Protein AF-A0A939XWL7-F1 (afdb_monomer_lite)

Secondary structure (DSSP, 8-state):
--S-EE--SBTTHHHHSSS---B--STTTTTTTTTT-TTEEEPPB---SB--TTTTTTTTTT-TT--BPPP----B--TTTTTTTTTT-TT--B--SB---SB--TTTTTTTTTT-TT--BPPB----B--TTTTTTTTTT-TT--BPPP---SB--TTTTTTTTTT-TT--BPPP---SB--TTTTTTTTTT-TT--BPPP---SS--TTTTTTTTTT-TT--BPPP---SS--TTTTTTTTTT-TT--BPPP---SS--TTTTTTTTTT-TT--SPPEE--SS--TTTTTTTTTT-TT--EEEE------STTSTTTTTT--SS-EEEEETT----BSTTSBPTTPEEEEE--TT-------SSS-EEEEETTEEEEE--SS-EEEEETTS-EEEEE-SSSEEEE-SSSS-EEEEETTEEEEE--

Structure (mmCIF, N/CA/C/O backbone):
data_AF-A0A939XWL7-F1
#
_entry.id   AF-A0A939XWL7-F1
#
loop_
_atom_site.group_PDB
_atom_site.id
_atom_site.type_symbol
_atom_site.label_atom_id
_atom_site.label_alt_id
_atom_site.label_comp_id
_atom_site.label_asym_id
_atom_site.label_entity_id
_atom_site.label_seq_id
_atom_site.pdbx_PDB_ins_code
_atom_site.Cartn_x
_atom_site.Cartn_y
_atom_site.Cartn_z
_atom_site.occupancy
_atom_site.B_iso_or_equiv
_atom_site.auth_seq_id
_atom_site.auth_comp_id
_atom_site.auth_asym_id
_atom_site.auth_atom_id
_atom_site.pdbx_PDB_model_num
ATOM 1 N N . MET A 1 1 ? 26.611 -17.020 -18.950 1.00 52.50 1 MET A N 1
ATOM 2 C CA . MET A 1 1 ? 27.932 -17.271 -19.603 1.00 52.50 1 MET A CA 1
ATOM 3 C C . MET A 1 1 ? 29.037 -17.184 -18.540 1.00 52.50 1 MET A C 1
ATOM 5 O O . MET A 1 1 ? 28.689 -17.159 -17.369 1.00 52.50 1 MET A O 1
ATOM 9 N N . LYS A 1 2 ? 30.338 -17.201 -18.879 1.00 66.50 2 LYS A N 1
ATOM 10 C CA . LYS A 1 2 ? 31.429 -16.932 -17.914 1.00 66.50 2 LYS A CA 1
ATOM 11 C C . LYS A 1 2 ? 32.331 -15.810 -18.433 1.00 66.50 2 LYS A C 1
ATOM 13 O O . LYS A 1 2 ? 32.916 -15.961 -19.500 1.00 66.50 2 LYS A O 1
ATOM 18 N N . GLY A 1 3 ? 32.467 -14.737 -17.654 1.00 78.25 3 GLY A N 1
ATOM 19 C CA . GLY A 1 3 ? 33.183 -13.510 -18.031 1.00 78.25 3 GLY A CA 1
ATOM 20 C C . GLY A 1 3 ? 32.227 -12.333 -18.246 1.00 78.25 3 GLY A C 1
ATOM 21 O O . GLY A 1 3 ? 31.064 -12.545 -18.575 1.00 78.25 3 GLY A O 1
ATOM 22 N N . LYS A 1 4 ? 32.711 -11.103 -18.024 1.00 87.12 4 LYS A N 1
ATOM 23 C CA . LYS A 1 4 ? 31.914 -9.871 -18.162 1.00 87.12 4 LYS A CA 1
ATOM 24 C C . LYS A 1 4 ? 31.464 -9.660 -19.610 1.00 87.12 4 LYS A C 1
ATOM 26 O O . LYS A 1 4 ? 32.259 -9.849 -20.529 1.00 87.12 4 LYS A O 1
ATOM 31 N N . ILE A 1 5 ? 30.223 -9.220 -19.787 1.00 90.44 5 ILE A N 1
ATOM 32 C CA . ILE A 1 5 ? 29.610 -8.892 -21.076 1.00 90.44 5 ILE A CA 1
ATOM 33 C C . ILE A 1 5 ? 29.245 -7.407 -21.065 1.00 90.44 5 ILE A C 1
ATOM 35 O O . ILE A 1 5 ? 28.671 -6.913 -20.099 1.00 90.44 5 ILE A O 1
ATOM 39 N N . ALA A 1 6 ? 29.556 -6.697 -22.144 1.00 92.75 6 ALA A N 1
ATOM 40 C CA . ALA A 1 6 ? 29.107 -5.330 -22.377 1.00 92.75 6 ALA A CA 1
ATOM 41 C C . ALA A 1 6 ? 28.463 -5.268 -23.763 1.00 92.75 6 ALA A C 1
ATOM 43 O O . ALA A 1 6 ? 29.053 -5.741 -24.736 1.00 92.75 6 ALA A O 1
ATOM 44 N N . ALA A 1 7 ? 27.259 -4.710 -23.838 1.00 93.56 7 ALA A N 1
ATOM 45 C CA . ALA A 1 7 ? 26.577 -4.395 -25.085 1.00 93.56 7 ALA A CA 1
ATOM 46 C C . ALA A 1 7 ? 26.705 -2.890 -25.373 1.00 93.56 7 ALA A C 1
ATOM 48 O O . ALA A 1 7 ? 26.838 -2.085 -24.453 1.00 93.56 7 ALA A O 1
ATOM 49 N N . SER A 1 8 ? 26.710 -2.506 -26.649 1.00 93.56 8 SER A N 1
ATOM 50 C CA . SER A 1 8 ? 26.875 -1.111 -27.073 1.00 93.56 8 SER A CA 1
ATOM 51 C C . SER A 1 8 ? 26.299 -0.873 -28.471 1.00 93.56 8 SER A C 1
ATOM 53 O O . SER A 1 8 ? 26.075 -1.817 -29.230 1.00 93.56 8 SER A O 1
ATOM 55 N N . GLY A 1 9 ? 26.046 0.399 -28.797 1.00 93.94 9 GLY A N 1
ATOM 56 C CA . GLY A 1 9 ? 25.247 0.795 -29.960 1.00 93.94 9 GLY A CA 1
ATOM 57 C C . GLY A 1 9 ? 23.744 0.607 -29.727 1.00 93.94 9 GLY A C 1
ATOM 58 O O . GLY A 1 9 ? 23.332 0.036 -28.715 1.00 93.94 9 GLY A O 1
ATOM 59 N N . SER A 1 10 ? 22.924 1.103 -30.657 1.00 95.69 10 SER A N 1
ATOM 60 C CA . SER A 1 10 ? 21.465 0.990 -30.559 1.00 95.69 10 SER A CA 1
ATOM 61 C C . SER A 1 10 ? 20.953 -0.381 -30.993 1.00 95.69 10 SER A C 1
ATOM 63 O O . SER A 1 10 ? 21.290 -0.864 -32.080 1.00 95.69 10 SER A O 1
ATOM 65 N N . VAL A 1 11 ? 20.048 -0.962 -30.198 1.00 96.19 11 VAL A N 1
ATOM 66 C CA . VAL A 1 11 ? 19.325 -2.195 -30.563 1.00 96.19 11 VAL A CA 1
ATOM 67 C C . VAL A 1 11 ? 18.493 -2.042 -31.838 1.00 96.19 11 VAL A C 1
ATOM 69 O O . VAL A 1 11 ? 18.282 -3.027 -32.540 1.00 96.19 11 VAL A O 1
ATOM 72 N N . MET A 1 12 ? 18.090 -0.818 -32.205 1.00 96.75 12 MET A N 1
ATOM 73 C CA . MET A 1 12 ? 17.311 -0.551 -33.423 1.00 96.75 12 MET A CA 1
ATOM 74 C C . MET A 1 12 ? 18.066 -0.938 -34.705 1.00 96.75 12 MET A C 1
ATOM 76 O O . MET A 1 12 ? 17.433 -1.268 -35.705 1.00 96.75 12 MET A O 1
ATOM 80 N N . SER A 1 13 ? 19.403 -1.020 -34.656 1.00 95.94 13 SER A N 1
ATOM 81 C CA . SER A 1 13 ? 20.225 -1.545 -35.758 1.00 95.94 13 SER A CA 1
ATOM 82 C C . SER A 1 13 ? 19.919 -3.009 -36.116 1.00 95.94 13 SER A C 1
ATOM 84 O O . SER A 1 13 ? 20.178 -3.427 -37.241 1.00 95.94 13 SER A O 1
ATOM 86 N N . LEU A 1 14 ? 19.302 -3.777 -35.210 1.00 94.38 14 LEU A N 1
ATOM 87 C CA . LEU A 1 14 ? 18.801 -5.132 -35.473 1.00 94.38 14 LEU A CA 1
ATOM 88 C C . LEU A 1 14 ? 17.478 -5.145 -36.269 1.00 94.38 14 LEU A C 1
ATOM 90 O O . LEU A 1 14 ? 17.074 -6.203 -36.745 1.00 94.38 14 LEU A O 1
ATOM 94 N N . ILE A 1 15 ? 16.806 -3.994 -36.408 1.00 93.00 15 ILE A N 1
ATOM 95 C CA . ILE A 1 15 ? 15.563 -3.814 -37.178 1.00 93.00 15 ILE A CA 1
ATOM 96 C C . ILE A 1 15 ? 15.850 -3.177 -38.545 1.00 93.00 15 ILE A C 1
ATOM 98 O O . ILE A 1 15 ? 15.355 -3.668 -39.557 1.00 93.00 15 ILE A O 1
ATOM 102 N N . ASP A 1 16 ? 16.624 -2.087 -38.585 1.00 93.81 16 ASP A N 1
ATOM 103 C CA . ASP A 1 16 ? 16.825 -1.264 -39.792 1.00 93.81 16 ASP A CA 1
ATOM 104 C C . ASP A 1 16 ? 18.258 -1.301 -40.368 1.00 93.81 16 ASP A C 1
ATOM 106 O O . ASP A 1 16 ? 18.506 -0.765 -41.449 1.00 93.81 16 ASP A O 1
ATOM 110 N N . GLY A 1 17 ? 19.206 -1.941 -39.674 1.00 93.94 17 GLY A N 1
ATOM 111 C CA . GLY A 1 17 ? 20.619 -2.013 -40.057 1.00 93.94 17 GLY A CA 1
ATOM 112 C C . GLY A 1 17 ? 21.455 -0.757 -39.768 1.00 93.94 17 GLY A C 1
ATOM 113 O O . GLY A 1 17 ? 22.666 -0.798 -39.984 1.00 93.94 17 GLY A O 1
ATOM 114 N N . ILE A 1 18 ? 20.854 0.341 -39.290 1.00 93.19 18 ILE A N 1
ATOM 115 C CA . ILE A 1 18 ? 21.510 1.657 -39.130 1.00 93.19 18 ILE A CA 1
ATOM 116 C C . ILE A 1 18 ? 21.289 2.328 -37.760 1.00 93.19 18 ILE A C 1
ATOM 118 O O . ILE A 1 18 ? 22.087 3.176 -37.369 1.00 93.19 18 ILE A O 1
ATOM 122 N N . GLY A 1 19 ? 20.269 1.929 -36.996 1.00 91.88 19 GLY A N 1
ATOM 123 C CA . GLY A 1 19 ? 19.952 2.435 -35.655 1.00 91.88 19 GLY A CA 1
ATOM 124 C C . GLY A 1 19 ? 19.116 3.721 -35.612 1.00 91.88 19 GLY A C 1
ATOM 125 O O . GLY A 1 19 ? 18.954 4.302 -34.534 1.00 91.88 19 GLY A O 1
ATOM 126 N N . GLU A 1 20 ? 18.591 4.185 -36.749 1.00 92.88 20 GLU A N 1
ATOM 127 C CA . GLU A 1 20 ? 17.906 5.481 -36.855 1.00 92.88 20 GLU A CA 1
ATOM 128 C C . GLU A 1 20 ? 16.427 5.428 -36.446 1.00 92.88 20 GLU A C 1
ATOM 130 O O . GLU A 1 20 ? 15.906 6.430 -35.945 1.00 92.88 20 GLU A O 1
ATOM 135 N N . SER A 1 21 ? 15.755 4.281 -36.612 1.00 94.56 21 SER A N 1
ATOM 136 C CA . SER A 1 21 ? 14.330 4.138 -36.301 1.00 94.56 21 SER A CA 1
ATOM 137 C C . SER A 1 21 ? 14.006 4.521 -34.854 1.00 94.56 21 SER A C 1
ATOM 139 O O . SER A 1 21 ? 14.673 4.113 -33.902 1.00 94.56 21 SER A O 1
ATOM 141 N N . LYS A 1 22 ? 12.925 5.292 -34.693 1.00 96.75 22 LYS A N 1
ATOM 142 C CA . LYS A 1 22 ? 12.379 5.731 -33.398 1.00 96.75 22 LYS A CA 1
ATOM 143 C C . LYS A 1 22 ? 11.096 5.002 -33.004 1.00 96.75 22 LYS A C 1
ATOM 145 O O . LYS A 1 22 ? 10.524 5.301 -31.958 1.00 96.75 22 LYS A O 1
ATOM 150 N N . THR A 1 23 ? 10.657 4.043 -33.816 1.00 97.25 23 THR A N 1
ATOM 151 C CA . THR A 1 23 ? 9.432 3.271 -33.598 1.00 97.25 23 THR A CA 1
ATOM 152 C C . THR A 1 23 ? 9.737 1.785 -33.653 1.00 97.25 23 THR A C 1
ATOM 154 O O . THR A 1 23 ? 10.343 1.302 -34.612 1.00 97.25 23 THR A O 1
ATOM 157 N N . ILE A 1 24 ? 9.291 1.056 -32.634 1.00 96.19 24 ILE A N 1
ATOM 158 C CA . ILE A 1 24 ? 9.336 -0.405 -32.636 1.00 96.19 24 ILE A CA 1
ATOM 159 C C . ILE A 1 24 ? 8.152 -0.926 -33.470 1.00 96.19 24 ILE A C 1
ATOM 161 O O . ILE A 1 24 ? 7.016 -0.536 -33.209 1.00 96.19 24 ILE A O 1
ATOM 165 N N . PRO A 1 25 ? 8.380 -1.768 -34.498 1.00 92.75 25 PRO A N 1
ATOM 166 C CA . PRO A 1 25 ? 7.358 -2.093 -35.492 1.00 92.75 25 PRO A CA 1
ATOM 167 C C . PRO A 1 25 ? 6.466 -3.287 -35.120 1.00 92.75 25 PRO A C 1
ATOM 169 O O . PRO A 1 25 ? 5.562 -3.612 -35.888 1.00 92.75 25 PRO A O 1
ATOM 172 N N . CYS A 1 26 ? 6.742 -3.992 -34.016 1.00 94.19 26 CYS A N 1
ATOM 173 C CA . CYS A 1 26 ? 6.047 -5.229 -33.663 1.00 94.19 26 CYS A CA 1
ATOM 174 C C . CYS A 1 26 ? 5.893 -5.432 -32.153 1.00 94.19 26 CYS A C 1
ATOM 176 O O . CYS A 1 26 ? 6.743 -5.000 -31.374 1.00 94.19 26 CYS A O 1
ATOM 178 N N . ALA A 1 27 ? 4.840 -6.151 -31.759 1.00 97.38 27 ALA A N 1
ATOM 179 C CA . ALA A 1 27 ? 4.712 -6.673 -30.405 1.00 97.38 27 ALA A CA 1
ATOM 180 C C . ALA A 1 27 ? 5.860 -7.652 -30.088 1.00 97.38 27 ALA A C 1
ATOM 182 O O . ALA A 1 27 ? 6.316 -8.378 -30.973 1.00 97.38 27 ALA A O 1
ATOM 183 N N . PHE A 1 28 ? 6.327 -7.681 -28.838 1.00 97.75 28 PHE A N 1
ATOM 184 C CA . PHE A 1 28 ? 7.463 -8.491 -28.357 1.00 97.75 28 PHE A CA 1
ATOM 185 C C . PHE A 1 28 ? 8.825 -8.221 -29.044 1.00 97.75 28 PHE A C 1
ATOM 187 O O . PHE A 1 28 ? 9.802 -8.922 -28.770 1.00 97.75 28 PHE A O 1
ATOM 194 N N . CYS A 1 29 ? 8.946 -7.208 -29.913 1.00 96.69 29 CYS A N 1
ATOM 195 C CA . CYS A 1 29 ? 10.219 -6.814 -30.532 1.00 96.69 29 CYS A CA 1
ATOM 196 C C . CYS A 1 29 ? 11.246 -6.377 -29.459 1.00 96.69 29 CYS A C 1
ATOM 198 O O . CYS A 1 29 ? 11.135 -5.265 -28.951 1.00 96.69 29 CYS A O 1
ATOM 200 N N . PHE A 1 30 ? 12.263 -7.221 -29.211 1.00 97.81 30 PHE A N 1
ATOM 201 C CA . PHE A 1 30 ? 13.300 -7.151 -28.148 1.00 97.81 30 PHE A CA 1
ATOM 202 C C . PHE A 1 30 ? 12.935 -7.722 -26.765 1.00 97.81 30 PHE A C 1
ATOM 204 O O . PHE A 1 30 ? 13.733 -7.616 -25.828 1.00 97.81 30 PHE A O 1
ATOM 211 N N . SER A 1 31 ? 11.795 -8.402 -26.647 1.00 98.19 31 SER A N 1
ATOM 212 C CA . SER A 1 31 ? 11.361 -9.037 -25.402 1.00 98.19 31 SER A CA 1
ATOM 213 C C . SER A 1 31 ? 12.381 -10.092 -24.947 1.00 98.19 31 SER A C 1
ATOM 215 O O . SER A 1 31 ? 12.895 -10.859 -25.765 1.00 98.19 31 SER A O 1
ATOM 217 N N . HIS A 1 32 ? 12.698 -10.120 -23.648 1.00 98.31 32 HIS A N 1
ATOM 218 C CA . HIS A 1 32 ? 13.657 -11.040 -23.015 1.00 98.31 32 HIS A CA 1
ATOM 219 C C . HIS A 1 32 ? 15.103 -11.029 -23.595 1.00 98.31 32 HIS A C 1
ATOM 221 O O . HIS A 1 32 ? 15.865 -11.965 -23.342 1.00 98.31 32 HIS A O 1
ATOM 227 N N . LEU A 1 33 ? 15.526 -10.008 -24.364 1.00 97.56 33 LEU A N 1
ATOM 228 C CA . LEU A 1 33 ? 16.778 -10.044 -25.157 1.00 97.56 33 LEU A CA 1
ATOM 229 C C . LEU A 1 33 ? 18.070 -10.319 -24.350 1.00 97.56 33 LEU A C 1
ATOM 231 O O . LEU A 1 33 ? 18.988 -10.955 -24.870 1.00 97.56 33 LEU A O 1
ATOM 235 N N . PHE A 1 34 ? 18.144 -9.865 -23.097 1.00 97.69 34 PHE A N 1
ATOM 236 C CA . PHE A 1 34 ? 19.240 -10.133 -22.157 1.00 97.69 34 PHE A CA 1
ATOM 237 C C . PHE A 1 34 ? 18.752 -10.815 -20.863 1.00 97.69 34 PHE A C 1
ATOM 239 O O . PHE A 1 34 ? 19.448 -10.771 -19.849 1.00 97.69 34 PHE A O 1
ATOM 246 N N . LEU A 1 35 ? 17.594 -11.484 -20.895 1.00 98.00 35 LEU A N 1
ATOM 247 C CA . LEU A 1 35 ? 17.065 -12.267 -19.774 1.00 98.00 35 LEU A CA 1
ATOM 248 C C . LEU A 1 35 ? 18.125 -13.234 -19.214 1.00 98.00 35 LEU A C 1
ATOM 250 O O . LEU A 1 35 ? 18.767 -13.972 -19.966 1.00 98.00 35 LEU A O 1
ATOM 254 N N . ASN A 1 36 ? 18.272 -13.276 -17.887 1.00 97.62 36 ASN A N 1
ATOM 255 C CA . ASN A 1 36 ? 19.258 -14.097 -17.174 1.00 97.62 36 ASN A CA 1
ATOM 256 C C . ASN A 1 36 ? 20.713 -13.867 -17.644 1.00 97.62 36 ASN A C 1
ATOM 258 O O . ASN A 1 36 ? 21.592 -14.715 -17.452 1.00 97.62 36 ASN A O 1
ATOM 262 N N . CYS A 1 37 ? 21.020 -12.713 -18.249 1.00 96.75 37 CYS A N 1
ATOM 263 C CA . CYS A 1 37 ? 22.388 -12.339 -18.594 1.00 96.75 37 CYS A CA 1
ATOM 264 C C . CYS A 1 37 ? 23.120 -11.785 -17.361 1.00 96.75 37 CYS A C 1
ATOM 266 O O . CYS A 1 37 ? 23.607 -10.658 -17.358 1.00 96.75 37 CYS A O 1
ATOM 268 N N . GLU A 1 38 ? 23.253 -12.612 -16.317 1.00 96.75 38 GLU A N 1
ATOM 269 C CA . GLU A 1 38 ? 23.884 -12.292 -15.023 1.00 96.75 38 GLU A CA 1
ATOM 270 C C . GLU A 1 38 ? 25.232 -11.562 -15.141 1.00 96.75 38 GLU A C 1
ATOM 272 O O . GLU A 1 38 ? 25.629 -10.831 -14.243 1.00 96.75 38 GLU A O 1
ATOM 277 N N . SER A 1 39 ? 25.975 -11.780 -16.233 1.00 96.75 39 SER A N 1
ATOM 278 C CA . SER A 1 39 ? 27.303 -11.201 -16.477 1.00 96.75 39 SER A CA 1
ATOM 279 C C . SER A 1 39 ? 27.299 -9.891 -17.281 1.00 96.75 39 SER A C 1
ATOM 281 O O . SER A 1 39 ? 28.381 -9.392 -17.604 1.00 96.75 39 SER A O 1
ATOM 283 N N . LEU A 1 40 ? 26.130 -9.347 -17.637 1.00 97.31 40 LEU A N 1
ATOM 284 C CA . LEU A 1 40 ? 25.994 -8.065 -18.329 1.00 97.31 40 LEU A CA 1
ATOM 285 C C . LEU A 1 40 ? 26.365 -6.920 -17.379 1.00 97.31 40 LEU A C 1
ATOM 287 O O . LEU A 1 40 ? 25.696 -6.704 -16.378 1.00 97.31 40 LEU A O 1
ATOM 291 N N . THR A 1 41 ? 27.425 -6.177 -17.694 1.00 96.25 41 THR A N 1
ATOM 292 C CA . THR A 1 41 ? 27.865 -4.997 -16.926 1.00 96.25 41 THR A CA 1
ATOM 293 C C . THR A 1 41 ? 27.512 -3.671 -17.597 1.00 96.25 41 THR A C 1
ATOM 295 O O . THR A 1 41 ? 27.708 -2.621 -16.997 1.00 96.25 41 THR A O 1
ATOM 298 N N . GLN A 1 42 ? 27.037 -3.702 -18.845 1.00 96.62 42 GLN A N 1
ATOM 299 C CA . GLN A 1 42 ? 26.622 -2.526 -19.609 1.00 96.62 42 GLN A CA 1
ATOM 300 C C . GLN A 1 42 ? 25.546 -2.925 -20.626 1.00 96.62 42 GLN A C 1
ATOM 302 O O . GLN A 1 42 ? 25.773 -3.828 -21.435 1.00 96.62 42 GLN A O 1
ATOM 307 N N . ALA A 1 43 ? 24.402 -2.246 -20.577 1.00 97.44 43 ALA A N 1
ATOM 308 C CA . ALA A 1 43 ? 23.302 -2.384 -21.527 1.00 97.44 43 ALA A CA 1
ATOM 309 C C . ALA A 1 43 ? 23.580 -1.627 -22.849 1.00 97.44 43 ALA A C 1
ATOM 311 O O . ALA A 1 43 ? 24.347 -0.659 -22.843 1.00 97.44 43 ALA A O 1
ATOM 312 N N . PRO A 1 44 ? 22.960 -2.032 -23.976 1.00 97.06 44 PRO A N 1
ATOM 313 C CA . PRO A 1 44 ? 22.996 -1.266 -25.221 1.00 97.06 44 PRO A CA 1
ATOM 314 C C . PRO A 1 44 ? 22.170 0.026 -25.117 1.00 97.06 44 PRO A C 1
ATOM 316 O O . PRO A 1 44 ? 21.400 0.226 -24.178 1.00 97.06 44 PRO A O 1
ATOM 319 N N . GLU A 1 45 ? 22.296 0.890 -26.120 1.00 96.88 45 GLU A N 1
ATOM 320 C CA . GLU A 1 45 ? 21.507 2.117 -26.230 1.00 96.88 45 GLU A CA 1
ATOM 321 C C . GLU A 1 45 ? 20.072 1.799 -26.688 1.00 96.88 45 GLU A C 1
ATOM 323 O O . GLU A 1 45 ? 19.862 1.024 -27.628 1.00 96.88 45 GLU A O 1
ATOM 328 N N . LEU A 1 46 ? 19.072 2.409 -26.047 1.00 97.88 46 LEU A N 1
ATOM 329 C CA . LEU A 1 46 ? 17.659 2.237 -26.387 1.00 97.88 46 LEU A CA 1
ATOM 330 C C . LEU A 1 46 ? 17.110 3.556 -26.932 1.00 97.88 46 LEU A C 1
ATOM 332 O O . LEU A 1 46 ? 16.873 4.507 -26.197 1.00 97.88 46 LEU A O 1
ATOM 336 N N . THR A 1 47 ? 16.946 3.630 -28.253 1.00 97.19 47 THR A N 1
ATOM 337 C CA . THR A 1 47 ? 16.744 4.904 -28.966 1.00 97.19 47 THR A CA 1
ATOM 338 C C . THR A 1 47 ? 15.312 5.160 -29.436 1.00 97.19 47 THR A C 1
ATOM 340 O O . THR A 1 47 ? 15.072 6.183 -30.084 1.00 97.19 47 THR A O 1
ATOM 343 N N . ALA A 1 48 ? 14.376 4.249 -29.153 1.00 98.00 48 ALA A N 1
ATOM 344 C CA . ALA A 1 48 ? 12.983 4.331 -29.592 1.00 98.00 48 ALA A CA 1
ATOM 345 C C . ALA A 1 48 ? 12.152 5.280 -28.713 1.00 98.00 48 ALA A C 1
ATOM 347 O O . ALA A 1 48 ? 12.165 5.165 -27.490 1.00 98.00 48 ALA A O 1
ATOM 348 N N . THR A 1 49 ? 11.393 6.180 -29.345 1.00 98.31 49 THR A N 1
ATOM 349 C CA . THR A 1 49 ? 10.473 7.112 -28.666 1.00 98.31 49 THR A CA 1
ATOM 350 C C . THR A 1 49 ? 9.024 6.616 -28.669 1.00 98.31 49 THR A C 1
ATOM 352 O O . THR A 1 49 ? 8.225 7.049 -27.839 1.00 98.31 49 THR A O 1
ATOM 355 N N . LYS A 1 50 ? 8.692 5.705 -29.598 1.00 98.50 50 LYS A N 1
ATOM 356 C CA . LYS A 1 50 ? 7.393 5.037 -29.723 1.00 98.50 50 LYS A CA 1
ATOM 357 C C . LYS A 1 50 ? 7.558 3.523 -29.642 1.00 98.50 50 LYS A C 1
ATOM 359 O O . LYS A 1 50 ? 8.319 2.931 -30.413 1.00 98.50 50 LYS A O 1
ATOM 364 N N . LEU A 1 51 ? 6.827 2.918 -28.717 1.00 98.62 51 LEU A N 1
ATOM 365 C CA . LEU A 1 51 ? 6.888 1.495 -28.407 1.00 98.62 51 LEU A CA 1
ATOM 366 C C . LEU A 1 51 ? 5.679 0.737 -28.965 1.00 98.62 51 LEU A C 1
ATOM 368 O O . LEU A 1 51 ? 4.770 1.330 -29.548 1.00 98.62 51 LEU A O 1
ATOM 372 N N . ALA A 1 52 ? 5.723 -0.582 -28.800 1.00 98.62 52 ALA A N 1
ATOM 373 C CA . ALA A 1 52 ? 4.667 -1.521 -29.149 1.00 98.62 52 ALA A CA 1
ATOM 374 C C . ALA A 1 52 ? 4.507 -2.548 -28.015 1.00 98.62 52 ALA A C 1
ATOM 376 O O . ALA A 1 52 ? 5.419 -2.716 -27.199 1.00 98.62 52 ALA A O 1
ATOM 377 N N . GLU A 1 53 ? 3.359 -3.221 -27.977 1.00 98.75 53 GLU A N 1
ATOM 378 C CA . GLU A 1 53 ? 2.976 -4.220 -26.971 1.00 98.75 53 GLU A CA 1
ATOM 379 C C . GLU A 1 53 ? 4.143 -5.153 -26.559 1.00 98.75 53 GLU A C 1
ATOM 381 O O . GLU A 1 53 ? 4.827 -5.726 -27.411 1.00 98.75 53 GLU A O 1
ATOM 386 N N . PHE A 1 54 ? 4.408 -5.309 -25.258 1.00 98.69 54 PHE A N 1
ATOM 387 C CA . PHE A 1 54 ? 5.475 -6.173 -24.704 1.00 98.69 54 PHE A CA 1
ATOM 388 C C . PHE A 1 54 ? 6.926 -5.942 -25.208 1.00 98.69 54 PHE A C 1
ATOM 390 O O . PHE A 1 54 ? 7.796 -6.776 -24.939 1.00 98.69 54 PHE A O 1
ATOM 397 N N . CYS A 1 55 ? 7.246 -4.872 -25.949 1.00 98.50 55 CYS A N 1
ATOM 398 C CA . CYS A 1 55 ? 8.510 -4.800 -26.704 1.00 98.50 55 CYS A CA 1
ATOM 399 C C . CYS A 1 55 ? 9.790 -4.989 -25.867 1.00 98.50 55 CYS A C 1
ATOM 401 O O . CYS A 1 55 ? 10.634 -5.802 -26.224 1.00 98.50 55 CYS A O 1
ATOM 403 N N . TYR A 1 56 ? 9.927 -4.303 -24.731 1.00 98.69 56 TYR A N 1
ATOM 404 C CA . TYR A 1 56 ? 11.070 -4.423 -23.821 1.00 98.69 56 TYR A CA 1
ATOM 405 C C . TYR A 1 56 ? 10.706 -5.174 -22.529 1.00 98.69 56 TYR A C 1
ATOM 407 O O . TYR A 1 56 ? 11.389 -5.041 -21.510 1.00 98.69 56 TYR A O 1
ATOM 415 N N . GLN A 1 57 ? 9.640 -5.981 -22.572 1.00 98.75 57 GLN A N 1
ATOM 416 C CA . GLN A 1 57 ? 9.261 -6.878 -21.485 1.00 98.75 57 GLN A CA 1
ATOM 417 C C . GLN A 1 57 ? 10.443 -7.793 -21.124 1.00 98.75 57 GLN A C 1
ATOM 419 O O . GLN A 1 57 ? 11.060 -8.382 -22.016 1.00 98.75 57 GLN A O 1
ATOM 424 N N . ASP A 1 58 ? 10.751 -7.910 -19.828 1.00 98.81 58 ASP A N 1
ATOM 425 C CA . ASP A 1 58 ? 11.786 -8.803 -19.280 1.00 98.81 58 ASP A CA 1
ATOM 426 C C . ASP A 1 58 ? 13.195 -8.607 -19.896 1.00 98.81 58 ASP A C 1
ATOM 428 O O . ASP A 1 58 ? 14.057 -9.482 -19.798 1.00 98.81 58 ASP A O 1
AT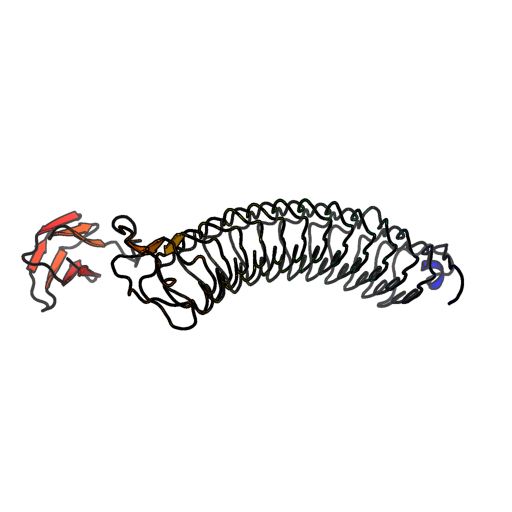OM 432 N N . MET A 1 59 ? 13.451 -7.469 -20.564 1.00 98.62 59 MET A N 1
ATOM 433 C CA . MET A 1 59 ? 14.615 -7.298 -21.447 1.00 98.62 59 MET A CA 1
ATOM 434 C C . MET A 1 59 ? 15.959 -7.507 -20.740 1.00 98.62 59 MET A C 1
ATOM 436 O O . MET A 1 59 ? 16.870 -8.058 -21.357 1.00 98.62 59 MET A O 1
ATOM 440 N N . PHE A 1 60 ? 16.079 -7.091 -19.478 1.00 98.75 60 PHE A N 1
ATOM 441 C CA . PHE A 1 60 ? 17.266 -7.259 -18.639 1.00 98.75 60 PHE A CA 1
ATOM 442 C C . PHE A 1 60 ? 16.960 -7.988 -17.320 1.00 98.75 60 PHE A C 1
ATOM 444 O O . PHE A 1 60 ? 17.783 -7.927 -16.408 1.00 98.75 60 PHE A O 1
ATOM 451 N N . ASP A 1 61 ? 15.826 -8.687 -17.194 1.00 98.81 61 ASP A N 1
ATOM 452 C CA . ASP A 1 61 ? 15.505 -9.420 -15.960 1.00 98.81 61 ASP A CA 1
ATOM 453 C C . ASP A 1 61 ? 16.624 -10.428 -15.607 1.00 98.81 61 ASP A C 1
ATOM 455 O O . ASP A 1 61 ? 17.203 -11.083 -16.480 1.00 98.81 61 ASP A O 1
ATOM 459 N N . TYR A 1 62 ? 16.994 -10.486 -14.326 1.00 98.62 62 TYR A N 1
ATOM 460 C CA . TYR A 1 62 ? 18.172 -11.193 -13.797 1.00 98.62 62 TYR A CA 1
ATOM 461 C C . TYR A 1 62 ? 19.546 -10.768 -14.383 1.00 98.62 62 TYR A C 1
ATOM 463 O O . TYR A 1 62 ? 20.523 -11.520 -14.294 1.00 98.62 62 TYR A O 1
ATOM 471 N N . CYS A 1 63 ? 19.709 -9.543 -14.905 1.00 98.44 63 CYS A N 1
ATOM 472 C CA . CYS A 1 63 ? 21.035 -8.960 -15.194 1.00 98.44 63 CYS A CA 1
ATOM 473 C C . CYS A 1 63 ? 21.778 -8.530 -13.910 1.00 98.44 63 CYS A C 1
ATOM 475 O O . CYS A 1 63 ? 22.084 -7.358 -13.696 1.00 98.44 63 CYS A O 1
ATOM 477 N N . THR A 1 64 ? 22.104 -9.488 -13.042 1.00 98.00 64 THR A N 1
ATOM 478 C CA . THR A 1 64 ? 22.639 -9.253 -11.686 1.00 98.00 64 THR A CA 1
ATOM 479 C C . THR A 1 64 ? 23.970 -8.490 -11.611 1.00 98.00 64 THR A C 1
ATOM 481 O O . THR A 1 64 ? 24.274 -7.953 -10.548 1.00 98.00 64 THR A O 1
ATOM 484 N N . SER A 1 65 ? 24.752 -8.379 -12.695 1.00 97.94 65 SER A N 1
ATOM 485 C CA . SER A 1 65 ? 25.968 -7.536 -12.767 1.00 97.94 65 SER A CA 1
ATOM 486 C C . SER A 1 65 ? 25.747 -6.124 -13.339 1.00 97.94 65 SER A C 1
ATOM 488 O O . SER A 1 65 ? 26.717 -5.364 -13.438 1.00 97.94 65 SER A O 1
ATOM 490 N N . LEU A 1 66 ? 24.526 -5.758 -13.741 1.00 98.19 66 LEU A N 1
ATOM 491 C CA . LEU A 1 66 ? 24.238 -4.461 -14.355 1.00 98.19 66 LEU A CA 1
ATOM 492 C C . LEU A 1 66 ? 24.153 -3.384 -13.267 1.00 98.19 66 LEU A C 1
ATOM 494 O O . LEU A 1 66 ? 23.294 -3.446 -12.395 1.00 98.19 66 LEU A O 1
ATOM 498 N N . THR A 1 67 ? 25.048 -2.393 -13.309 1.00 97.25 67 THR A N 1
ATOM 499 C CA . THR A 1 67 ? 25.142 -1.351 -12.267 1.00 97.25 67 THR A CA 1
ATOM 500 C C . THR A 1 67 ? 24.407 -0.056 -12.600 1.00 97.25 67 THR A C 1
ATOM 502 O O . THR A 1 67 ? 24.105 0.715 -11.686 1.00 97.25 67 THR A O 1
ATOM 505 N N . GLN A 1 68 ? 24.132 0.182 -13.887 1.00 97.31 68 GLN A N 1
ATOM 506 C CA . GLN A 1 68 ? 23.466 1.367 -14.438 1.00 97.31 68 GLN A CA 1
ATOM 507 C C . GLN A 1 68 ? 22.495 0.941 -15.548 1.00 97.31 68 GLN A C 1
ATOM 509 O O . GLN A 1 68 ? 22.859 0.117 -16.391 1.00 97.31 68 GLN A O 1
ATOM 514 N N . ALA A 1 69 ? 21.290 1.507 -15.566 1.00 97.81 69 ALA A N 1
ATOM 515 C CA . ALA A 1 69 ? 20.332 1.317 -16.653 1.00 97.81 69 ALA A CA 1
ATOM 516 C C . ALA A 1 69 ? 20.659 2.233 -17.856 1.00 97.81 69 ALA A C 1
ATOM 518 O O . ALA A 1 69 ? 21.259 3.294 -17.672 1.00 97.81 69 ALA A O 1
ATOM 519 N N . PRO A 1 70 ? 20.271 1.858 -19.090 1.00 97.94 70 PRO A N 1
ATOM 520 C CA . PRO A 1 70 ? 20.239 2.786 -20.216 1.00 97.94 70 PRO A CA 1
ATOM 521 C C . PRO A 1 70 ? 19.098 3.802 -20.043 1.00 97.94 70 PRO A C 1
ATOM 523 O O . PRO A 1 70 ? 18.073 3.493 -19.432 1.00 97.94 70 PRO A O 1
ATOM 526 N N . GLU A 1 71 ? 19.247 4.992 -20.626 1.00 98.12 71 GLU A N 1
ATOM 527 C CA . GLU A 1 71 ? 18.157 5.975 -20.694 1.00 98.12 71 GLU A CA 1
ATOM 528 C C . GLU A 1 71 ? 17.009 5.491 -21.591 1.00 98.12 71 GLU A C 1
ATOM 530 O O . GLU A 1 71 ? 17.228 4.773 -22.571 1.00 98.12 71 GLU A O 1
ATOM 535 N N . LEU A 1 72 ? 15.781 5.900 -21.257 1.00 98.50 72 LEU A N 1
ATOM 536 C CA . LEU A 1 72 ? 14.543 5.391 -21.857 1.00 98.50 72 LEU A CA 1
ATOM 537 C C . LEU A 1 72 ? 13.695 6.527 -22.463 1.00 98.50 72 LEU A C 1
ATOM 539 O O . LEU A 1 72 ? 12.755 6.999 -21.828 1.00 98.50 72 LEU A O 1
ATOM 543 N N . PRO A 1 73 ? 13.977 6.971 -23.702 1.00 98.25 73 PRO A N 1
ATOM 544 C CA . PRO A 1 73 ? 13.377 8.168 -24.304 1.00 98.25 73 PRO A CA 1
ATOM 545 C C . PRO A 1 73 ? 11.932 7.977 -24.814 1.00 98.25 73 PRO A C 1
ATOM 547 O O . PRO A 1 73 ? 11.475 8.727 -25.680 1.00 98.25 73 PRO A O 1
ATOM 550 N N . ALA A 1 74 ? 11.209 6.964 -24.332 1.00 98.62 74 ALA A N 1
ATOM 551 C CA . ALA A 1 74 ? 9.877 6.621 -24.816 1.00 98.62 74 ALA A CA 1
ATOM 552 C C . ALA A 1 74 ? 8.782 7.500 -24.198 1.00 98.62 74 ALA A C 1
ATOM 554 O O . ALA A 1 74 ? 8.597 7.529 -22.982 1.00 98.62 74 ALA A O 1
ATOM 555 N N . THR A 1 75 ? 8.026 8.178 -25.062 1.00 98.50 75 THR A N 1
ATOM 556 C CA . THR A 1 75 ? 6.886 9.033 -24.694 1.00 98.50 75 THR A CA 1
ATOM 557 C C . THR A 1 75 ? 5.555 8.487 -25.205 1.00 98.50 75 THR A C 1
ATOM 559 O O . THR A 1 75 ? 4.519 8.752 -24.600 1.00 98.50 75 THR A O 1
ATOM 562 N N . GLU A 1 76 ? 5.569 7.689 -26.277 1.00 98.69 76 GLU A N 1
ATOM 563 C CA . GLU A 1 76 ? 4.421 6.908 -26.740 1.00 98.69 76 GLU A CA 1
ATOM 564 C C . GLU A 1 76 ? 4.593 5.445 -26.306 1.00 98.69 76 GLU A C 1
ATOM 566 O O . GLU A 1 76 ? 5.341 4.683 -26.927 1.00 98.69 76 GLU A O 1
ATOM 571 N N . LEU A 1 77 ? 3.909 5.070 -25.223 1.00 98.75 77 LEU A N 1
ATOM 572 C CA . LEU A 1 77 ? 3.902 3.715 -24.667 1.00 98.75 77 LEU A CA 1
ATOM 573 C C . LEU A 1 77 ? 2.730 2.884 -25.206 1.00 98.75 77 LEU A C 1
ATOM 575 O O . LEU A 1 77 ? 1.729 3.425 -25.674 1.00 98.75 77 LEU A O 1
ATOM 579 N N . ASP A 1 78 ? 2.860 1.568 -25.077 1.00 98.69 78 ASP A N 1
ATOM 580 C CA . ASP A 1 78 ? 1.848 0.564 -25.417 1.00 98.69 78 ASP A CA 1
ATOM 581 C C . ASP A 1 78 ? 1.760 -0.465 -24.269 1.00 98.69 78 ASP A C 1
ATOM 583 O O . ASP A 1 78 ? 2.567 -0.414 -23.332 1.00 98.69 78 ASP A O 1
ATOM 587 N N . GLU A 1 79 ? 0.780 -1.369 -24.281 1.00 98.81 79 GLU A N 1
ATOM 588 C CA . GLU A 1 79 ? 0.565 -2.284 -23.152 1.00 98.81 79 GLU A CA 1
ATOM 589 C C . GLU A 1 79 ? 1.800 -3.161 -22.862 1.00 98.81 79 GLU A C 1
ATOM 591 O O . GLU A 1 79 ? 2.484 -3.647 -23.765 1.00 98.81 79 GLU A O 1
ATOM 596 N N . TRP A 1 80 ? 2.116 -3.337 -21.575 1.00 98.81 80 TRP A N 1
ATOM 597 C CA . TRP A 1 80 ? 3.260 -4.127 -21.087 1.00 98.81 80 TRP A CA 1
ATOM 598 C C . TRP A 1 80 ? 4.666 -3.745 -21.618 1.00 98.81 80 TRP A C 1
ATOM 600 O O . TRP A 1 80 ? 5.622 -4.504 -21.443 1.00 98.81 80 TRP A O 1
ATOM 610 N N . CYS A 1 81 ? 4.842 -2.591 -22.273 1.00 98.69 81 CYS A N 1
ATOM 611 C CA . CYS A 1 81 ? 6.040 -2.320 -23.082 1.00 98.69 81 CYS A CA 1
ATOM 612 C C . CYS A 1 81 ? 7.390 -2.349 -22.328 1.00 98.69 81 CYS A C 1
ATOM 614 O O . CYS A 1 81 ? 8.407 -2.627 -22.960 1.00 98.69 81 CYS A O 1
ATOM 616 N N . TYR A 1 82 ? 7.413 -2.094 -21.012 1.00 98.81 82 TYR A N 1
ATOM 617 C CA . TYR A 1 82 ? 8.590 -2.183 -20.130 1.00 98.81 82 TYR A CA 1
ATOM 618 C C . TYR A 1 82 ? 8.354 -3.069 -18.883 1.00 98.81 82 TYR A C 1
ATOM 620 O O . TYR A 1 82 ? 9.071 -2.947 -17.885 1.00 98.81 82 TYR A O 1
ATOM 628 N N . THR A 1 83 ? 7.356 -3.962 -18.899 1.00 98.81 83 THR A N 1
ATOM 629 C CA . THR A 1 83 ? 7.057 -4.837 -17.750 1.00 98.81 83 THR A CA 1
ATOM 630 C C . THR A 1 83 ? 8.286 -5.662 -17.348 1.00 98.81 83 THR A C 1
ATOM 632 O O . THR A 1 83 ? 8.904 -6.311 -18.194 1.00 98.81 83 THR A O 1
ATOM 635 N N . ARG A 1 84 ? 8.650 -5.626 -16.057 1.00 98.88 84 ARG A N 1
ATOM 636 C CA . ARG A 1 84 ? 9.820 -6.303 -15.457 1.00 98.88 84 ARG A CA 1
ATOM 637 C C . ARG A 1 84 ? 11.170 -6.019 -16.134 1.00 98.88 84 ARG A C 1
ATOM 639 O O . ARG A 1 84 ? 12.112 -6.785 -15.961 1.00 98.88 84 ARG A O 1
ATOM 646 N N . MET A 1 85 ? 11.301 -4.917 -16.879 1.00 98.75 85 MET A N 1
ATOM 647 C CA . MET A 1 85 ? 12.475 -4.641 -17.722 1.00 98.75 85 MET A CA 1
ATOM 648 C C . MET A 1 85 ? 13.831 -4.810 -17.014 1.00 98.75 85 MET A C 1
ATOM 650 O O . MET A 1 85 ? 14.755 -5.328 -17.638 1.00 98.75 85 MET A O 1
ATOM 654 N N . PHE A 1 86 ? 13.948 -4.394 -15.749 1.00 98.88 86 PHE A N 1
ATOM 655 C CA . PHE A 1 86 ? 15.149 -4.532 -14.916 1.00 98.88 86 PHE A CA 1
ATOM 656 C C . PHE A 1 86 ? 14.887 -5.338 -13.637 1.00 98.88 86 PHE A C 1
ATOM 658 O O . PHE A 1 86 ? 15.597 -5.161 -12.647 1.00 98.88 86 PHE A O 1
ATOM 665 N N . ALA A 1 87 ? 13.879 -6.213 -13.622 1.00 98.88 87 ALA A N 1
ATOM 666 C CA . ALA A 1 87 ? 13.618 -7.041 -12.451 1.00 98.88 87 ALA A CA 1
ATOM 667 C C . ALA A 1 87 ? 14.864 -7.871 -12.069 1.00 98.88 87 ALA A C 1
ATOM 669 O O . ALA A 1 87 ? 15.721 -8.187 -12.900 1.00 98.88 87 ALA A O 1
ATOM 670 N N . ASN A 1 88 ? 15.029 -8.150 -10.776 1.00 98.88 88 ASN A N 1
ATOM 671 C CA . ASN A 1 88 ? 16.160 -8.904 -10.225 1.00 98.88 88 ASN A CA 1
ATOM 672 C C . ASN A 1 88 ? 17.564 -8.349 -10.579 1.00 98.88 88 ASN A C 1
ATOM 674 O O . ASN A 1 88 ? 18.569 -9.047 -10.406 1.00 98.88 88 ASN A O 1
ATOM 678 N N . CYS A 1 89 ? 17.685 -7.097 -11.041 1.00 98.75 89 CYS A N 1
ATOM 679 C CA . CYS A 1 89 ? 18.973 -6.440 -11.280 1.00 98.75 89 CYS A CA 1
ATOM 680 C C . CYS A 1 89 ? 19.590 -5.981 -9.949 1.00 98.75 89 CYS A C 1
ATOM 682 O O . CYS A 1 89 ? 19.715 -4.795 -9.658 1.00 98.75 89 CYS A O 1
ATOM 684 N N . THR A 1 90 ? 19.981 -6.937 -9.108 1.00 98.62 90 THR A N 1
ATOM 685 C CA . THR A 1 90 ? 20.363 -6.708 -7.704 1.00 98.62 90 THR A CA 1
ATOM 686 C C . THR A 1 90 ? 21.573 -5.791 -7.500 1.00 98.62 90 THR A C 1
ATOM 688 O O . THR A 1 90 ? 21.680 -5.193 -6.428 1.00 98.62 90 THR A O 1
ATOM 691 N N . SER A 1 91 ? 22.449 -5.616 -8.502 1.00 98.44 91 SER A N 1
ATOM 692 C CA . SER A 1 91 ? 23.568 -4.648 -8.480 1.00 98.44 91 SER A CA 1
ATOM 693 C C . SER A 1 91 ? 23.233 -3.274 -9.079 1.00 98.44 91 SER A C 1
ATOM 695 O O . SER A 1 91 ? 24.107 -2.403 -9.111 1.00 98.44 91 SER A O 1
ATOM 697 N N . LEU A 1 92 ? 22.008 -3.053 -9.566 1.00 98.56 92 LEU A N 1
ATOM 698 C CA . LEU A 1 92 ? 21.601 -1.796 -10.191 1.00 98.56 92 LEU A CA 1
ATOM 699 C C . LEU A 1 92 ? 21.569 -0.686 -9.141 1.00 98.56 92 LEU A C 1
ATOM 701 O O . LEU A 1 92 ? 20.748 -0.708 -8.232 1.00 98.56 92 LEU A O 1
ATOM 705 N N . THR A 1 93 ? 22.470 0.288 -9.264 1.00 97.12 93 THR A N 1
ATOM 706 C CA . THR A 1 93 ? 22.567 1.423 -8.325 1.00 97.12 93 THR A CA 1
ATOM 707 C C . THR A 1 93 ? 21.930 2.697 -8.865 1.00 97.12 93 THR A C 1
ATOM 709 O O . THR A 1 93 ? 21.614 3.594 -8.084 1.00 97.12 93 THR A O 1
ATOM 712 N N . GLN A 1 94 ? 21.753 2.781 -10.186 1.00 94.94 94 GLN A N 1
ATOM 713 C CA . GLN A 1 94 ? 21.229 3.940 -10.905 1.00 94.94 94 GLN A CA 1
ATOM 714 C C . GLN A 1 94 ? 20.283 3.462 -12.015 1.00 94.94 94 GLN A C 1
ATOM 716 O O . GLN A 1 94 ? 20.695 2.708 -12.899 1.00 94.94 94 GLN A O 1
ATOM 721 N N . GLY A 1 95 ? 19.021 3.889 -11.950 1.00 95.81 95 GLY A N 1
ATOM 722 C CA . GLY A 1 95 ? 18.060 3.749 -13.045 1.00 95.81 95 GLY A CA 1
ATOM 723 C C . GLY A 1 95 ? 18.304 4.774 -14.169 1.00 95.81 95 GLY A C 1
ATOM 724 O O . GLY A 1 95 ? 19.312 5.483 -14.128 1.00 95.81 95 GLY A O 1
ATOM 725 N N . PRO A 1 96 ? 17.393 4.877 -15.155 1.00 97.44 96 PRO A N 1
ATOM 726 C CA . PRO A 1 96 ? 17.351 6.029 -16.058 1.00 97.44 96 PRO A CA 1
ATOM 727 C C . PRO A 1 96 ? 17.069 7.315 -15.263 1.00 97.44 96 PRO A C 1
ATOM 729 O O . PRO A 1 96 ? 16.558 7.257 -14.141 1.00 97.44 96 PRO A O 1
ATOM 732 N N . THR A 1 97 ? 17.369 8.482 -15.831 1.00 96.62 97 THR A N 1
ATOM 733 C CA . THR A 1 97 ? 17.145 9.768 -15.147 1.00 96.62 97 THR A CA 1
ATOM 734 C C . THR A 1 97 ? 15.647 10.075 -15.008 1.00 96.62 97 THR A C 1
ATOM 736 O O . THR A 1 97 ? 15.183 10.540 -13.963 1.00 96.62 97 THR A O 1
ATOM 739 N N . GLU A 1 98 ? 14.864 9.777 -16.045 1.00 98.00 98 GLU A N 1
ATOM 740 C CA . GLU A 1 98 ? 13.415 9.982 -16.083 1.00 98.00 98 GLU A CA 1
ATOM 741 C C . GLU A 1 98 ? 12.707 8.917 -16.930 1.00 98.00 98 GLU A C 1
ATOM 743 O O . GLU A 1 98 ? 13.325 8.238 -17.749 1.00 98.00 98 GLU A O 1
ATOM 748 N N . LEU A 1 99 ? 11.393 8.783 -16.739 1.00 98.62 99 LEU A N 1
ATOM 749 C CA . LEU A 1 99 ? 10.507 8.009 -17.610 1.00 98.62 99 LEU A CA 1
ATOM 750 C C . LEU A 1 99 ? 9.530 8.990 -18.286 1.00 98.62 99 LEU A C 1
ATOM 752 O O . LEU A 1 99 ? 8.505 9.321 -17.695 1.00 98.62 99 LEU A O 1
ATOM 756 N N . PRO A 1 100 ? 9.841 9.525 -19.482 1.00 98.25 100 PRO A N 1
ATOM 757 C CA . PRO A 1 100 ? 9.289 10.801 -19.956 1.00 98.25 100 PRO A CA 1
ATOM 758 C C . PRO A 1 100 ? 7.829 10.751 -20.447 1.00 98.25 100 PRO A C 1
ATOM 760 O O . PRO A 1 100 ? 7.276 11.780 -20.841 1.00 98.25 100 PRO A O 1
ATOM 763 N N . ALA A 1 101 ? 7.176 9.587 -20.429 1.00 98.62 101 ALA A N 1
ATOM 764 C CA . ALA A 1 101 ? 5.770 9.445 -20.792 1.00 98.62 101 ALA A CA 1
ATOM 765 C C . ALA A 1 101 ? 4.838 10.104 -19.754 1.00 98.62 101 ALA A C 1
ATOM 767 O O . ALA A 1 101 ? 4.748 9.679 -18.604 1.00 98.62 101 ALA A O 1
ATOM 768 N N . THR A 1 102 ? 4.095 11.134 -20.172 1.00 98.44 102 THR A N 1
ATOM 769 C CA . THR A 1 102 ? 3.107 11.832 -19.323 1.00 98.44 102 THR A CA 1
ATOM 770 C C . THR A 1 102 ? 1.735 11.147 -19.282 1.00 98.44 102 THR A C 1
ATOM 772 O O . THR A 1 102 ? 0.949 11.384 -18.357 1.00 98.44 102 THR A O 1
ATOM 775 N N . LYS A 1 103 ? 1.469 10.288 -20.273 1.00 98.75 103 LYS A N 1
ATOM 776 C CA . LYS A 1 103 ? 0.296 9.422 -20.410 1.00 98.75 103 LYS A CA 1
ATOM 777 C C . LYS A 1 103 ? 0.767 7.977 -20.520 1.00 98.75 103 LYS A C 1
ATOM 779 O O . LYS A 1 103 ? 1.648 7.683 -21.326 1.00 98.75 103 LYS A O 1
ATOM 784 N N . LEU A 1 104 ? 0.180 7.093 -19.723 1.00 98.88 104 LEU A N 1
ATOM 785 C CA . LEU A 1 104 ? 0.624 5.708 -19.595 1.00 98.88 104 LEU A C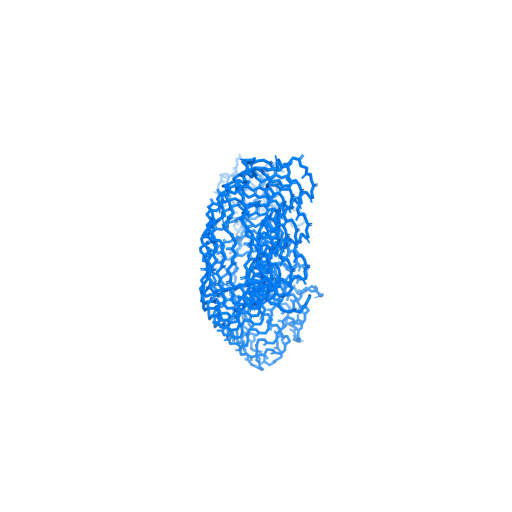A 1
ATOM 786 C C . LEU A 1 104 ? -0.308 4.721 -20.298 1.00 98.88 104 LEU A C 1
ATOM 788 O O . LEU A 1 104 ? -1.478 5.006 -20.550 1.00 98.88 104 LEU A O 1
ATOM 792 N N . ALA A 1 105 ? 0.239 3.543 -20.592 1.00 98.88 105 ALA A N 1
ATOM 793 C CA . ALA A 1 105 ? -0.505 2.382 -21.062 1.00 98.88 105 ALA A CA 1
ATOM 794 C C . ALA A 1 105 ? -0.634 1.345 -19.933 1.00 98.88 105 ALA A C 1
ATOM 796 O O . ALA A 1 105 ? 0.097 1.379 -18.938 1.00 98.88 105 ALA A O 1
ATOM 797 N N . LYS A 1 106 ? -1.580 0.414 -20.073 1.00 98.94 106 LYS A N 1
ATOM 798 C CA . LYS A 1 106 ? -1.841 -0.621 -19.065 1.00 98.94 106 LYS A CA 1
ATOM 799 C C . LYS A 1 106 ? -0.589 -1.476 -18.823 1.00 98.94 106 LYS A C 1
ATOM 801 O O . LYS A 1 106 ? 0.075 -1.909 -19.767 1.00 98.94 106 LYS A O 1
ATOM 806 N N . LYS A 1 107 ? -0.248 -1.675 -17.542 1.00 98.88 107 LYS A N 1
ATOM 807 C CA . LYS A 1 107 ? 0.934 -2.426 -17.061 1.00 98.88 107 LYS A CA 1
ATOM 808 C C . LYS A 1 107 ? 2.295 -1.967 -17.626 1.00 98.88 107 LYS A C 1
ATOM 810 O O . LYS A 1 107 ? 3.279 -2.694 -17.499 1.00 98.88 107 LYS A O 1
ATOM 815 N N . CYS A 1 108 ? 2.397 -0.777 -18.231 1.00 98.88 108 CYS A N 1
ATOM 816 C CA . CYS A 1 108 ? 3.566 -0.409 -19.040 1.00 98.88 108 CYS A CA 1
ATOM 817 C C . CYS A 1 108 ? 4.902 -0.416 -18.277 1.00 98.88 108 CYS A C 1
ATOM 819 O O . CYS A 1 108 ? 5.902 -0.799 -18.873 1.00 98.88 108 CYS A O 1
ATOM 821 N N . TYR A 1 109 ? 4.917 -0.067 -16.983 1.00 98.94 109 TYR A N 1
ATOM 822 C CA . TYR A 1 109 ? 6.087 -0.124 -16.090 1.00 98.94 109 TYR A CA 1
ATOM 823 C C . TYR A 1 109 ? 5.882 -1.092 -14.901 1.00 98.94 109 TYR A C 1
ATOM 825 O O . TYR A 1 109 ? 6.518 -0.953 -13.854 1.00 98.94 109 TYR A O 1
ATOM 833 N N . GLU A 1 110 ? 4.991 -2.077 -15.045 1.00 98.94 110 GLU A N 1
ATOM 834 C CA . GLU A 1 110 ? 4.711 -3.086 -14.014 1.00 98.94 110 GLU A CA 1
ATOM 835 C C . GLU A 1 110 ? 5.982 -3.861 -13.612 1.00 98.94 110 GLU A C 1
ATOM 837 O O . GLU A 1 110 ? 6.705 -4.366 -14.472 1.00 98.94 110 GLU A O 1
ATOM 842 N N . TYR A 1 111 ? 6.262 -3.942 -12.306 1.00 98.94 111 TYR A N 1
ATOM 843 C CA . TYR A 1 111 ? 7.429 -4.589 -11.688 1.00 98.94 111 TYR A CA 1
ATOM 844 C C . TYR A 1 111 ? 8.794 -4.184 -12.290 1.00 98.94 111 TYR A C 1
ATOM 846 O O . TYR A 1 111 ? 9.766 -4.934 -12.202 1.00 98.94 111 TYR A O 1
ATOM 854 N N . MET A 1 112 ? 8.895 -3.001 -12.914 1.00 98.88 112 MET A N 1
ATOM 855 C CA . MET A 1 112 ? 10.050 -2.594 -13.731 1.00 98.88 112 MET A CA 1
ATOM 856 C C . MET A 1 112 ? 11.410 -2.685 -13.018 1.00 98.88 112 MET A C 1
ATOM 858 O O . MET A 1 112 ? 12.386 -3.073 -13.659 1.00 98.88 112 MET A O 1
ATOM 862 N N . PHE A 1 113 ? 11.469 -2.351 -11.725 1.00 98.88 113 PHE A N 1
ATOM 863 C CA . PHE A 1 113 ? 12.662 -2.437 -10.874 1.00 98.88 113 PHE A CA 1
ATOM 864 C C . PHE A 1 113 ? 12.459 -3.380 -9.672 1.00 98.88 113 PHE A C 1
ATOM 866 O O . PHE A 1 113 ? 13.156 -3.252 -8.668 1.00 98.88 113 PHE A O 1
ATOM 873 N N . HIS A 1 114 ? 11.526 -4.331 -9.757 1.00 98.88 114 HIS A N 1
ATOM 874 C CA . HIS A 1 114 ? 11.286 -5.315 -8.698 1.00 98.88 114 HIS A CA 1
ATOM 875 C C . HIS A 1 114 ? 12.576 -6.065 -8.320 1.00 98.88 114 HIS A C 1
ATOM 877 O O . HIS A 1 114 ? 13.311 -6.523 -9.198 1.00 98.88 114 HIS A O 1
ATOM 883 N N . LEU A 1 115 ? 12.869 -6.189 -7.022 1.00 98.88 115 LEU A N 1
ATOM 884 C CA . LEU A 1 115 ? 14.114 -6.774 -6.493 1.00 98.88 115 LEU A CA 1
ATOM 885 C C . LEU A 1 115 ? 15.418 -6.085 -6.971 1.00 98.88 115 LEU A C 1
ATOM 887 O O . LEU A 1 115 ? 16.502 -6.674 -6.899 1.00 98.88 115 LEU A O 1
ATOM 891 N N . CYS A 1 116 ? 15.376 -4.811 -7.383 1.00 98.81 116 CYS A N 1
ATOM 892 C CA . CYS A 1 116 ? 16.577 -3.981 -7.551 1.00 98.81 116 CYS A CA 1
ATOM 893 C C . CYS A 1 116 ? 17.148 -3.546 -6.190 1.00 98.81 116 CYS A C 1
ATOM 895 O O . CYS A 1 116 ? 17.168 -2.368 -5.837 1.00 98.81 116 CYS A O 1
ATOM 897 N N . THR A 1 117 ? 17.643 -4.504 -5.406 1.00 98.75 117 THR A N 1
ATOM 898 C CA . THR A 1 117 ? 18.039 -4.315 -3.999 1.00 98.75 117 THR A CA 1
ATOM 899 C C . THR A 1 117 ? 19.122 -3.255 -3.757 1.00 98.75 117 THR A C 1
ATOM 901 O O . THR A 1 117 ? 19.246 -2.793 -2.625 1.00 98.75 117 THR A O 1
ATOM 904 N N . SER A 1 118 ? 19.895 -2.848 -4.776 1.00 98.75 118 SER A N 1
ATOM 905 C CA . SER A 1 118 ? 20.918 -1.781 -4.691 1.00 98.75 118 SER A CA 1
ATOM 906 C C . SER A 1 118 ? 20.448 -0.399 -5.182 1.00 98.75 118 SER A C 1
ATOM 908 O O . SER A 1 118 ? 21.199 0.581 -5.071 1.00 98.75 118 SER A O 1
ATOM 910 N N . LEU A 1 119 ? 19.228 -0.291 -5.719 1.00 98.44 119 LEU A N 1
ATOM 911 C CA . LEU A 1 119 ? 18.712 0.949 -6.292 1.00 98.44 119 LEU A CA 1
ATOM 912 C C . LEU A 1 119 ? 18.372 1.918 -5.158 1.00 98.44 119 LEU A C 1
ATOM 914 O O . LEU A 1 119 ? 17.499 1.654 -4.339 1.00 98.44 119 LEU A O 1
ATOM 918 N N . ASN A 1 120 ? 19.096 3.035 -5.092 1.00 95.75 120 ASN A N 1
ATOM 919 C CA . ASN A 1 120 ? 19.023 3.985 -3.973 1.00 95.75 120 ASN A CA 1
ATOM 920 C C . ASN A 1 120 ? 18.263 5.284 -4.302 1.00 95.75 120 ASN A C 1
ATOM 922 O O . ASN A 1 120 ? 17.895 6.021 -3.381 1.00 95.75 120 ASN A O 1
ATOM 926 N N . GLN A 1 121 ? 18.000 5.527 -5.592 1.00 94.44 121 GLN A N 1
ATOM 927 C CA . GLN A 1 121 ? 17.254 6.659 -6.149 1.00 94.44 121 GLN A CA 1
ATOM 928 C C . GLN A 1 121 ? 16.353 6.166 -7.290 1.00 94.44 121 GLN A C 1
ATOM 930 O O . GLN A 1 121 ? 16.781 5.345 -8.101 1.00 94.44 121 GLN A O 1
ATOM 935 N N . ALA A 1 122 ? 15.124 6.677 -7.359 1.00 96.81 122 ALA A N 1
ATOM 936 C CA . ALA A 1 122 ? 14.166 6.369 -8.419 1.00 96.81 122 ALA A CA 1
ATOM 937 C C . ALA A 1 122 ? 14.231 7.388 -9.581 1.00 96.81 122 ALA A C 1
ATOM 939 O O . ALA A 1 122 ? 14.532 8.558 -9.330 1.00 96.81 122 ALA A O 1
ATOM 940 N N . PRO A 1 123 ? 13.899 6.988 -10.828 1.00 97.81 123 PRO A N 1
ATOM 941 C CA . PRO A 1 123 ? 13.692 7.917 -11.942 1.00 97.81 123 PRO A CA 1
ATOM 942 C C . PRO A 1 123 ? 12.570 8.922 -11.658 1.00 97.81 123 PRO A C 1
ATOM 944 O O . PRO A 1 123 ? 11.619 8.630 -10.929 1.00 97.81 123 PRO A O 1
ATOM 947 N N . ALA A 1 124 ? 12.621 10.089 -12.304 1.00 98.56 124 ALA A N 1
ATOM 948 C CA . ALA A 1 124 ? 11.497 11.022 -12.291 1.00 98.56 124 ALA A CA 1
ATOM 949 C C . ALA A 1 124 ? 10.266 10.436 -13.015 1.00 98.56 124 ALA A C 1
ATOM 951 O O . ALA A 1 124 ? 10.379 9.931 -14.135 1.00 98.56 124 ALA A O 1
ATOM 952 N N . LEU A 1 125 ? 9.088 10.542 -12.383 1.00 98.69 125 LEU A N 1
ATOM 953 C CA . LEU A 1 125 ? 7.799 10.060 -12.897 1.00 98.69 125 LEU A CA 1
ATOM 954 C C . LEU A 1 125 ? 6.865 11.255 -13.200 1.00 98.69 125 LEU A C 1
ATOM 956 O O . LEU A 1 125 ? 6.184 11.753 -12.303 1.00 98.69 125 LEU A O 1
ATOM 960 N N . PRO A 1 126 ? 6.830 11.765 -14.445 1.00 98.56 126 PRO A N 1
ATOM 961 C CA . PRO A 1 126 ? 6.040 12.938 -14.825 1.00 98.56 126 PRO A CA 1
ATOM 962 C C . PRO A 1 126 ? 4.561 12.628 -15.120 1.00 98.56 126 PRO A C 1
ATOM 964 O O . PRO A 1 126 ? 3.805 13.547 -15.435 1.00 98.56 126 PRO A O 1
ATOM 967 N N . ALA A 1 127 ? 4.144 11.359 -15.059 1.00 98.69 127 ALA A N 1
ATOM 968 C CA . ALA A 1 127 ? 2.839 10.906 -15.527 1.00 98.69 127 ALA A CA 1
ATOM 969 C C . ALA A 1 127 ? 1.653 11.458 -14.722 1.00 98.69 127 ALA A C 1
ATOM 971 O O . ALA A 1 127 ? 1.557 11.266 -13.509 1.00 98.69 127 ALA A O 1
ATOM 972 N N . THR A 1 128 ? 0.714 12.093 -15.428 1.00 98.50 128 THR A N 1
ATOM 973 C CA . THR A 1 128 ? -0.545 12.615 -14.869 1.00 98.50 128 THR A CA 1
ATOM 974 C C . THR A 1 128 ? -1.779 11.882 -15.385 1.00 98.50 128 THR A C 1
ATOM 976 O O . THR A 1 128 ? -2.808 11.905 -14.718 1.00 98.50 128 THR A O 1
ATOM 979 N N . GLU A 1 129 ? -1.688 11.228 -16.547 1.00 98.75 129 GLU A N 1
ATOM 980 C CA . GLU A 1 129 ? -2.714 10.312 -17.056 1.00 98.75 129 GLU A CA 1
ATOM 981 C C . GLU A 1 129 ? -2.246 8.867 -16.827 1.00 98.75 129 GLU A C 1
ATOM 983 O O . GLU A 1 129 ? -1.466 8.320 -17.612 1.00 98.75 129 GLU A O 1
ATOM 988 N N . LEU A 1 130 ? -2.689 8.271 -15.718 1.00 98.88 130 LEU A N 1
ATOM 989 C CA . LEU A 1 130 ? -2.374 6.887 -15.353 1.00 98.88 130 LEU A CA 1
ATOM 990 C C . LEU A 1 130 ? -3.292 5.886 -16.072 1.00 98.88 130 LEU A C 1
ATOM 992 O O . LEU A 1 130 ? -4.368 6.236 -16.555 1.00 98.88 130 LEU A O 1
ATOM 996 N N . ALA A 1 131 ? -2.866 4.625 -16.099 1.00 98.88 131 ALA A N 1
ATOM 997 C CA . ALA A 1 131 ? -3.619 3.496 -16.638 1.00 98.88 131 ALA A CA 1
ATOM 998 C C . ALA A 1 131 ? -3.538 2.297 -15.681 1.00 98.88 131 ALA A C 1
ATOM 1000 O O . ALA A 1 131 ? -2.723 2.287 -14.754 1.00 98.88 131 ALA A O 1
ATOM 1001 N N . ASP A 1 132 ? -4.377 1.286 -15.895 1.00 98.94 132 ASP A N 1
ATOM 1002 C CA . ASP A 1 132 ? -4.478 0.137 -14.991 1.00 98.94 132 ASP A CA 1
ATOM 1003 C C . ASP A 1 132 ? -3.115 -0.538 -14.775 1.00 98.94 132 ASP A C 1
ATOM 1005 O O . ASP A 1 132 ? -2.389 -0.831 -15.734 1.00 98.94 132 ASP A O 1
ATOM 1009 N N . ASN A 1 133 ? -2.766 -0.781 -13.506 1.00 98.94 133 ASN A N 1
ATOM 1010 C CA . ASN A 1 133 ? -1.512 -1.402 -13.065 1.00 98.94 133 ASN A CA 1
ATOM 1011 C C . ASN A 1 133 ? -0.229 -0.688 -13.575 1.00 98.94 133 ASN A C 1
ATOM 1013 O O . ASN A 1 133 ? 0.847 -1.285 -13.553 1.00 98.94 133 ASN A O 1
ATOM 1017 N N . CYS A 1 134 ? -0.289 0.554 -14.079 1.00 98.88 134 CYS A N 1
ATOM 1018 C CA . CYS A 1 134 ? 0.811 1.136 -14.867 1.00 98.88 134 CYS A CA 1
ATOM 1019 C C . CYS A 1 134 ? 2.167 1.211 -14.140 1.00 98.88 134 CYS A C 1
ATOM 1021 O O . CYS A 1 134 ? 3.194 1.080 -14.804 1.00 98.88 134 CYS A O 1
ATOM 1023 N N . TYR A 1 135 ? 2.165 1.376 -12.811 1.00 98.94 135 TYR A N 1
ATOM 1024 C CA . TYR A 1 135 ? 3.338 1.318 -11.927 1.00 98.94 135 TYR A CA 1
ATOM 1025 C C . TYR A 1 135 ? 3.191 0.248 -10.818 1.00 98.94 135 TYR A C 1
ATOM 1027 O O . TYR A 1 135 ? 3.827 0.350 -9.766 1.00 98.94 135 TYR A O 1
ATOM 1035 N N . SER A 1 136 ? 2.356 -0.777 -11.038 1.00 98.94 136 SER A N 1
ATOM 1036 C CA . SER A 1 136 ? 2.167 -1.898 -10.101 1.00 98.94 136 SER A CA 1
ATOM 1037 C C . SER A 1 136 ? 3.513 -2.547 -9.761 1.00 98.94 136 SER A C 1
ATOM 1039 O O . SER A 1 136 ? 4.284 -2.870 -10.664 1.00 98.94 136 SER A O 1
ATOM 1041 N N . GLY A 1 137 ? 3.838 -2.661 -8.472 1.00 98.94 137 GLY A N 1
ATOM 1042 C CA . GLY A 1 137 ? 5.074 -3.249 -7.949 1.00 98.94 137 GLY A CA 1
ATOM 1043 C C . GLY A 1 137 ? 6.377 -2.618 -8.453 1.00 98.94 137 GLY A C 1
ATOM 1044 O O . GLY A 1 137 ? 7.422 -3.264 -8.391 1.00 98.94 137 GLY A O 1
ATOM 1045 N N . MET A 1 138 ? 6.344 -1.393 -8.999 1.00 98.88 138 MET A N 1
ATOM 1046 C CA . MET A 1 138 ? 7.460 -0.828 -9.774 1.00 98.88 138 MET A CA 1
ATOM 1047 C C . MET A 1 138 ? 8.807 -0.841 -9.034 1.00 98.88 138 MET A C 1
ATOM 1049 O O . MET A 1 138 ? 9.825 -1.115 -9.670 1.00 98.88 138 MET A O 1
ATOM 1053 N N . PHE A 1 139 ? 8.811 -0.566 -7.725 1.00 98.94 139 PHE A N 1
ATOM 1054 C CA . PHE A 1 139 ? 9.989 -0.584 -6.852 1.00 98.94 139 PHE A CA 1
ATOM 1055 C C . PHE A 1 139 ? 9.861 -1.603 -5.706 1.00 98.94 139 PHE A C 1
ATOM 1057 O O . PHE A 1 139 ? 10.562 -1.488 -4.701 1.00 98.94 139 PHE A O 1
ATOM 1064 N N . ASP A 1 140 ? 8.993 -2.608 -5.842 1.00 98.88 140 ASP A N 1
ATOM 1065 C CA . ASP A 1 140 ? 8.829 -3.658 -4.834 1.00 98.88 140 ASP A CA 1
ATOM 1066 C C . ASP A 1 140 ? 10.171 -4.364 -4.536 1.00 98.88 140 ASP A C 1
ATOM 1068 O O . ASP A 1 140 ? 10.948 -4.693 -5.438 1.00 98.88 140 ASP A O 1
ATOM 1072 N N . GLN A 1 141 ? 10.473 -4.540 -3.252 1.00 98.88 141 GLN A N 1
ATOM 1073 C CA . GLN A 1 141 ? 11.746 -5.021 -2.711 1.00 98.88 141 GLN A CA 1
ATOM 1074 C C . GLN A 1 141 ? 12.994 -4.211 -3.137 1.00 98.88 141 GLN A C 1
ATOM 1076 O O . GLN A 1 141 ? 14.119 -4.724 -3.106 1.00 98.88 141 GLN A O 1
ATOM 1081 N N . CYS A 1 142 ? 12.859 -2.922 -3.484 1.00 98.81 142 CYS A N 1
ATOM 1082 C CA . CYS A 1 142 ? 14.003 -2.003 -3.602 1.00 98.81 142 CYS A CA 1
ATOM 1083 C C . CYS A 1 142 ? 14.542 -1.612 -2.214 1.00 98.81 142 CYS A C 1
ATOM 1085 O O . CYS A 1 142 ? 14.456 -0.464 -1.779 1.00 98.81 142 CYS A O 1
ATOM 1087 N N . THR A 1 143 ? 15.137 -2.573 -1.505 1.00 98.81 143 THR A N 1
ATOM 1088 C CA . THR A 1 143 ? 15.548 -2.441 -0.095 1.00 98.81 143 THR A CA 1
ATOM 1089 C C . THR A 1 143 ? 16.511 -1.283 0.194 1.00 98.81 143 THR A C 1
ATOM 1091 O O . THR A 1 143 ? 16.555 -0.818 1.333 1.00 98.81 143 THR A O 1
ATOM 1094 N N . SER A 1 144 ? 17.271 -0.796 -0.799 1.00 98.69 144 SER A N 1
ATOM 1095 C CA . SER A 1 144 ? 18.176 0.366 -0.673 1.00 98.69 144 SER A CA 1
ATOM 1096 C C . SER A 1 144 ? 17.547 1.718 -1.034 1.00 98.69 144 SER A C 1
ATOM 1098 O O . SER A 1 144 ? 18.229 2.739 -0.921 1.00 98.69 144 SER A O 1
ATOM 1100 N N . LEU A 1 145 ? 16.285 1.769 -1.476 1.00 98.25 145 LEU A N 1
ATOM 1101 C CA . LEU A 1 145 ? 15.661 3.006 -1.947 1.00 98.25 145 LEU A CA 1
ATOM 1102 C C . LEU A 1 145 ? 15.459 3.979 -0.779 1.00 98.25 145 LEU A C 1
ATOM 1104 O O . LEU A 1 145 ? 14.703 3.704 0.148 1.00 98.25 145 LEU A O 1
ATOM 1108 N N . THR A 1 146 ? 16.146 5.124 -0.820 1.00 95.62 146 THR A N 1
ATOM 1109 C CA . THR A 1 146 ? 16.122 6.108 0.284 1.00 95.62 146 THR A CA 1
ATOM 1110 C C . THR A 1 146 ? 15.092 7.219 0.094 1.00 95.62 146 THR A C 1
ATOM 1112 O O . THR A 1 146 ? 14.673 7.844 1.069 1.00 95.62 146 THR A O 1
ATOM 1115 N N . GLN A 1 147 ? 14.701 7.481 -1.156 1.00 92.69 147 GLN A N 1
ATOM 1116 C CA . GLN A 1 147 ? 13.806 8.562 -1.563 1.00 92.69 147 GLN A CA 1
ATOM 1117 C C . GLN A 1 147 ? 12.878 8.066 -2.672 1.00 92.69 147 GLN A C 1
ATOM 1119 O O . GLN A 1 147 ? 13.343 7.583 -3.706 1.00 92.69 147 GLN A O 1
ATOM 1124 N N . ALA A 1 148 ? 11.572 8.215 -2.467 1.00 96.12 148 ALA A N 1
ATOM 1125 C CA . ALA A 1 148 ? 10.564 7.930 -3.479 1.00 96.12 148 ALA A CA 1
ATOM 1126 C C . ALA A 1 148 ? 10.463 9.076 -4.514 1.00 96.12 148 ALA A C 1
ATOM 1128 O O . ALA A 1 148 ? 10.702 10.239 -4.174 1.00 96.12 148 ALA A O 1
ATOM 1129 N N . PRO A 1 149 ? 10.083 8.783 -5.771 1.00 97.50 149 PRO A N 1
ATOM 1130 C CA . PRO A 1 149 ? 9.846 9.798 -6.789 1.00 97.50 149 PRO A CA 1
ATOM 1131 C C . PRO A 1 149 ? 8.560 10.585 -6.501 1.00 97.50 149 PRO A C 1
ATOM 1133 O O . PRO A 1 149 ? 7.644 10.108 -5.831 1.00 97.50 149 PRO A O 1
ATOM 1136 N N . LYS A 1 150 ? 8.449 11.795 -7.061 1.00 98.44 150 LYS A N 1
ATOM 1137 C CA . LYS A 1 150 ? 7.190 12.554 -7.034 1.00 98.44 150 LYS A CA 1
ATOM 1138 C C . LYS A 1 150 ? 6.119 11.818 -7.847 1.00 98.44 150 LYS A C 1
ATOM 1140 O O . LYS A 1 150 ? 6.374 11.456 -8.990 1.00 98.44 150 LYS A O 1
ATOM 1145 N N . LEU A 1 151 ? 4.911 11.710 -7.295 1.00 98.69 151 LEU A N 1
ATOM 1146 C CA . LEU A 1 151 ? 3.726 11.175 -7.969 1.00 98.69 151 LEU A CA 1
ATOM 1147 C C . LEU A 1 151 ? 2.737 12.333 -8.234 1.00 98.69 151 LEU A C 1
ATOM 1149 O O . LEU A 1 151 ? 2.159 12.856 -7.283 1.00 98.69 151 LEU A O 1
ATOM 1153 N N . PRO A 1 152 ? 2.592 12.832 -9.481 1.00 98.38 152 PRO A N 1
ATOM 1154 C CA . PRO A 1 152 ? 1.858 14.073 -9.751 1.00 98.38 152 PRO A CA 1
ATOM 1155 C C . PRO A 1 152 ? 0.384 13.880 -10.158 1.00 98.38 152 PRO A C 1
ATOM 1157 O O . PRO A 1 152 ? -0.299 14.875 -10.399 1.00 98.38 152 PRO A O 1
ATOM 1160 N N . ALA A 1 153 ? -0.107 12.642 -10.268 1.00 98.56 153 ALA A N 1
ATOM 1161 C CA . ALA A 1 153 ? -1.475 12.350 -10.691 1.00 98.56 153 ALA A CA 1
ATOM 1162 C C . ALA A 1 153 ? -2.521 12.730 -9.621 1.00 98.56 153 ALA A C 1
ATOM 1164 O O . ALA A 1 153 ? -2.379 12.395 -8.447 1.00 98.56 153 ALA A O 1
ATOM 1165 N N . MET A 1 154 ? -3.595 13.403 -10.049 1.00 98.44 154 MET A N 1
ATOM 1166 C CA . MET A 1 154 ? -4.727 13.805 -9.191 1.00 98.44 154 MET A CA 1
ATOM 1167 C C . MET A 1 154 ? -5.884 12.784 -9.197 1.00 98.44 154 MET A C 1
ATOM 1169 O O . MET A 1 154 ? -6.783 12.849 -8.356 1.00 98.44 154 MET A O 1
ATOM 1173 N N . GLU A 1 155 ? -5.871 11.877 -10.172 1.00 98.56 155 GLU A N 1
ATOM 1174 C CA . GLU A 1 155 ? -6.906 10.893 -10.487 1.00 98.56 155 GLU A CA 1
ATOM 1175 C C . GLU A 1 155 ? -6.210 9.578 -10.842 1.00 98.56 155 GLU A C 1
ATOM 1177 O O . GLU A 1 155 ? -5.229 9.579 -11.591 1.00 98.56 155 GLU A O 1
ATOM 1182 N N . LEU A 1 156 ? -6.662 8.480 -10.236 1.00 98.81 156 LEU A N 1
ATOM 1183 C CA . LEU A 1 156 ? -5.967 7.192 -10.252 1.00 98.81 156 LEU A CA 1
ATOM 1184 C C . LEU A 1 156 ? -6.708 6.142 -11.081 1.00 98.81 156 LEU A C 1
ATOM 1186 O O . LEU A 1 156 ? -7.924 6.208 -11.251 1.00 98.81 156 LEU A O 1
ATOM 1190 N N . ALA A 1 157 ? -5.956 5.156 -11.564 1.00 98.88 157 ALA A N 1
ATOM 1191 C CA . ALA A 1 157 ? -6.471 4.001 -12.296 1.00 98.88 157 ALA A CA 1
ATOM 1192 C C . ALA A 1 157 ? -6.402 2.726 -11.436 1.00 98.88 157 ALA A C 1
ATOM 1194 O O . ALA A 1 157 ? -5.793 2.719 -10.361 1.00 98.88 157 ALA A O 1
ATOM 1195 N N . TYR A 1 158 ? -7.027 1.645 -11.907 1.00 98.94 158 TYR A N 1
ATOM 1196 C CA . TYR A 1 158 ? -7.117 0.375 -11.184 1.00 98.94 158 TYR A CA 1
ATOM 1197 C C . TYR A 1 158 ? -5.719 -0.155 -10.818 1.00 98.94 158 TYR A C 1
ATOM 1199 O O . TYR A 1 158 ? -4.883 -0.338 -11.706 1.00 98.94 158 TYR A O 1
ATOM 1207 N N . GLU A 1 159 ? -5.445 -0.373 -9.523 1.00 98.88 159 GLU A N 1
ATOM 1208 C CA . GLU A 1 159 ? -4.145 -0.873 -9.020 1.00 98.88 159 GLU A CA 1
ATOM 1209 C C . GLU A 1 159 ? -2.908 -0.066 -9.500 1.00 98.88 159 GLU A C 1
ATOM 1211 O O . GLU A 1 159 ? -1.797 -0.591 -9.562 1.00 98.88 159 GLU A O 1
ATOM 1216 N N . CYS A 1 160 ? -3.049 1.213 -9.877 1.00 98.88 160 CYS A N 1
ATOM 1217 C CA . CYS A 1 160 ? -1.973 1.930 -10.583 1.00 98.88 160 CYS A CA 1
ATOM 1218 C C . CYS A 1 160 ? -0.661 2.080 -9.787 1.00 98.88 160 CYS A C 1
ATOM 1220 O O . CYS A 1 160 ? 0.398 2.156 -10.410 1.00 98.88 160 CYS A O 1
ATOM 1222 N N . TYR A 1 161 ? -0.730 2.090 -8.448 1.00 98.94 161 TYR A N 1
ATOM 1223 C CA . TYR A 1 161 ? 0.409 2.090 -7.519 1.00 98.94 161 TYR A CA 1
ATOM 1224 C C . TYR A 1 161 ? 0.371 0.900 -6.529 1.00 98.94 161 TYR A C 1
ATOM 1226 O O . TYR A 1 161 ? 0.952 0.971 -5.443 1.00 98.94 161 TYR A O 1
ATOM 1234 N N . TYR A 1 162 ? -0.309 -0.190 -6.900 1.00 98.94 162 TYR A N 1
ATOM 1235 C CA . TYR A 1 162 ? -0.393 -1.436 -6.127 1.00 98.94 162 TYR A CA 1
ATOM 1236 C C . TYR A 1 162 ? 1.008 -1.939 -5.747 1.00 98.94 162 TYR A C 1
ATOM 1238 O O . TYR A 1 162 ? 1.853 -2.086 -6.627 1.00 98.94 162 TYR A O 1
ATOM 1246 N N . PHE A 1 163 ? 1.283 -2.149 -4.456 1.00 98.88 163 PHE A N 1
ATOM 1247 C CA . PHE A 1 163 ? 2.576 -2.606 -3.913 1.00 98.88 163 PHE A CA 1
ATOM 1248 C C . PHE A 1 163 ? 3.813 -1.797 -4.375 1.00 98.88 163 PHE A C 1
ATOM 1250 O O . PHE A 1 163 ? 4.939 -2.289 -4.319 1.00 98.88 163 PHE A O 1
ATOM 1257 N N . MET A 1 164 ? 3.644 -0.546 -4.834 1.00 98.88 164 MET A N 1
ATOM 1258 C CA . MET A 1 164 ? 4.685 0.188 -5.577 1.00 98.88 164 MET A CA 1
ATOM 1259 C C . MET A 1 164 ? 6.030 0.320 -4.844 1.00 98.88 164 MET A C 1
ATOM 1261 O O . MET A 1 164 ? 7.065 0.281 -5.509 1.00 98.88 164 MET A O 1
ATOM 1265 N N . PHE A 1 165 ? 6.020 0.473 -3.515 1.00 98.94 165 PHE A N 1
ATOM 1266 C CA . PHE A 1 165 ? 7.209 0.557 -2.658 1.00 98.94 165 PHE A CA 1
ATOM 1267 C C . PHE A 1 165 ? 7.216 -0.517 -1.559 1.00 98.94 165 PHE A C 1
ATOM 1269 O O . PHE A 1 165 ? 7.881 -0.342 -0.537 1.00 98.94 165 PHE A O 1
ATOM 1276 N N . SER A 1 166 ? 6.499 -1.630 -1.749 1.00 98.94 166 SER A N 1
ATOM 1277 C CA . SER A 1 166 ? 6.545 -2.753 -0.807 1.00 98.94 166 SER A CA 1
ATOM 1278 C C . SER A 1 166 ? 7.997 -3.213 -0.579 1.00 98.94 166 SER A C 1
ATOM 1280 O O . SER A 1 166 ? 8.837 -3.135 -1.478 1.00 98.94 166 SER A O 1
ATOM 1282 N N . GLY A 1 167 ? 8.354 -3.575 0.654 1.00 98.88 167 GLY A N 1
ATOM 1283 C CA . GLY A 1 167 ? 9.710 -3.987 1.027 1.00 98.88 167 GLY A CA 1
ATOM 1284 C C . GLY A 1 167 ? 10.811 -2.931 0.829 1.00 98.88 167 GLY A C 1
ATOM 1285 O O . GLY A 1 167 ? 11.996 -3.270 0.877 1.00 98.88 167 GLY A O 1
ATOM 1286 N N . CYS A 1 168 ? 10.487 -1.647 0.618 1.00 98.81 168 CYS A N 1
ATOM 1287 C CA . CYS A 1 168 ? 11.480 -0.566 0.550 1.00 98.81 168 CYS A CA 1
ATOM 1288 C C . CYS A 1 168 ? 12.028 -0.217 1.947 1.00 98.81 168 CYS A C 1
ATOM 1290 O O . CYS A 1 168 ? 11.828 0.875 2.474 1.00 98.81 168 CYS A O 1
ATOM 1292 N N . THR A 1 169 ? 12.761 -1.149 2.562 1.00 98.75 169 THR A N 1
ATOM 1293 C CA . THR A 1 169 ? 13.204 -1.081 3.966 1.00 98.75 169 THR A CA 1
ATOM 1294 C C . THR A 1 169 ? 14.079 0.126 4.324 1.00 98.75 169 THR A C 1
ATOM 1296 O O . THR A 1 169 ? 14.209 0.427 5.507 1.00 98.75 169 THR A O 1
ATOM 1299 N N . SER A 1 170 ? 14.677 0.824 3.350 1.00 98.62 170 SER A N 1
ATOM 1300 C CA . SER A 1 170 ? 15.459 2.061 3.566 1.00 98.62 170 SER A CA 1
ATOM 1301 C C . SER A 1 170 ? 14.665 3.361 3.358 1.00 98.62 170 SER A C 1
ATOM 1303 O O . SER A 1 170 ? 15.215 4.448 3.560 1.00 98.62 170 SER A O 1
ATOM 1305 N N . LEU A 1 171 ? 13.391 3.286 2.959 1.00 98.19 171 LEU A N 1
ATOM 1306 C CA . LEU A 1 171 ? 12.568 4.460 2.685 1.00 98.19 171 LEU A CA 1
ATOM 1307 C C . LEU A 1 171 ? 12.119 5.097 4.006 1.00 98.19 171 LEU A C 1
ATOM 1309 O O . LEU A 1 171 ? 11.364 4.505 4.772 1.00 98.19 171 LEU A O 1
ATOM 1313 N N . THR A 1 172 ? 12.593 6.312 4.288 1.00 95.56 172 THR A N 1
ATOM 1314 C CA . THR A 1 172 ? 12.332 6.995 5.575 1.00 95.56 172 THR A CA 1
ATOM 1315 C C . THR A 1 172 ? 11.143 7.957 5.545 1.00 95.56 172 THR A C 1
ATOM 1317 O O . THR A 1 172 ? 10.591 8.287 6.601 1.00 95.56 172 THR A O 1
ATOM 1320 N N . GLN A 1 173 ? 10.748 8.396 4.344 1.00 94.50 173 GLN A N 1
ATOM 1321 C CA . GLN A 1 173 ? 9.662 9.338 4.067 1.00 94.50 173 GLN A CA 1
ATOM 1322 C C . GLN A 1 173 ? 8.904 8.895 2.810 1.00 94.50 173 GLN A C 1
ATOM 1324 O O . GLN A 1 173 ? 9.523 8.565 1.798 1.00 94.50 173 GLN A O 1
ATOM 1329 N N . ALA A 1 174 ? 7.574 8.920 2.865 1.00 97.00 174 ALA A N 1
ATOM 1330 C CA . ALA A 1 174 ? 6.718 8.649 1.716 1.00 97.00 174 ALA A CA 1
ATOM 1331 C C . ALA A 1 174 ? 6.699 9.839 0.727 1.00 97.00 174 ALA A C 1
ATOM 1333 O O . ALA A 1 174 ? 6.886 10.988 1.143 1.00 97.00 174 ALA A O 1
ATOM 1334 N N . PRO A 1 175 ? 6.435 9.607 -0.573 1.00 97.81 175 PRO A N 1
ATOM 1335 C CA . PRO A 1 175 ? 6.149 10.681 -1.515 1.00 97.81 175 PRO A CA 1
ATOM 1336 C C . PRO A 1 175 ? 4.791 11.326 -1.196 1.00 97.81 175 PRO A C 1
ATOM 1338 O O . PRO A 1 175 ? 3.900 10.691 -0.634 1.00 97.81 175 PRO A O 1
ATOM 1341 N N . ALA A 1 176 ? 4.600 12.583 -1.600 1.00 98.38 176 ALA A N 1
ATOM 1342 C CA . ALA A 1 176 ? 3.286 13.219 -1.526 1.00 98.38 176 ALA A CA 1
ATOM 1343 C C . ALA A 1 176 ? 2.278 12.495 -2.440 1.00 98.38 176 ALA A C 1
ATOM 1345 O O . ALA A 1 176 ? 2.598 12.204 -3.595 1.00 98.38 176 ALA A O 1
ATOM 1346 N N . LEU A 1 177 ? 1.064 12.255 -1.931 1.00 98.56 177 LEU A N 1
ATOM 1347 C CA . LEU A 1 177 ? -0.028 11.562 -2.623 1.00 98.56 177 LEU A CA 1
ATOM 1348 C C . LEU A 1 177 ? -1.193 12.541 -2.877 1.00 98.56 177 LEU A C 1
ATOM 1350 O O . LEU A 1 177 ? -2.131 12.606 -2.087 1.00 98.56 177 LEU A O 1
ATOM 1354 N N . PRO A 1 178 ? -1.147 13.357 -3.948 1.00 98.25 178 PRO A N 1
ATOM 1355 C CA . PRO A 1 178 ? -2.089 14.463 -4.137 1.00 98.25 178 PRO A CA 1
ATOM 1356 C C . PRO A 1 178 ? -3.463 14.032 -4.684 1.00 98.25 178 PRO A C 1
ATOM 1358 O O . PRO A 1 178 ? -4.318 14.887 -4.916 1.00 98.25 178 PRO A O 1
ATOM 1361 N N . ALA A 1 179 ? -3.679 12.737 -4.929 1.00 98.38 179 ALA A N 1
ATOM 1362 C CA . ALA A 1 179 ? -4.876 12.235 -5.588 1.00 98.38 179 ALA A CA 1
ATOM 1363 C C . ALA A 1 179 ? -6.135 12.368 -4.721 1.00 98.38 179 ALA A C 1
ATOM 1365 O O . ALA A 1 179 ? -6.188 11.894 -3.587 1.00 98.38 179 ALA A O 1
ATOM 1366 N N . THR A 1 180 ? -7.175 12.975 -5.294 1.00 97.62 180 THR A N 1
ATOM 1367 C CA . THR A 1 180 ? -8.486 13.155 -4.647 1.00 97.62 180 THR A CA 1
ATOM 1368 C C . THR A 1 180 ? -9.567 12.246 -5.223 1.00 97.62 180 THR A C 1
ATOM 1370 O O . THR A 1 180 ? -10.595 12.054 -4.578 1.00 97.62 180 THR A O 1
ATOM 1373 N N . LYS A 1 181 ? -9.326 11.657 -6.403 1.00 98.44 181 LYS A N 1
ATOM 1374 C CA . LYS A 1 181 ? -10.128 10.577 -6.987 1.00 98.44 181 LYS A CA 1
ATOM 1375 C C . LYS A 1 181 ? -9.333 9.273 -6.955 1.00 98.44 181 LYS A C 1
ATOM 1377 O O . LYS A 1 181 ? -8.287 9.174 -7.600 1.00 98.44 181 LYS A O 1
ATOM 1382 N N . LEU A 1 182 ? -9.844 8.289 -6.225 1.00 98.69 182 LEU A N 1
ATOM 1383 C CA . LEU A 1 182 ? -9.250 6.959 -6.102 1.00 98.69 182 LEU A CA 1
ATOM 1384 C C . LEU A 1 182 ? -9.894 5.967 -7.084 1.00 98.69 182 LEU A C 1
ATOM 1386 O O . LEU A 1 182 ? -10.930 6.248 -7.684 1.00 98.69 182 LEU A O 1
ATOM 1390 N N . ALA A 1 183 ? -9.288 4.788 -7.200 1.00 98.81 183 ALA A N 1
ATOM 1391 C CA . ALA A 1 183 ? -9.828 3.621 -7.895 1.00 98.81 183 ALA A CA 1
ATOM 1392 C C . ALA A 1 183 ? -9.603 2.366 -7.032 1.00 98.81 183 ALA A C 1
ATOM 1394 O O . ALA A 1 183 ? -8.889 2.428 -6.026 1.00 98.81 183 ALA A O 1
ATOM 1395 N N . ASN A 1 184 ? -10.198 1.226 -7.399 1.00 98.88 184 ASN A N 1
ATOM 1396 C CA . ASN A 1 184 ? -10.039 -0.010 -6.629 1.00 98.88 184 ASN A CA 1
ATOM 1397 C C . ASN A 1 184 ? -8.552 -0.380 -6.489 1.00 98.88 184 ASN A C 1
ATOM 1399 O O . ASN A 1 184 ? -7.789 -0.309 -7.460 1.00 98.88 184 ASN A O 1
ATOM 1403 N N . SER A 1 185 ? -8.154 -0.745 -5.268 1.00 98.81 185 SER A N 1
ATOM 1404 C CA . SER A 1 185 ? -6.785 -1.153 -4.914 1.00 98.81 185 SER A CA 1
ATOM 1405 C C . SER A 1 185 ? -5.661 -0.174 -5.318 1.00 98.81 185 SER A C 1
ATOM 1407 O O . SER A 1 185 ? -4.501 -0.574 -5.398 1.00 98.81 185 SER A O 1
ATOM 1409 N N . CYS A 1 186 ? -5.949 1.109 -5.585 1.00 98.81 186 CYS A N 1
ATOM 1410 C CA . CYS A 1 186 ? -4.977 2.016 -6.215 1.00 98.81 186 CYS A CA 1
ATOM 1411 C C . CYS A 1 186 ? -3.705 2.286 -5.387 1.00 98.81 186 CYS A C 1
ATOM 1413 O O . CYS A 1 186 ? -2.657 2.514 -5.987 1.00 98.81 186 CYS A O 1
ATOM 1415 N N . TYR A 1 187 ? -3.790 2.232 -4.050 1.00 98.88 187 TYR A N 1
ATOM 1416 C CA . TYR A 1 187 ? -2.662 2.317 -3.108 1.00 98.88 187 TYR A CA 1
ATOM 1417 C C . TYR A 1 187 ? -2.554 1.079 -2.189 1.00 98.88 187 TYR A C 1
ATOM 1419 O O . TYR A 1 187 ? -1.932 1.137 -1.127 1.00 98.88 187 TYR A O 1
ATOM 1427 N N . ASN A 1 188 ? -3.163 -0.041 -2.587 1.00 98.88 188 ASN A N 1
ATOM 1428 C CA . ASN A 1 188 ? -3.111 -1.305 -1.850 1.00 98.88 188 ASN A CA 1
ATOM 1429 C C . ASN A 1 188 ? -1.645 -1.781 -1.718 1.00 98.88 188 ASN A C 1
ATOM 1431 O O . ASN A 1 188 ? -0.903 -1.746 -2.703 1.00 98.88 188 ASN A O 1
ATOM 1435 N N . GLY A 1 189 ? -1.207 -2.111 -0.498 1.00 98.88 189 GLY A N 1
ATOM 1436 C CA . GLY A 1 189 ? 0.163 -2.543 -0.174 1.00 98.88 189 GLY A CA 1
ATOM 1437 C C . GLY A 1 189 ? 1.278 -1.532 -0.464 1.00 98.88 189 GLY A C 1
ATOM 1438 O O . GLY A 1 189 ? 2.452 -1.898 -0.456 1.00 98.88 189 GLY A O 1
ATOM 1439 N N . MET A 1 190 ? 0.952 -0.263 -0.756 1.00 98.88 190 MET A N 1
ATOM 1440 C CA . MET A 1 190 ? 1.901 0.689 -1.356 1.00 98.88 190 MET A CA 1
ATOM 1441 C C . MET A 1 190 ? 3.214 0.854 -0.574 1.00 98.88 190 MET A C 1
ATOM 1443 O O . MET A 1 190 ? 4.257 1.014 -1.209 1.00 98.88 190 MET A O 1
ATOM 1447 N N . PHE A 1 191 ? 3.167 0.807 0.762 1.00 98.94 191 PHE A N 1
ATOM 1448 C CA . PHE A 1 191 ? 4.329 0.883 1.652 1.00 98.94 191 PHE A CA 1
ATOM 1449 C C . PHE A 1 191 ? 4.423 -0.326 2.599 1.00 98.94 191 PHE A C 1
ATOM 1451 O O . PHE A 1 191 ? 5.017 -0.214 3.671 1.00 98.94 191 PHE A O 1
ATOM 1458 N N . GLU A 1 192 ? 3.854 -1.480 2.233 1.00 98.94 192 GLU A N 1
ATOM 1459 C CA . GLU A 1 192 ? 3.957 -2.696 3.053 1.00 98.94 192 GLU A CA 1
ATOM 1460 C C . GLU A 1 192 ? 5.436 -3.062 3.308 1.00 98.94 192 GLU A C 1
ATOM 1462 O O . GLU A 1 192 ? 6.278 -2.935 2.421 1.00 98.94 192 GLU A O 1
ATOM 1467 N N . ASP A 1 193 ? 5.788 -3.438 4.538 1.00 98.88 193 ASP A N 1
ATOM 1468 C CA . ASP A 1 193 ? 7.161 -3.696 5.000 1.00 98.88 193 ASP A CA 1
ATOM 1469 C C . ASP A 1 193 ? 8.183 -2.554 4.753 1.00 98.88 193 ASP A C 1
ATOM 1471 O O . ASP A 1 193 ? 9.404 -2.763 4.777 1.00 98.88 193 ASP A O 1
ATOM 1475 N N . CYS A 1 194 ? 7.733 -1.298 4.614 1.00 98.81 194 CYS A N 1
ATOM 1476 C CA . CYS A 1 194 ? 8.601 -0.114 4.691 1.00 98.81 194 CYS A CA 1
ATOM 1477 C C . CYS A 1 194 ? 9.082 0.140 6.133 1.00 98.81 194 CYS A C 1
ATOM 1479 O O . CYS A 1 194 ? 8.742 1.130 6.780 1.00 98.81 194 CYS A O 1
ATOM 1481 N N . THR A 1 195 ? 9.910 -0.764 6.654 1.00 98.75 195 THR A N 1
ATOM 1482 C CA . THR A 1 195 ? 10.302 -0.826 8.071 1.00 98.75 195 THR A CA 1
ATOM 1483 C C . THR A 1 195 ? 10.992 0.429 8.617 1.00 98.75 195 THR A C 1
ATOM 1485 O O . THR A 1 195 ? 10.909 0.661 9.823 1.00 98.75 195 THR A O 1
ATOM 1488 N N . SER A 1 196 ? 11.614 1.266 7.775 1.00 98.56 196 SER A N 1
ATOM 1489 C CA . SER A 1 196 ? 12.211 2.560 8.170 1.00 98.56 196 SER A CA 1
ATOM 1490 C C . SER A 1 196 ? 11.289 3.778 7.998 1.00 98.56 196 SER A C 1
ATOM 1492 O O . SER A 1 196 ? 11.706 4.895 8.316 1.00 98.56 196 SER A O 1
ATOM 1494 N N . LEU A 1 197 ? 10.057 3.611 7.506 1.00 98.19 197 LEU A N 1
ATOM 1495 C CA . LEU A 1 197 ? 9.142 4.724 7.253 1.00 98.19 197 LEU A CA 1
ATOM 1496 C C . LEU A 1 197 ? 8.668 5.332 8.577 1.00 98.19 197 LEU A C 1
ATOM 1498 O O . LEU A 1 197 ? 8.005 4.679 9.377 1.00 98.19 197 LEU A O 1
ATOM 1502 N N . THR A 1 198 ? 9.011 6.600 8.813 1.00 95.62 198 THR A N 1
ATOM 1503 C CA . THR A 1 198 ? 8.726 7.273 10.099 1.00 95.62 198 THR A CA 1
ATOM 1504 C C . THR A 1 198 ? 7.450 8.114 10.091 1.00 95.62 198 THR A C 1
ATOM 1506 O O . THR A 1 198 ? 6.896 8.396 11.157 1.00 95.62 198 THR A O 1
ATOM 1509 N N . GLN A 1 199 ? 6.995 8.528 8.903 1.00 92.25 199 GLN A N 1
ATOM 1510 C CA . GLN A 1 199 ? 5.860 9.428 8.688 1.00 92.25 199 GLN A CA 1
ATOM 1511 C C . GLN A 1 199 ? 5.065 8.993 7.453 1.00 92.25 199 GLN A C 1
ATOM 1513 O O . GLN A 1 199 ? 5.636 8.825 6.374 1.00 92.25 199 GLN A O 1
ATOM 1518 N N . ALA A 1 200 ? 3.749 8.858 7.608 1.00 96.06 200 ALA A N 1
ATOM 1519 C CA . ALA A 1 200 ? 2.824 8.647 6.500 1.00 96.06 200 ALA A CA 1
ATOM 1520 C C . ALA A 1 200 ? 2.578 9.958 5.713 1.00 96.06 200 ALA A C 1
ATOM 1522 O O . ALA A 1 200 ? 2.663 11.043 6.299 1.00 96.06 200 ALA A O 1
ATOM 1523 N N . PRO A 1 201 ? 2.253 9.882 4.409 1.00 97.31 201 PRO A N 1
ATOM 1524 C CA . PRO A 1 201 ? 1.866 11.037 3.604 1.00 97.31 201 PRO A CA 1
ATOM 1525 C C . PRO A 1 201 ? 0.439 11.501 3.940 1.00 97.31 201 PRO A C 1
ATOM 1527 O O . PRO A 1 201 ? -0.352 10.760 4.523 1.00 97.31 201 PRO A O 1
ATOM 1530 N N . GLU A 1 202 ? 0.076 12.718 3.533 1.00 97.88 202 GLU A N 1
ATOM 1531 C CA . GLU A 1 202 ? -1.324 13.161 3.573 1.00 97.88 202 GLU A CA 1
ATOM 1532 C C . GLU A 1 202 ? -2.184 12.341 2.595 1.00 97.88 202 GLU A C 1
ATOM 1534 O O . GLU A 1 202 ? -1.751 12.055 1.478 1.00 97.88 202 GLU A O 1
ATOM 1539 N N . LEU A 1 203 ? -3.407 11.992 3.011 1.00 98.06 203 LEU A N 1
ATOM 1540 C CA . LEU A 1 203 ? -4.390 11.244 2.219 1.00 98.06 203 LEU A CA 1
ATOM 1541 C C . LEU A 1 203 ? -5.632 12.136 1.994 1.00 98.06 203 LEU A C 1
ATOM 1543 O O . LEU A 1 203 ? -6.523 12.170 2.843 1.00 98.06 203 LEU A O 1
ATOM 1547 N N . PRO A 1 204 ? -5.693 12.922 0.899 1.00 96.31 204 PRO A N 1
ATOM 1548 C CA . PRO A 1 204 ? -6.678 13.999 0.742 1.00 96.31 204 PRO A CA 1
ATOM 1549 C C . PRO A 1 204 ? -8.034 13.555 0.160 1.00 96.31 204 PRO A C 1
ATOM 1551 O O . PRO A 1 204 ? -8.912 14.395 -0.049 1.00 96.31 204 PRO A O 1
ATOM 1554 N N . ALA A 1 205 ? -8.216 12.266 -0.138 1.00 95.31 205 ALA A N 1
ATOM 1555 C CA . ALA A 1 205 ? -9.447 11.742 -0.722 1.00 95.31 205 ALA A CA 1
ATOM 1556 C C . ALA A 1 205 ? -10.599 11.692 0.301 1.00 95.31 205 ALA A C 1
ATOM 1558 O O . ALA A 1 205 ? -10.459 11.161 1.401 1.00 95.31 205 ALA A O 1
ATOM 1559 N N . MET A 1 206 ? -11.757 12.230 -0.093 1.00 94.06 206 MET A N 1
ATOM 1560 C CA . MET A 1 206 ? -12.993 12.242 0.710 1.00 94.06 206 MET A CA 1
ATOM 1561 C C . MET A 1 206 ? -13.960 11.112 0.329 1.00 94.06 206 MET A C 1
ATOM 1563 O O . MET A 1 206 ? -14.848 10.767 1.106 1.00 94.06 206 MET A O 1
ATOM 1567 N N . GLU A 1 207 ? -13.798 10.556 -0.873 1.00 95.94 207 GLU A N 1
ATOM 1568 C CA . GLU A 1 207 ? -14.593 9.459 -1.419 1.00 95.94 207 GLU A CA 1
ATOM 1569 C C . GLU A 1 207 ? -13.669 8.248 -1.600 1.00 95.94 207 GLU A C 1
ATOM 1571 O O . GLU A 1 207 ? -12.678 8.316 -2.330 1.00 95.94 207 GLU A O 1
ATOM 1576 N N . LEU A 1 208 ? -13.965 7.162 -0.882 1.00 97.69 208 LEU A N 1
ATOM 1577 C CA . LEU A 1 208 ? -13.204 5.914 -0.939 1.00 97.69 208 LEU A CA 1
ATOM 1578 C C . LEU A 1 208 ? -13.768 4.979 -2.012 1.00 97.69 208 LEU A C 1
ATOM 1580 O O . LEU A 1 208 ? -14.930 5.083 -2.400 1.00 97.69 208 LEU A O 1
ATOM 1584 N N . ILE A 1 209 ? -12.934 4.039 -2.453 1.00 98.31 209 ILE A N 1
ATOM 1585 C CA . ILE A 1 209 ? -13.271 2.945 -3.373 1.00 98.31 209 ILE A CA 1
ATOM 1586 C C . ILE A 1 209 ? -12.768 1.638 -2.737 1.00 98.31 209 ILE A C 1
ATOM 1588 O O . ILE A 1 209 ? -11.946 1.685 -1.822 1.00 98.31 209 ILE A O 1
ATOM 1592 N N . ASP A 1 210 ? -13.297 0.476 -3.122 1.00 98.81 210 ASP A N 1
ATOM 1593 C CA . ASP A 1 210 ? -12.955 -0.793 -2.461 1.00 98.81 210 ASP A CA 1
ATOM 1594 C C . ASP A 1 210 ? -11.437 -1.059 -2.463 1.00 98.81 210 ASP A C 1
ATOM 1596 O O . ASP A 1 210 ? -10.752 -0.854 -3.472 1.00 98.81 210 ASP A O 1
ATOM 1600 N N . PHE A 1 211 ? -10.918 -1.504 -1.316 1.00 98.81 211 PHE A N 1
ATOM 1601 C CA . PHE A 1 211 ? -9.499 -1.790 -1.060 1.00 98.81 211 PHE A CA 1
ATOM 1602 C C . PHE A 1 211 ? -8.510 -0.639 -1.332 1.00 98.81 211 PHE A C 1
ATOM 1604 O O . PHE A 1 211 ? -7.305 -0.883 -1.408 1.00 98.81 211 PHE A O 1
ATOM 1611 N N . CYS A 1 212 ? -8.958 0.614 -1.498 1.00 98.62 212 CYS A N 1
ATOM 1612 C CA . CYS A 1 212 ? -8.086 1.691 -1.988 1.00 98.62 212 CYS A CA 1
ATOM 1613 C C . CYS A 1 212 ? -6.848 1.963 -1.110 1.00 98.62 212 CYS A C 1
ATOM 1615 O O . CYS A 1 212 ? -5.830 2.383 -1.659 1.00 98.62 212 CYS A O 1
ATOM 1617 N N . TYR A 1 213 ? -6.918 1.681 0.199 1.00 98.81 213 TYR A N 1
ATOM 1618 C CA . TYR A 1 213 ? -5.809 1.757 1.162 1.00 98.81 213 TYR A CA 1
ATOM 1619 C C . TYR A 1 213 ? -5.585 0.438 1.945 1.00 98.81 213 TYR A C 1
ATOM 1621 O O . TYR A 1 213 ? -5.021 0.459 3.042 1.00 98.81 213 TYR A O 1
ATOM 1629 N N . PHE A 1 214 ? -6.020 -0.705 1.397 1.00 98.88 214 PHE A N 1
ATOM 1630 C CA . PHE A 1 214 ? -5.794 -2.037 1.984 1.00 98.88 214 PHE A CA 1
ATOM 1631 C C . PHE A 1 214 ? -4.291 -2.285 2.223 1.00 98.88 214 PHE A C 1
ATOM 1633 O O . PHE A 1 214 ? -3.478 -1.931 1.367 1.00 98.88 214 PHE A O 1
ATOM 1640 N N . CYS A 1 215 ? -3.933 -2.818 3.398 1.00 98.75 215 CYS A N 1
ATOM 1641 C CA . CYS A 1 215 ? -2.567 -3.078 3.892 1.00 98.75 215 CYS A CA 1
ATOM 1642 C C . CYS A 1 215 ? -1.516 -1.956 3.682 1.00 98.75 215 CYS A C 1
ATOM 1644 O O . CYS A 1 215 ? -0.315 -2.199 3.777 1.00 98.75 215 CYS A O 1
ATOM 1646 N N . MET A 1 216 ? -1.932 -0.705 3.435 1.00 98.81 216 MET A N 1
ATOM 1647 C CA . MET A 1 216 ? -1.064 0.350 2.882 1.00 98.81 216 MET A CA 1
ATOM 1648 C C . MET A 1 216 ? 0.226 0.623 3.677 1.00 98.81 216 MET A C 1
ATOM 1650 O O . MET A 1 216 ? 1.238 0.966 3.063 1.00 98.81 216 MET A O 1
ATOM 1654 N N . PHE A 1 217 ? 0.195 0.481 5.007 1.00 98.94 217 PHE A N 1
ATOM 1655 C CA . PHE A 1 217 ? 1.346 0.625 5.908 1.00 98.94 217 PHE A CA 1
ATOM 1656 C C . PHE A 1 217 ? 1.586 -0.632 6.765 1.00 98.94 217 PHE A C 1
ATOM 1658 O O . PHE A 1 217 ? 2.225 -0.553 7.817 1.00 98.94 217 PHE A O 1
ATOM 1665 N N . LYS A 1 218 ? 1.098 -1.799 6.331 1.00 98.94 218 LYS A N 1
ATOM 1666 C CA . LYS A 1 218 ? 1.358 -3.086 6.990 1.00 98.94 218 LYS A CA 1
ATOM 1667 C C . LYS A 1 218 ? 2.867 -3.298 7.169 1.00 98.94 218 LYS A C 1
ATOM 1669 O O . LYS A 1 218 ? 3.659 -2.932 6.305 1.00 98.94 218 LYS A O 1
ATOM 1674 N N . GLY A 1 219 ? 3.300 -3.781 8.329 1.00 98.88 219 GLY A N 1
ATOM 1675 C CA . GLY A 1 219 ? 4.720 -3.993 8.641 1.00 98.88 219 GLY A CA 1
ATOM 1676 C C . GLY A 1 219 ? 5.578 -2.722 8.795 1.00 98.88 219 GLY A C 1
ATOM 1677 O O . GLY A 1 219 ? 6.795 -2.824 8.974 1.00 98.88 219 GLY A O 1
ATOM 1678 N N . CYS A 1 220 ? 5.004 -1.509 8.782 1.00 98.81 220 CYS A N 1
ATOM 1679 C CA . CYS A 1 220 ? 5.757 -0.261 8.986 1.00 98.81 220 CYS A CA 1
ATOM 1680 C C . CYS A 1 220 ? 6.158 -0.055 10.461 1.00 98.81 220 CYS A C 1
ATOM 1682 O O . CYS A 1 220 ? 5.688 0.856 11.142 1.00 98.81 220 CYS A O 1
ATOM 1684 N N . ILE A 1 221 ? 7.070 -0.889 10.970 1.00 98.75 221 ILE A N 1
ATOM 1685 C CA . ILE A 1 221 ? 7.461 -0.938 12.390 1.00 98.75 221 ILE A CA 1
ATOM 1686 C C . ILE A 1 221 ? 7.987 0.389 12.964 1.00 98.75 221 ILE A C 1
ATOM 1688 O O . ILE A 1 221 ? 7.905 0.577 14.175 1.00 98.75 221 ILE A O 1
ATOM 1692 N N . SER A 1 222 ? 8.494 1.314 12.137 1.00 98.62 222 SER A N 1
ATOM 1693 C CA . SER A 1 222 ? 8.963 2.650 12.559 1.00 98.62 222 SER A CA 1
ATOM 1694 C C . SER A 1 222 ? 7.899 3.757 12.471 1.00 98.62 222 SER A C 1
ATOM 1696 O O . SER A 1 222 ? 8.169 4.896 12.867 1.00 98.62 222 SER A O 1
ATOM 1698 N N . LEU A 1 223 ? 6.694 3.463 11.967 1.00 98.25 223 LEU A N 1
ATOM 1699 C CA . LEU A 1 223 ? 5.648 4.463 11.763 1.00 98.25 223 LEU A CA 1
ATOM 1700 C C . LEU A 1 223 ? 5.036 4.869 13.107 1.00 98.25 223 LEU A C 1
ATOM 1702 O O . LEU A 1 223 ? 4.252 4.145 13.712 1.00 98.25 223 LEU A O 1
ATOM 1706 N N . SER A 1 224 ? 5.416 6.053 13.585 1.00 95.38 224 SER A N 1
ATOM 1707 C CA . SER A 1 224 ? 5.064 6.525 14.934 1.00 95.38 224 SER A CA 1
ATOM 1708 C C . SER A 1 224 ? 3.711 7.243 15.028 1.00 95.38 224 SER A C 1
ATOM 1710 O O . SER A 1 224 ? 3.134 7.338 16.120 1.00 95.38 224 SER A O 1
ATOM 1712 N N . LYS A 1 225 ? 3.205 7.740 13.890 1.00 92.56 225 LYS A N 1
ATOM 1713 C CA . LYS A 1 225 ? 1.983 8.544 13.761 1.00 92.56 225 LYS A CA 1
ATOM 1714 C C . LYS A 1 225 ? 1.264 8.234 12.442 1.00 92.56 225 LYS A C 1
ATOM 1716 O O . LYS A 1 225 ? 1.870 8.325 11.375 1.00 92.56 225 LYS A O 1
ATOM 1721 N N . ALA A 1 226 ? -0.035 7.956 12.522 1.00 96.00 226 ALA A N 1
ATOM 1722 C CA . ALA A 1 226 ? -0.910 7.763 11.370 1.00 96.00 226 ALA A CA 1
ATOM 1723 C C . ALA A 1 226 ? -1.210 9.079 10.602 1.00 96.00 226 ALA A C 1
ATOM 1725 O O . ALA A 1 226 ? -1.118 10.173 11.180 1.00 96.00 226 ALA A O 1
ATOM 1726 N N . PRO A 1 227 ? -1.593 8.997 9.312 1.00 97.06 227 PRO A N 1
ATOM 1727 C CA . PRO A 1 227 ? -2.143 10.120 8.557 1.00 97.06 227 PRO A CA 1
ATOM 1728 C C . PRO A 1 227 ? -3.594 10.409 8.974 1.00 97.06 227 PRO A C 1
ATOM 1730 O O . PRO A 1 227 ? -4.265 9.563 9.559 1.00 97.06 227 PRO A O 1
ATOM 1733 N N . THR A 1 228 ? -4.113 11.593 8.645 1.00 96.62 228 THR A N 1
ATOM 1734 C CA . THR A 1 228 ? -5.548 11.887 8.804 1.00 96.62 228 THR A CA 1
ATOM 1735 C C . THR A 1 228 ? -6.369 11.051 7.819 1.00 96.62 228 THR A C 1
ATOM 1737 O O . THR A 1 228 ? -6.025 11.003 6.640 1.00 96.62 228 THR A O 1
ATOM 1740 N N . LEU A 1 229 ? -7.471 10.451 8.281 1.00 97.19 229 LEU A N 1
ATOM 1741 C CA . LEU A 1 229 ? -8.425 9.695 7.461 1.00 97.19 229 LEU A CA 1
ATOM 1742 C C . LEU A 1 229 ? -9.765 10.460 7.401 1.00 97.19 229 LEU A C 1
ATOM 1744 O O . LEU A 1 229 ? -10.614 10.279 8.272 1.00 97.19 229 LEU A O 1
ATOM 1748 N N . PRO A 1 230 ? -9.961 11.380 6.435 1.00 90.50 230 PRO A N 1
ATOM 1749 C CA . PRO A 1 230 ? -11.066 12.343 6.487 1.00 90.50 230 PRO A CA 1
ATOM 1750 C C . PRO A 1 230 ? -12.409 11.798 5.969 1.00 90.50 230 PRO A C 1
ATOM 1752 O O . PRO A 1 230 ? -13.435 12.465 6.111 1.00 90.50 230 PRO A O 1
ATOM 1755 N N . ALA A 1 231 ? -12.421 10.618 5.345 1.00 91.06 231 ALA A N 1
ATOM 1756 C CA . ALA A 1 231 ? -13.611 10.051 4.723 1.00 91.06 231 ALA A CA 1
ATOM 1757 C C . ALA A 1 231 ? -14.623 9.535 5.763 1.00 91.06 231 ALA A C 1
ATOM 1759 O O . ALA A 1 231 ? -14.312 8.701 6.612 1.00 91.06 231 ALA A O 1
ATOM 1760 N N . THR A 1 232 ? -15.868 10.002 5.660 1.00 92.00 232 THR A N 1
ATOM 1761 C CA . THR A 1 232 ? -16.996 9.579 6.514 1.00 92.00 232 THR A CA 1
ATOM 1762 C C . THR A 1 232 ? -17.853 8.476 5.895 1.00 92.00 232 THR A C 1
ATOM 1764 O O . THR A 1 232 ? -18.682 7.888 6.587 1.00 92.00 232 THR A O 1
ATOM 1767 N N . LYS A 1 233 ? -17.661 8.190 4.601 1.00 95.56 233 LYS A N 1
ATOM 1768 C CA . LYS A 1 233 ? -18.296 7.088 3.871 1.00 95.56 233 LYS A CA 1
ATOM 1769 C C . LYS A 1 233 ? -17.245 6.039 3.542 1.00 95.56 233 LYS A C 1
ATOM 1771 O O . LYS A 1 233 ? -16.254 6.352 2.885 1.00 95.56 233 LYS A O 1
ATOM 1776 N N . LEU A 1 234 ? -17.481 4.816 4.000 1.00 97.44 234 LEU A N 1
ATOM 1777 C CA . LEU A 1 234 ? -16.577 3.686 3.809 1.00 97.44 234 LEU A CA 1
ATOM 1778 C C . LEU A 1 234 ? -16.995 2.836 2.603 1.00 97.44 234 LEU A C 1
ATOM 1780 O O . LEU A 1 234 ? -18.113 2.948 2.098 1.00 97.44 234 LEU A O 1
ATOM 1784 N N . THR A 1 235 ? -16.086 1.974 2.165 1.00 98.38 235 THR A N 1
ATOM 1785 C CA . THR A 1 235 ? -16.257 0.997 1.077 1.00 98.38 235 THR A CA 1
ATOM 1786 C C . THR A 1 235 ? -15.699 -0.363 1.515 1.00 98.38 235 THR A C 1
ATOM 1788 O O . THR A 1 235 ? -15.267 -0.513 2.662 1.00 98.38 235 THR A O 1
ATOM 1791 N N . PHE A 1 236 ? -15.761 -1.393 0.664 1.00 98.62 236 PHE A N 1
ATOM 1792 C CA . PHE A 1 236 ? -15.330 -2.739 1.050 1.00 98.62 236 PHE A CA 1
ATOM 1793 C C . PHE A 1 236 ? -13.820 -2.762 1.329 1.00 98.62 236 PHE A C 1
ATOM 1795 O O . PHE A 1 236 ? -13.032 -2.316 0.494 1.00 98.62 236 PHE A O 1
ATOM 1802 N N . GLY A 1 237 ? -13.416 -3.266 2.502 1.00 98.50 237 GLY A N 1
ATOM 1803 C CA . GLY A 1 237 ? -12.002 -3.449 2.872 1.00 98.50 237 GLY A CA 1
ATOM 1804 C C . GLY A 1 237 ? -11.129 -2.187 2.766 1.00 98.50 237 GLY A C 1
ATOM 1805 O O . GLY A 1 237 ? -9.923 -2.280 2.554 1.00 98.50 237 GLY A O 1
ATOM 1806 N N . CYS A 1 238 ? -11.718 -0.986 2.833 1.00 98.50 238 CYS A N 1
ATOM 1807 C CA . CYS A 1 238 ? -11.042 0.246 2.408 1.00 98.50 238 CYS A CA 1
ATOM 1808 C C . CYS A 1 238 ? -9.825 0.640 3.261 1.00 98.50 238 CYS A C 1
ATOM 1810 O O . CYS A 1 238 ? -8.908 1.264 2.730 1.00 98.50 238 CYS A O 1
ATOM 1812 N N . TYR A 1 239 ? -9.817 0.255 4.542 1.00 98.75 239 TYR A N 1
ATOM 1813 C CA . TYR A 1 239 ? -8.717 0.429 5.500 1.00 98.75 239 TYR A CA 1
ATOM 1814 C C . TYR A 1 239 ? -8.363 -0.891 6.220 1.00 98.75 239 TYR A C 1
ATOM 1816 O O . TYR A 1 239 ? -7.829 -0.891 7.331 1.00 98.75 239 TYR A O 1
ATOM 1824 N N . GLU A 1 240 ? -8.697 -2.024 5.606 1.00 98.81 240 GLU A N 1
ATOM 1825 C CA . GLU A 1 240 ? -8.375 -3.360 6.110 1.00 98.81 240 GLU A CA 1
ATOM 1826 C C . GLU A 1 240 ? -6.850 -3.575 6.129 1.00 98.81 240 GLU A C 1
ATOM 1828 O O . GLU A 1 240 ? -6.148 -3.145 5.212 1.00 98.81 240 GLU A O 1
ATOM 1833 N N . GLU A 1 241 ? -6.331 -4.163 7.213 1.00 98.94 241 GLU A N 1
ATOM 1834 C CA . GLU A 1 241 ? -4.896 -4.413 7.466 1.00 98.94 241 GLU A CA 1
ATOM 1835 C C . GLU A 1 241 ? -3.995 -3.144 7.439 1.00 98.94 241 GLU A C 1
ATOM 1837 O O . GLU A 1 241 ? -2.770 -3.239 7.493 1.00 98.94 241 GLU A O 1
ATOM 1842 N N . MET A 1 242 ? -4.569 -1.929 7.372 1.00 98.88 242 MET A N 1
ATOM 1843 C CA . MET A 1 242 ? -3.854 -0.697 6.980 1.00 98.88 242 MET A CA 1
ATOM 1844 C C . MET A 1 242 ? -2.621 -0.353 7.833 1.00 98.88 242 MET A C 1
ATOM 1846 O O . MET A 1 242 ? -1.646 0.153 7.277 1.00 98.88 242 MET A O 1
ATOM 1850 N N . PHE A 1 243 ? -2.656 -0.603 9.146 1.00 98.88 243 PHE A N 1
ATOM 1851 C CA . PHE A 1 243 ? -1.534 -0.396 10.074 1.00 98.88 243 PHE A CA 1
ATOM 1852 C C . PHE A 1 243 ? -1.142 -1.686 10.814 1.00 98.88 243 PHE A C 1
ATOM 1854 O O . PHE A 1 243 ? -0.538 -1.621 11.887 1.00 98.88 243 PHE A O 1
ATOM 1861 N N . GLU A 1 244 ? -1.459 -2.863 10.265 1.00 98.94 244 GLU A N 1
ATOM 1862 C CA . GLU A 1 244 ? -1.050 -4.139 10.860 1.00 98.94 244 GLU A CA 1
ATOM 1863 C C . GLU A 1 244 ? 0.474 -4.166 11.088 1.00 98.94 244 GLU A C 1
ATOM 1865 O O . GLU A 1 244 ? 1.262 -3.737 10.245 1.00 98.94 244 GLU A O 1
ATOM 1870 N N . GLY A 1 245 ? 0.922 -4.621 12.256 1.00 98.81 245 GLY A N 1
ATOM 1871 C CA . GLY A 1 245 ? 2.339 -4.700 12.606 1.00 98.81 245 GLY A CA 1
ATOM 1872 C C . GLY A 1 245 ? 3.050 -3.349 12.780 1.00 98.81 245 GLY A C 1
ATOM 1873 O O . GLY A 1 245 ? 4.273 -3.337 12.935 1.00 98.81 245 GLY A O 1
ATOM 1874 N N . CYS A 1 246 ? 2.344 -2.209 12.799 1.00 98.81 246 CYS A N 1
ATOM 1875 C CA . CYS A 1 246 ? 2.929 -0.892 13.094 1.00 98.81 246 CYS A CA 1
ATOM 1876 C C . CYS A 1 246 ? 3.304 -0.752 14.583 1.00 98.81 246 CYS A C 1
ATOM 1878 O O . CYS A 1 246 ? 2.703 0.010 15.342 1.00 98.81 246 CYS A O 1
ATOM 1880 N N . THR A 1 247 ? 4.323 -1.491 15.026 1.00 98.69 247 THR A N 1
ATOM 1881 C CA . THR A 1 247 ? 4.698 -1.622 16.445 1.00 98.69 247 THR A CA 1
ATOM 1882 C C . THR A 1 247 ? 5.090 -0.308 17.126 1.00 98.69 247 THR A C 1
ATOM 1884 O O . THR A 1 247 ? 4.934 -0.214 18.341 1.00 98.69 247 THR A O 1
ATOM 1887 N N . SER A 1 248 ? 5.532 0.722 16.391 1.00 98.56 248 SER A N 1
ATOM 1888 C CA . SER A 1 248 ? 5.811 2.065 16.938 1.00 98.56 248 SER A CA 1
ATOM 1889 C C . SER A 1 248 ? 4.607 3.018 16.959 1.00 98.56 248 SER A C 1
ATOM 1891 O O . SER A 1 248 ? 4.752 4.145 17.440 1.00 98.56 248 SER A O 1
ATOM 1893 N N . LEU A 1 249 ? 3.431 2.626 16.455 1.00 98.25 249 LEU A N 1
ATOM 1894 C CA . LEU A 1 249 ? 2.285 3.530 16.335 1.00 98.25 249 LEU A CA 1
ATOM 1895 C C . LEU A 1 249 ? 1.722 3.884 17.718 1.00 98.25 249 LEU A C 1
ATOM 1897 O O . LEU A 1 249 ? 1.116 3.059 18.397 1.00 98.25 249 LEU A O 1
ATOM 1901 N N . THR A 1 250 ? 1.918 5.135 18.140 1.00 95.75 250 THR A N 1
ATOM 1902 C CA . THR A 1 250 ? 1.498 5.605 19.478 1.00 95.75 250 THR A CA 1
ATOM 1903 C C . THR A 1 250 ? 0.105 6.235 19.500 1.00 95.75 250 THR A C 1
ATOM 1905 O O . THR A 1 250 ? -0.509 6.331 20.564 1.00 95.75 250 THR A O 1
ATOM 1908 N N . GLN A 1 251 ? -0.386 6.683 18.341 1.00 93.31 251 GLN A N 1
ATOM 1909 C CA . GLN A 1 251 ? -1.652 7.397 18.171 1.00 93.31 251 GLN A CA 1
ATOM 1910 C C . GLN A 1 251 ? -2.353 6.907 16.901 1.00 93.31 251 GLN A C 1
ATOM 1912 O O . GLN A 1 251 ? -1.825 7.067 15.799 1.00 93.31 251 GLN A O 1
ATOM 1917 N N . ALA A 1 252 ? -3.545 6.333 17.065 1.00 96.00 252 ALA A N 1
ATOM 1918 C CA . ALA A 1 252 ? -4.439 6.005 15.961 1.00 96.00 252 ALA A CA 1
ATOM 1919 C C . ALA A 1 252 ? -5.023 7.284 15.315 1.00 96.00 252 ALA A C 1
ATOM 1921 O O . ALA A 1 252 ? -5.128 8.314 15.989 1.00 96.00 252 ALA A O 1
ATOM 1922 N N . PRO A 1 253 ? -5.416 7.238 14.030 1.00 97.31 253 PRO A N 1
ATOM 1923 C CA . PRO A 1 253 ? -6.146 8.323 13.382 1.00 97.31 253 PRO A CA 1
ATOM 1924 C C . PRO A 1 253 ? -7.600 8.383 13.870 1.00 97.31 253 PRO A C 1
ATOM 1926 O O . PRO A 1 253 ? -8.152 7.383 14.324 1.00 97.31 253 PRO A O 1
ATOM 1929 N N . GLU A 1 254 ? -8.253 9.538 13.737 1.00 96.88 254 GLU A N 1
ATOM 1930 C CA . GLU A 1 254 ? -9.703 9.639 13.948 1.00 96.88 254 GLU A CA 1
ATOM 1931 C C . GLU A 1 254 ? -10.457 8.798 12.902 1.00 96.88 254 GLU A C 1
ATOM 1933 O O . GLU A 1 254 ? -10.119 8.838 11.719 1.00 96.88 254 GLU A O 1
ATOM 1938 N N . LEU A 1 255 ? -11.486 8.055 13.333 1.00 97.12 255 LEU A N 1
ATOM 1939 C CA . LEU A 1 255 ? -12.349 7.233 12.475 1.00 97.12 255 LEU A CA 1
ATOM 1940 C C . LEU A 1 255 ? -13.789 7.790 12.507 1.00 97.12 255 LEU A C 1
ATOM 1942 O O . LEU A 1 255 ? -14.612 7.338 13.304 1.00 97.12 255 LEU A O 1
ATOM 1946 N N . PRO A 1 256 ? -14.120 8.807 11.688 1.00 91.81 256 PRO A N 1
ATOM 1947 C CA . PRO A 1 256 ? -15.354 9.588 11.843 1.00 91.81 256 PRO A CA 1
ATOM 1948 C C . PRO A 1 256 ? -16.621 8.915 11.278 1.00 91.81 256 PRO A C 1
ATOM 1950 O O . PRO A 1 256 ? -17.700 9.507 11.325 1.00 91.81 256 PRO A O 1
ATOM 1953 N N . ALA A 1 257 ? -16.516 7.712 10.708 1.00 91.69 257 ALA A N 1
ATOM 1954 C CA . ALA A 1 257 ? -17.619 7.037 10.032 1.00 91.69 257 ALA A CA 1
ATOM 1955 C C . ALA A 1 257 ? -18.637 6.426 11.016 1.00 91.69 257 ALA A C 1
ATOM 1957 O O . ALA A 1 257 ? -18.321 5.532 11.801 1.00 91.69 257 ALA A O 1
ATOM 1958 N N . THR A 1 258 ? -19.891 6.878 10.937 1.00 92.50 258 THR A N 1
ATOM 1959 C CA . THR A 1 258 ? -21.023 6.321 11.703 1.00 92.50 258 THR A CA 1
ATOM 1960 C C . THR A 1 258 ? -21.703 5.136 11.014 1.00 92.50 258 THR A C 1
ATOM 1962 O O . THR A 1 258 ? -22.437 4.394 11.662 1.00 92.50 258 THR A O 1
ATOM 1965 N N . GLU A 1 259 ? -21.472 4.960 9.712 1.00 93.94 259 GLU A N 1
ATOM 1966 C CA . GLU A 1 259 ? -21.992 3.860 8.895 1.00 93.94 259 GLU A CA 1
ATOM 1967 C C . GLU A 1 259 ? -20.817 2.988 8.428 1.00 93.94 259 GLU A C 1
ATOM 1969 O O . GLU A 1 259 ? -19.867 3.485 7.822 1.00 93.94 259 GLU A O 1
ATOM 1974 N N . LEU A 1 260 ? -20.868 1.689 8.736 1.00 95.56 260 LEU A N 1
ATOM 1975 C CA . LEU A 1 260 ? -19.820 0.725 8.389 1.00 95.56 260 LEU A CA 1
ATOM 1976 C C . LEU A 1 260 ? -20.164 -0.044 7.105 1.00 95.56 260 LEU A C 1
ATOM 1978 O O . LEU A 1 260 ? -21.331 -0.234 6.763 1.00 95.56 260 LEU A O 1
ATOM 1982 N N . VAL A 1 261 ? -19.135 -0.552 6.429 1.00 97.19 261 VAL A N 1
ATOM 1983 C CA . VAL A 1 261 ? -19.235 -1.452 5.266 1.00 97.19 261 VAL A CA 1
ATOM 1984 C C . VAL A 1 261 ? -18.502 -2.762 5.586 1.00 97.19 261 VAL A C 1
ATOM 1986 O O . VAL A 1 261 ? -17.807 -2.859 6.595 1.00 97.19 261 VAL A O 1
ATOM 1989 N N . ALA A 1 262 ? -18.694 -3.819 4.797 1.00 97.69 262 ALA A N 1
ATOM 1990 C CA . ALA A 1 262 ? -18.029 -5.093 5.050 1.00 97.69 262 ALA A CA 1
ATOM 1991 C C . ALA A 1 262 ? -16.491 -4.936 5.090 1.00 97.69 262 ALA A C 1
ATOM 1993 O O . ALA A 1 262 ? -15.900 -4.291 4.222 1.00 97.69 262 ALA A O 1
ATOM 1994 N N . TYR A 1 263 ? -15.870 -5.513 6.122 1.00 98.06 263 TYR A N 1
ATOM 1995 C CA . TYR A 1 263 ? -14.420 -5.556 6.373 1.00 98.06 263 TYR A CA 1
ATOM 1996 C C . TYR A 1 263 ? -13.701 -4.200 6.510 1.00 98.06 263 TYR A C 1
ATOM 1998 O O . TYR A 1 263 ? -12.485 -4.177 6.644 1.00 98.06 263 TYR A O 1
ATOM 2006 N N . CYS A 1 264 ? -14.426 -3.076 6.573 1.00 98.12 264 CYS A N 1
ATOM 2007 C CA . CYS A 1 264 ? -13.860 -1.727 6.444 1.00 98.12 264 CYS A CA 1
ATOM 2008 C C . CYS A 1 264 ? -12.644 -1.366 7.328 1.00 98.12 264 CYS A C 1
ATOM 2010 O O . CYS A 1 264 ? -11.819 -0.568 6.886 1.00 98.12 264 CYS A O 1
ATOM 2012 N N . TYR A 1 265 ? -12.521 -1.953 8.523 1.00 98.56 265 TYR A N 1
ATOM 2013 C CA . TYR A 1 265 ? -11.417 -1.777 9.473 1.00 98.56 265 TYR A CA 1
ATOM 2014 C C . TYR A 1 265 ? -10.894 -3.127 10.026 1.00 98.56 265 TYR A C 1
ATOM 2016 O O . TYR A 1 265 ? -10.313 -3.167 11.117 1.00 98.56 265 TYR A O 1
ATOM 2024 N N . LYS A 1 266 ? -11.115 -4.251 9.313 1.00 98.81 266 LYS A N 1
ATOM 2025 C CA . LYS A 1 266 ? -10.612 -5.580 9.724 1.00 98.81 266 LYS A CA 1
ATOM 2026 C C . LYS A 1 266 ? -9.097 -5.502 9.910 1.00 98.81 266 LYS A C 1
ATOM 2028 O O . LYS A 1 266 ? -8.406 -4.964 9.050 1.00 98.81 266 LYS A O 1
ATOM 2033 N N . GLU A 1 267 ? -8.603 -6.015 11.037 1.00 98.88 267 GLU A N 1
ATOM 2034 C CA . GLU A 1 267 ? -7.165 -6.133 11.355 1.00 98.88 267 GLU A CA 1
ATOM 2035 C C . GLU A 1 267 ? -6.381 -4.800 11.290 1.00 98.88 267 GLU A C 1
ATOM 2037 O O . GLU A 1 267 ? -5.156 -4.786 11.348 1.00 98.88 267 GLU A O 1
ATOM 2042 N N . MET A 1 268 ? -7.081 -3.653 11.243 1.00 98.81 268 MET A N 1
ATOM 2043 C CA . MET A 1 268 ? -6.505 -2.335 10.940 1.00 98.81 268 MET A CA 1
ATOM 2044 C C . MET A 1 268 ? -5.346 -1.931 11.859 1.00 98.81 268 MET A C 1
ATOM 2046 O O . MET A 1 268 ? -4.449 -1.222 11.407 1.00 98.81 268 MET A O 1
ATOM 2050 N N . PHE A 1 269 ? -5.364 -2.364 13.123 1.00 98.88 269 PHE A N 1
ATOM 2051 C CA . PHE A 1 269 ? -4.299 -2.130 14.099 1.00 98.88 269 PHE A CA 1
ATOM 2052 C C . PHE A 1 269 ? -3.778 -3.434 14.727 1.00 98.88 269 PHE A C 1
ATOM 2054 O O . PHE A 1 269 ? -3.196 -3.378 15.810 1.00 98.88 269 PHE A O 1
ATOM 2061 N N . GLU A 1 270 ? -3.965 -4.606 14.102 1.00 98.94 270 GLU A N 1
ATOM 2062 C CA . GLU A 1 270 ? -3.407 -5.852 14.649 1.00 98.94 270 GLU A CA 1
ATOM 2063 C C . GLU A 1 270 ? -1.881 -5.713 14.839 1.00 98.94 270 GLU A C 1
ATOM 2065 O O . GLU A 1 270 ? -1.170 -5.176 13.994 1.00 98.94 270 GLU A O 1
ATOM 2070 N N . GLY A 1 271 ? -1.358 -6.119 15.997 1.00 98.81 271 GLY A N 1
ATOM 2071 C CA . GLY A 1 271 ? 0.065 -6.018 16.327 1.00 98.81 271 GLY A CA 1
ATOM 2072 C C . GLY A 1 271 ? 0.590 -4.595 16.578 1.00 98.81 271 GLY A C 1
ATOM 2073 O O . GLY A 1 271 ? 1.805 -4.416 16.688 1.00 98.81 271 GLY A O 1
ATOM 2074 N N . CYS A 1 272 ? -0.270 -3.575 16.713 1.00 98.81 272 CYS A N 1
ATOM 2075 C CA . CYS A 1 272 ? 0.134 -2.216 17.109 1.00 98.81 272 CYS A CA 1
ATOM 2076 C C . CYS A 1 272 ? 0.502 -2.143 18.605 1.00 98.81 2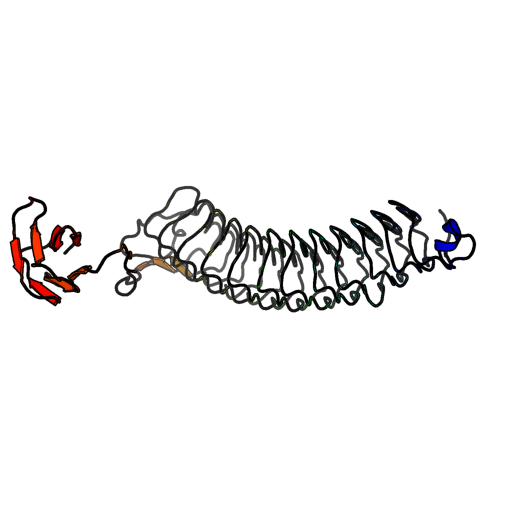72 CYS A C 1
ATOM 2078 O O . CYS A 1 272 ? -0.184 -1.523 19.418 1.00 98.81 272 CYS A O 1
ATOM 2080 N N . THR A 1 273 ? 1.611 -2.778 18.990 1.00 98.62 273 THR A N 1
ATOM 2081 C CA . THR A 1 273 ? 2.002 -2.977 20.396 1.00 98.62 273 THR A CA 1
ATOM 2082 C C . THR A 1 273 ? 2.250 -1.686 21.186 1.00 98.62 273 THR A C 1
ATOM 2084 O O . THR A 1 273 ? 2.072 -1.704 22.403 1.00 98.62 273 THR A O 1
ATOM 2087 N N . SER A 1 274 ? 2.595 -0.559 20.546 1.00 98.56 274 SER A N 1
ATOM 2088 C CA . SER A 1 274 ? 2.718 0.758 21.212 1.00 98.56 274 SER A CA 1
ATOM 2089 C C . SER A 1 274 ? 1.401 1.538 21.357 1.00 98.56 274 SER A C 1
ATOM 2091 O O . SER A 1 274 ? 1.391 2.594 22.000 1.00 98.56 274 SER A O 1
ATOM 2093 N N . LEU A 1 275 ? 0.288 1.059 20.792 1.00 98.44 275 LEU A N 1
ATOM 2094 C CA . LEU A 1 275 ? -0.980 1.785 20.815 1.00 98.44 275 LEU A CA 1
ATOM 2095 C C . LEU A 1 275 ? -1.635 1.678 22.199 1.00 98.44 275 LEU A C 1
ATOM 2097 O O . LEU A 1 275 ? -2.038 0.603 22.631 1.00 98.44 275 LEU A O 1
ATOM 2101 N N . THR A 1 276 ? -1.768 2.808 22.900 1.00 97.81 276 THR A N 1
ATOM 2102 C CA . THR A 1 276 ? -2.327 2.843 24.270 1.00 97.81 276 THR A CA 1
ATOM 2103 C C . THR A 1 276 ? -3.812 3.201 24.332 1.00 97.81 276 THR A C 1
ATOM 2105 O O . THR A 1 276 ? -4.483 2.903 25.324 1.00 97.81 276 THR A O 1
ATOM 2108 N N . GLN A 1 277 ? -4.346 3.823 23.280 1.00 98.00 277 GLN A N 1
ATOM 2109 C CA . GLN A 1 277 ? -5.742 4.248 23.165 1.00 98.00 277 GLN A CA 1
ATOM 2110 C C . GLN A 1 277 ? -6.234 3.936 21.752 1.00 98.00 277 GLN A C 1
ATOM 2112 O O . GLN A 1 277 ? -5.582 4.308 20.778 1.00 98.00 277 GLN A O 1
ATOM 2117 N N . ALA A 1 278 ? -7.373 3.258 21.647 1.00 98.19 278 ALA A N 1
ATOM 2118 C CA . ALA A 1 278 ? -8.064 3.063 20.382 1.00 98.19 278 ALA A CA 1
ATOM 2119 C C . ALA A 1 278 ? -8.679 4.396 19.918 1.00 98.19 278 ALA A C 1
ATOM 2121 O O . ALA A 1 278 ? -8.963 5.260 20.759 1.00 98.19 278 ALA A O 1
ATOM 2122 N N . PRO A 1 279 ? -8.928 4.569 18.609 1.00 97.62 279 PRO A N 1
ATOM 2123 C CA . PRO A 1 279 ? -9.742 5.680 18.139 1.00 97.62 279 PRO A CA 1
ATOM 2124 C C . PRO A 1 279 ? -11.169 5.566 18.693 1.00 97.62 279 PRO A C 1
ATOM 2126 O O . PRO A 1 279 ? -11.610 4.494 19.122 1.00 97.62 279 PRO A O 1
ATOM 2129 N N . GLU A 1 280 ? -11.917 6.668 18.678 1.00 95.94 280 GLU A N 1
ATOM 2130 C CA . GLU A 1 280 ? -13.355 6.579 18.930 1.00 95.94 280 GLU A CA 1
ATOM 2131 C C . GLU A 1 280 ? -14.027 5.819 17.778 1.00 95.94 280 GLU A C 1
ATOM 2133 O O . GLU A 1 280 ? -13.735 6.081 16.614 1.00 95.94 280 GLU A O 1
ATOM 2138 N N . LEU A 1 281 ? -14.925 4.885 18.104 1.00 97.25 281 LEU A N 1
ATOM 2139 C CA . LEU A 1 281 ? -15.666 4.071 17.137 1.00 97.25 281 LEU A CA 1
ATOM 2140 C C . LEU A 1 281 ? -17.153 4.477 17.161 1.00 97.25 281 LEU A C 1
ATOM 2142 O O . LEU A 1 281 ? -17.938 3.859 17.888 1.00 97.25 281 LEU A O 1
ATOM 2146 N N . PRO A 1 282 ? -17.562 5.537 16.433 1.00 94.31 282 PRO A N 1
ATOM 2147 C CA . PRO A 1 282 ? -18.869 6.181 16.603 1.00 94.31 282 PRO A CA 1
ATOM 2148 C C . PRO A 1 282 ? -20.038 5.426 15.951 1.00 94.31 282 PRO A C 1
ATOM 2150 O O . PRO A 1 282 ? -21.190 5.804 16.161 1.00 94.31 282 PRO A O 1
ATOM 2153 N N . ALA A 1 283 ? -19.770 4.378 15.169 1.00 92.88 283 ALA A N 1
ATOM 2154 C CA . ALA A 1 283 ? -20.804 3.572 14.530 1.00 92.88 283 ALA A CA 1
ATOM 2155 C C . ALA A 1 283 ? -21.740 2.897 15.548 1.00 92.88 283 ALA A C 1
ATOM 2157 O O . ALA A 1 283 ? -21.292 2.281 16.519 1.00 92.88 283 ALA A O 1
ATOM 2158 N N . THR A 1 284 ? -23.047 2.992 15.296 1.00 90.75 284 THR A N 1
ATOM 2159 C CA . THR A 1 284 ? -24.111 2.449 16.158 1.00 90.75 284 THR A CA 1
ATOM 2160 C C . THR A 1 284 ? -24.496 1.007 15.816 1.00 90.75 284 THR A C 1
ATOM 2162 O O . THR A 1 284 ? -25.043 0.302 16.666 1.00 90.75 284 THR A O 1
ATOM 2165 N N . GLU A 1 285 ? -24.175 0.536 14.607 1.00 90.50 285 GLU A N 1
ATOM 2166 C CA . GLU A 1 285 ? -24.425 -0.833 14.148 1.00 90.50 285 GLU A CA 1
ATOM 2167 C C . GLU A 1 285 ? -23.145 -1.535 13.670 1.00 90.50 285 GLU A C 1
ATOM 2169 O O . GLU A 1 285 ? -22.351 -0.979 12.914 1.00 90.50 285 GLU A O 1
ATOM 2174 N N . LEU A 1 286 ? -22.972 -2.796 14.083 1.00 91.69 286 LEU A N 1
ATOM 2175 C CA . LEU A 1 286 ? -21.883 -3.663 13.627 1.00 91.69 286 LEU A CA 1
ATOM 2176 C C . LEU A 1 286 ? -22.197 -4.300 12.266 1.00 91.69 286 LEU A C 1
ATOM 2178 O O . LEU A 1 286 ? -23.213 -4.985 12.115 1.00 91.69 286 LEU A O 1
ATOM 2182 N N . VAL A 1 287 ? -21.271 -4.153 11.317 1.00 94.44 287 VAL A N 1
ATOM 2183 C CA . VAL A 1 287 ? -21.331 -4.728 9.961 1.00 94.44 287 VAL A CA 1
ATOM 2184 C C . VAL A 1 287 ? -20.281 -5.837 9.797 1.00 94.44 287 VAL A C 1
ATOM 2186 O O . VAL A 1 287 ? -19.316 -5.916 10.555 1.00 94.44 287 VAL A O 1
ATOM 2189 N N . GLU A 1 288 ? -20.520 -6.752 8.852 1.00 94.00 288 GLU A N 1
ATOM 2190 C CA . GLU A 1 288 ? -19.713 -7.951 8.586 1.00 94.00 288 GLU A CA 1
ATOM 2191 C C . GLU A 1 288 ? -18.204 -7.692 8.578 1.00 94.00 288 GLU A C 1
ATOM 2193 O O . GLU A 1 288 ? -17.719 -6.843 7.839 1.00 94.00 288 GLU A O 1
ATOM 2198 N N . GLY A 1 289 ? -17.464 -8.424 9.415 1.00 94.00 289 GLY A N 1
ATOM 2199 C CA . GLY A 1 289 ? -16.002 -8.414 9.456 1.00 94.00 289 GLY A CA 1
ATOM 2200 C C . GLY A 1 289 ? -15.322 -7.119 9.916 1.00 94.00 289 GLY A C 1
ATOM 2201 O O . GLY A 1 289 ? -14.178 -7.195 10.340 1.00 94.00 289 GLY A O 1
ATOM 2202 N N . CYS A 1 290 ? -15.974 -5.950 9.882 1.00 95.88 290 CYS A N 1
ATOM 2203 C CA . CYS A 1 290 ? -15.264 -4.664 9.935 1.00 95.88 290 CYS A CA 1
ATOM 2204 C C . CYS A 1 290 ? -14.502 -4.385 11.244 1.00 95.88 290 CYS A C 1
ATOM 2206 O O . CYS A 1 290 ? -13.550 -3.622 11.197 1.00 95.88 290 CYS A O 1
ATOM 2208 N N . TYR A 1 291 ? -14.821 -5.027 12.374 1.00 98.12 291 TYR A N 1
ATOM 2209 C CA . TYR A 1 291 ? -13.993 -4.955 13.592 1.00 98.12 291 TYR A CA 1
ATOM 2210 C C . TYR A 1 291 ? -13.310 -6.288 13.945 1.00 98.12 291 TYR A C 1
ATOM 2212 O O . TYR A 1 291 ? -12.841 -6.453 15.062 1.00 98.12 291 TYR A O 1
ATOM 2220 N N . THR A 1 292 ? -13.240 -7.263 13.035 1.00 98.44 292 THR A N 1
ATOM 2221 C CA . THR A 1 292 ? -12.555 -8.546 13.289 1.00 98.44 292 THR A CA 1
ATOM 2222 C C . THR A 1 292 ? -11.053 -8.317 13.452 1.00 98.44 292 THR A C 1
ATOM 2224 O O . THR A 1 292 ? -10.462 -7.576 12.670 1.00 98.44 292 THR A O 1
ATOM 2227 N N . SER A 1 293 ? -10.481 -8.878 14.523 1.00 98.69 293 SER A N 1
ATOM 2228 C CA . SER A 1 293 ? -9.083 -8.734 14.964 1.00 98.69 293 SER A CA 1
ATOM 2229 C C . SER A 1 293 ? -8.525 -7.296 15.003 1.00 98.69 293 SER A C 1
ATOM 2231 O O . SER A 1 293 ? -7.319 -7.100 15.092 1.00 98.69 293 SER A O 1
ATOM 2233 N N . MET A 1 294 ? -9.385 -6.266 15.016 1.00 98.69 294 MET A N 1
ATOM 2234 C CA . MET A 1 294 ? -8.997 -4.856 14.829 1.00 98.69 294 MET A CA 1
ATOM 2235 C C . MET A 1 294 ? -7.906 -4.357 15.793 1.00 98.69 294 MET A C 1
ATOM 2237 O O . MET A 1 294 ? -7.097 -3.525 15.393 1.00 98.69 294 MET A O 1
ATOM 2241 N N . PHE A 1 295 ? -7.875 -4.857 17.034 1.00 98.88 295 PHE A N 1
ATOM 2242 C CA . PHE A 1 295 ? -6.839 -4.567 18.032 1.00 98.88 295 PHE A CA 1
ATOM 2243 C C . PHE A 1 295 ? -6.174 -5.844 18.581 1.00 98.88 295 PHE A C 1
ATOM 2245 O O . PHE A 1 295 ? -5.682 -5.853 19.713 1.00 98.88 295 PHE A O 1
ATOM 2252 N N . GLN A 1 296 ? -6.173 -6.935 17.807 1.00 98.88 296 GLN A N 1
ATOM 2253 C CA . GLN A 1 296 ? -5.510 -8.180 18.192 1.00 98.88 296 GLN A CA 1
ATOM 2254 C C . GLN A 1 296 ? -4.013 -7.920 18.435 1.00 98.88 296 GLN A C 1
ATOM 2256 O O . GLN A 1 296 ? -3.344 -7.291 17.623 1.00 98.88 296 GLN A O 1
ATOM 2261 N N . GLY A 1 297 ? -3.469 -8.352 19.574 1.00 98.81 297 GLY A N 1
ATOM 2262 C CA . GLY A 1 297 ? -2.057 -8.126 19.915 1.00 98.81 297 GLY A CA 1
ATOM 2263 C C . GLY A 1 297 ? -1.678 -6.670 20.230 1.00 98.81 297 GLY A C 1
ATOM 2264 O O . GLY A 1 297 ? -0.490 -6.351 20.297 1.00 98.81 297 GLY A O 1
ATOM 2265 N N . CYS A 1 298 ? -2.639 -5.768 20.460 1.00 98.81 298 CYS A N 1
ATOM 2266 C CA . CYS A 1 298 ? -2.361 -4.426 20.985 1.00 98.81 298 CYS A CA 1
ATOM 2267 C C . CYS A 1 298 ? -2.043 -4.477 22.494 1.00 98.81 298 CYS A C 1
ATOM 2269 O O . CYS A 1 298 ? -2.815 -4.001 23.328 1.00 98.81 298 CYS A O 1
ATOM 2271 N N . GLU A 1 299 ? -0.897 -5.064 22.854 1.00 98.50 299 GLU A N 1
ATOM 2272 C CA . GLU A 1 299 ? -0.513 -5.422 24.233 1.00 98.50 299 GLU A CA 1
ATOM 2273 C C . GLU A 1 299 ? -0.599 -4.269 25.256 1.00 98.50 299 GLU A C 1
ATOM 2275 O O . GLU A 1 299 ? -0.837 -4.511 26.440 1.00 98.50 299 GLU A O 1
ATOM 2280 N N . ASN A 1 300 ? -0.424 -3.012 24.824 1.00 98.44 300 ASN A N 1
ATOM 2281 C CA . ASN A 1 300 ? -0.475 -1.824 25.689 1.00 98.44 300 ASN A CA 1
ATOM 2282 C C . ASN A 1 300 ? -1.789 -1.023 25.608 1.00 98.44 300 ASN A C 1
ATOM 2284 O O . ASN A 1 300 ? -1.902 0.015 26.267 1.00 98.44 300 ASN A O 1
ATOM 2288 N N . LEU A 1 301 ? -2.790 -1.487 24.853 1.00 98.69 301 LEU A N 1
ATOM 2289 C CA . LEU A 1 301 ? -4.071 -0.800 24.674 1.00 98.69 301 LEU A CA 1
ATOM 2290 C C . LEU A 1 301 ? -4.893 -0.809 25.968 1.00 98.69 301 LEU A C 1
ATOM 2292 O O . LEU A 1 301 ? -5.223 -1.868 26.485 1.00 98.69 301 LEU A O 1
ATOM 2296 N N . GLN A 1 302 ? -5.247 0.372 26.485 1.00 98.19 302 GLN A N 1
ATOM 2297 C CA . GLN A 1 302 ? -5.902 0.548 27.794 1.00 98.19 302 GLN A CA 1
ATOM 2298 C C . GLN A 1 302 ? -7.225 1.328 27.731 1.00 98.19 302 GLN A C 1
ATOM 2300 O O . GLN A 1 302 ? -7.862 1.555 28.764 1.00 98.19 302 GLN A O 1
ATOM 2305 N N . THR A 1 303 ? -7.651 1.803 26.560 1.00 98.50 303 THR A N 1
ATOM 2306 C CA . THR A 1 303 ? -8.918 2.534 26.394 1.00 98.50 303 THR A CA 1
ATOM 2307 C C . THR A 1 303 ? -9.540 2.251 25.037 1.00 98.50 303 THR A C 1
ATOM 2309 O O . THR A 1 303 ? -8.875 2.396 24.016 1.00 98.50 303 THR A O 1
ATOM 2312 N N . ILE A 1 304 ? -10.822 1.881 25.047 1.00 98.56 304 ILE A N 1
ATOM 2313 C CA . ILE A 1 304 ? -11.668 1.674 23.864 1.00 98.56 304 ILE A CA 1
ATOM 2314 C C . ILE A 1 304 ? -12.992 2.411 24.103 1.00 98.56 304 ILE A C 1
ATOM 2316 O O . ILE A 1 304 ? -13.527 2.361 25.215 1.00 98.56 304 ILE A O 1
ATOM 2320 N N . LYS A 1 305 ? -13.520 3.095 23.079 1.00 98.00 305 LYS A N 1
ATOM 2321 C CA . LYS A 1 305 ? -14.813 3.797 23.122 1.00 98.00 305 LYS A CA 1
ATOM 2322 C C . LYS A 1 305 ? -15.660 3.432 21.905 1.00 98.00 305 LYS A C 1
ATOM 2324 O O . LYS A 1 305 ? -15.216 3.636 20.779 1.00 98.00 305 LYS A O 1
ATOM 2329 N N . VAL A 1 306 ? -16.878 2.944 22.137 1.00 97.06 306 VAL A N 1
ATOM 2330 C CA . VAL A 1 306 ? -17.807 2.473 21.094 1.00 97.06 306 VAL A CA 1
ATOM 2331 C C . VAL A 1 306 ? -19.151 3.202 21.130 1.00 97.06 306 VAL A C 1
ATOM 2333 O O . VAL A 1 306 ? -19.604 3.618 22.197 1.00 97.06 306 VAL A O 1
ATOM 2336 N N . GLY A 1 307 ? -19.795 3.328 19.966 1.00 93.50 307 GLY A N 1
ATOM 2337 C CA . GLY A 1 307 ? -21.162 3.836 19.801 1.00 93.50 307 GLY A CA 1
ATOM 2338 C C . GLY A 1 307 ? -22.248 2.755 19.683 1.00 93.50 307 GLY A C 1
ATOM 2339 O O . GLY A 1 307 ? -23.426 3.073 19.824 1.00 93.50 307 GLY A O 1
ATOM 2340 N N . PHE A 1 308 ? -21.887 1.489 19.446 1.00 91.19 308 PHE A N 1
ATOM 2341 C CA . PHE A 1 308 ? -22.855 0.407 19.227 1.00 91.19 308 PHE A CA 1
ATOM 2342 C C . PHE A 1 308 ? -23.394 -0.206 20.528 1.00 91.19 308 PHE A C 1
ATOM 2344 O O . PHE A 1 308 ? -22.691 -0.327 21.530 1.00 91.19 308 PHE A O 1
ATOM 2351 N N . GLU A 1 309 ? -24.661 -0.629 20.497 1.00 89.44 309 GLU A N 1
ATOM 2352 C CA . GLU A 1 309 ? -25.369 -1.188 21.662 1.00 89.44 309 GLU A CA 1
ATOM 2353 C C . GLU A 1 309 ? -25.392 -2.731 21.689 1.00 89.44 309 GLU A C 1
ATOM 2355 O O . GLU A 1 309 ? -25.552 -3.337 22.751 1.00 89.44 309 GLU A O 1
ATOM 2360 N N . PHE A 1 310 ? -25.226 -3.383 20.531 1.00 88.06 310 PHE A N 1
ATOM 2361 C CA . PHE A 1 310 ? -25.456 -4.823 20.366 1.00 88.06 310 PHE A CA 1
ATOM 2362 C C . PHE A 1 310 ? -24.305 -5.525 19.642 1.00 88.06 310 PHE A C 1
ATOM 2364 O O . PHE A 1 310 ? -23.973 -5.182 18.506 1.00 88.06 310 PHE A O 1
ATOM 2371 N N . TRP A 1 311 ? -23.762 -6.578 20.258 1.00 90.25 311 TRP A N 1
ATOM 2372 C CA . TRP A 1 311 ? -22.860 -7.525 19.597 1.00 90.25 311 TRP A CA 1
ATOM 2373 C C . TRP A 1 311 ? -23.593 -8.311 18.496 1.00 90.25 311 TRP A C 1
ATOM 2375 O O . TRP A 1 311 ? -24.792 -8.588 18.598 1.00 90.25 311 TRP A O 1
ATOM 2385 N N . ARG A 1 312 ? -22.876 -8.701 17.433 1.00 88.12 312 ARG A N 1
ATOM 2386 C CA . ARG A 1 312 ? -23.438 -9.446 16.289 1.00 88.12 312 ARG A CA 1
ATOM 2387 C C . ARG A 1 312 ? -22.513 -10.581 15.812 1.00 88.12 312 ARG A C 1
ATOM 2389 O O . ARG A 1 312 ? -22.053 -10.559 14.675 1.00 88.12 312 ARG A O 1
ATOM 2396 N N . ASN A 1 313 ? -22.278 -11.588 16.660 1.00 83.00 313 ASN A N 1
ATOM 2397 C CA . ASN A 1 313 ? -21.477 -12.791 16.350 1.00 83.00 313 ASN A CA 1
ATOM 2398 C C . ASN A 1 313 ? -20.119 -12.441 15.680 1.00 83.00 313 ASN A C 1
ATOM 2400 O O . ASN A 1 313 ? -19.443 -11.544 16.173 1.00 83.00 313 ASN A O 1
ATOM 2404 N N . GLY A 1 314 ? -19.706 -13.105 14.589 1.00 80.81 314 GLY A N 1
ATOM 2405 C CA . GLY A 1 314 ? -18.400 -12.934 13.923 1.00 80.81 314 GLY A CA 1
ATOM 2406 C C . GLY A 1 314 ? -18.203 -11.602 13.185 1.00 80.81 314 GLY A C 1
ATOM 2407 O O . GLY A 1 314 ? -18.012 -11.591 11.969 1.00 80.81 314 GLY A O 1
ATOM 2408 N N . ARG A 1 315 ? -18.330 -10.484 13.909 1.00 91.38 315 ARG A N 1
ATOM 2409 C CA . ARG A 1 315 ? -18.171 -9.082 13.468 1.00 91.38 315 ARG A CA 1
ATOM 2410 C C . ARG A 1 315 ? -17.037 -8.398 14.245 1.00 91.38 315 ARG A C 1
ATOM 2412 O O . ARG A 1 315 ? -16.273 -7.649 13.647 1.00 91.38 315 ARG A O 1
ATOM 2419 N N . THR A 1 316 ? -16.902 -8.736 15.531 1.00 96.44 316 THR A N 1
ATOM 2420 C CA . THR A 1 316 ? -15.821 -8.359 16.466 1.00 96.44 316 THR A CA 1
ATOM 2421 C C . THR A 1 316 ? -14.971 -9.575 16.880 1.00 96.44 316 THR A C 1
ATOM 2423 O O . THR A 1 316 ? -14.387 -9.587 17.957 1.00 96.44 316 THR A O 1
ATOM 2426 N N . ASN A 1 317 ? -14.914 -10.630 16.053 1.00 97.81 317 ASN A N 1
ATOM 2427 C CA . ASN A 1 317 ? -14.173 -11.859 16.375 1.00 97.81 317 ASN A CA 1
ATOM 2428 C C . ASN A 1 317 ? -12.700 -11.536 16.678 1.00 97.81 317 ASN A C 1
ATOM 2430 O O . ASN A 1 317 ? -12.055 -10.856 15.882 1.00 97.81 317 ASN A O 1
ATOM 2434 N N . SER A 1 318 ? -12.206 -11.996 17.829 1.00 98.19 318 SER A N 1
ATOM 2435 C CA . SER A 1 318 ? -10.840 -11.811 18.336 1.00 98.19 318 SER A CA 1
ATOM 2436 C C . SER A 1 318 ? -10.353 -10.352 18.405 1.00 98.19 318 SER A C 1
ATOM 2438 O O . SER A 1 318 ? -9.165 -10.104 18.600 1.00 98.19 318 SER A O 1
ATOM 2440 N N . TRP A 1 319 ? -11.255 -9.366 18.302 1.00 98.50 319 TRP A N 1
ATOM 2441 C CA . TRP A 1 319 ? -10.904 -7.949 18.135 1.00 98.50 319 TRP A CA 1
ATOM 2442 C C . TRP A 1 319 ? -10.105 -7.340 19.288 1.00 98.50 319 TRP A C 1
ATOM 2444 O O . TRP A 1 319 ? -9.429 -6.336 19.082 1.00 98.50 319 TRP A O 1
ATOM 2454 N N . VAL A 1 320 ? -10.168 -7.951 20.474 1.00 98.69 320 VAL A N 1
ATOM 2455 C CA . VAL A 1 320 ? -9.389 -7.581 21.665 1.00 98.69 320 VAL A CA 1
ATOM 2456 C C . VAL A 1 320 ? -8.618 -8.770 22.247 1.00 98.69 320 VAL A C 1
ATOM 2458 O O . VAL A 1 320 ? -8.322 -8.824 23.443 1.00 98.69 320 VAL A O 1
ATOM 2461 N N . LYS A 1 321 ? -8.285 -9.754 21.410 1.00 98.69 321 LYS A N 1
ATOM 2462 C CA . LYS A 1 321 ? -7.378 -10.837 21.787 1.00 98.69 321 LYS A CA 1
ATOM 2463 C C . LYS A 1 321 ? -5.981 -10.264 22.069 1.00 98.69 321 LYS A C 1
ATOM 2465 O O . LYS A 1 321 ? -5.464 -9.471 21.292 1.00 98.69 321 LYS A O 1
ATOM 2470 N N . ASP A 1 322 ? -5.368 -10.678 23.176 1.00 98.56 322 ASP A N 1
ATOM 2471 C CA . ASP A 1 322 ? -4.010 -10.285 23.592 1.00 98.56 322 ASP A CA 1
ATOM 2472 C C . ASP A 1 322 ? -3.784 -8.760 23.796 1.00 98.56 322 ASP A C 1
ATOM 2474 O O . ASP A 1 322 ? -2.666 -8.264 23.661 1.00 98.56 322 ASP A O 1
ATOM 2478 N N . VAL A 1 323 ? -4.831 -8.004 24.168 1.00 98.75 323 VAL A N 1
ATOM 2479 C CA . VAL A 1 323 ? -4.704 -6.607 24.651 1.00 98.75 323 VAL A CA 1
ATOM 2480 C C . VAL A 1 323 ? -4.293 -6.532 26.130 1.00 98.75 323 VAL A C 1
ATOM 2482 O O . VAL A 1 323 ? -4.270 -7.542 26.839 1.00 98.75 323 VAL A O 1
ATOM 2485 N N . ALA A 1 324 ? -4.011 -5.325 26.639 1.00 98.50 324 ALA A N 1
ATOM 2486 C CA . ALA A 1 324 ? -3.591 -5.136 28.028 1.00 98.50 324 ALA A CA 1
ATOM 2487 C C . ALA A 1 324 ? -4.603 -5.727 29.040 1.00 98.50 324 ALA A C 1
ATOM 2489 O O . ALA A 1 324 ? -5.811 -5.506 28.915 1.00 98.50 324 ALA A O 1
ATOM 2490 N N . PRO A 1 325 ? -4.152 -6.378 30.132 1.00 97.94 325 PRO A N 1
ATOM 2491 C CA . PRO A 1 325 ? -5.030 -7.068 31.090 1.00 97.94 325 PRO A CA 1
ATOM 2492 C C . PRO A 1 325 ? -5.866 -6.131 31.984 1.00 97.94 325 PRO A C 1
ATOM 2494 O O . PRO A 1 325 ? -6.552 -6.592 32.898 1.00 97.94 325 PRO A O 1
ATOM 2497 N N . LYS A 1 326 ? -5.763 -4.808 31.791 1.00 98.19 326 LYS A N 1
ATOM 2498 C CA . LYS A 1 326 ? -6.552 -3.772 32.469 1.00 98.19 326 LYS A CA 1
ATOM 2499 C C . LYS A 1 326 ? -6.700 -2.558 31.560 1.00 98.19 326 LYS A C 1
ATOM 2501 O O . LYS A 1 326 ? -5.704 -2.028 31.080 1.00 98.19 326 LYS A O 1
ATOM 2506 N N . GLY A 1 327 ? -7.919 -2.051 31.446 1.00 98.50 327 GLY A N 1
ATOM 2507 C CA . GLY A 1 327 ? -8.232 -0.817 30.735 1.00 98.50 327 GLY A CA 1
ATOM 2508 C C . GLY A 1 327 ? -9.608 -0.278 31.117 1.00 98.50 327 GLY A C 1
ATOM 2509 O O . GLY A 1 327 ? -10.241 -0.758 32.064 1.00 98.50 327 GLY A O 1
ATOM 2510 N N . THR A 1 328 ? -10.072 0.736 30.387 1.00 98.69 328 THR A N 1
ATOM 2511 C CA . THR A 1 328 ? -11.440 1.260 30.491 1.00 98.69 328 THR A CA 1
ATOM 2512 C C . THR A 1 328 ? -12.177 1.112 29.164 1.00 98.69 328 THR A C 1
ATOM 2514 O O . THR A 1 328 ? -11.718 1.612 28.139 1.00 98.69 328 THR A O 1
ATOM 2517 N N . PHE A 1 329 ? -13.342 0.470 29.202 1.00 98.56 329 PHE A N 1
ATOM 2518 C CA . PHE A 1 329 ? -14.254 0.357 28.068 1.00 98.56 329 PHE A CA 1
ATOM 2519 C C . PHE A 1 329 ? -15.372 1.394 28.218 1.00 98.56 329 PHE A C 1
ATOM 2521 O O . PHE A 1 329 ? -16.048 1.419 29.248 1.00 98.56 329 PHE A O 1
ATOM 2528 N N . TYR A 1 330 ? -15.548 2.261 27.224 1.00 98.06 330 TYR A N 1
ATOM 2529 C CA . TYR A 1 330 ? -16.568 3.311 27.209 1.00 98.06 330 TYR A CA 1
ATOM 2530 C C . TYR A 1 330 ? -17.666 2.961 26.198 1.00 98.06 330 TYR A C 1
ATOM 2532 O O . TYR A 1 330 ? -17.380 2.823 25.011 1.00 98.06 330 TYR A O 1
ATOM 2540 N N . CYS A 1 331 ? -18.914 2.829 26.647 1.00 95.44 331 CYS A N 1
ATOM 2541 C CA . CYS A 1 331 ? -20.008 2.330 25.804 1.00 95.44 331 CYS A CA 1
ATOM 2542 C C . CYS A 1 331 ? -21.374 2.963 26.122 1.00 95.44 331 CYS A C 1
ATOM 2544 O O . CYS A 1 331 ? -21.528 3.581 27.181 1.00 95.44 331 CYS A O 1
ATOM 2546 N N . PRO A 1 332 ? -22.398 2.791 25.263 1.00 92.44 332 PRO A N 1
ATOM 2547 C CA . PRO A 1 332 ? -23.771 3.177 25.579 1.00 92.44 332 PRO A CA 1
ATOM 2548 C C . PRO A 1 332 ? -24.272 2.529 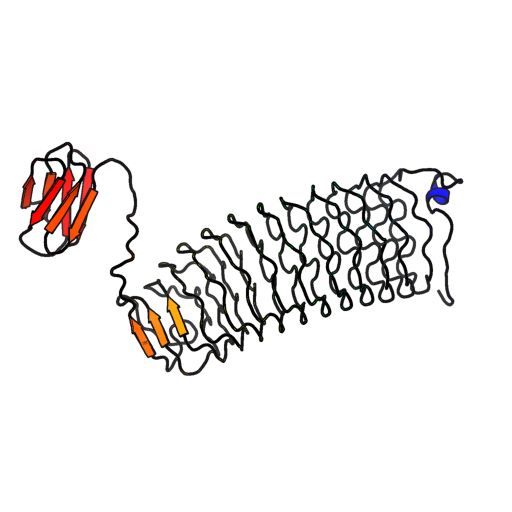26.878 1.00 92.44 332 PRO A C 1
ATOM 2550 O O . PRO A 1 332 ? -23.947 1.383 27.190 1.00 92.44 332 PRO A O 1
ATOM 2553 N N . LYS A 1 333 ? -25.117 3.239 27.635 1.00 89.38 333 LYS A N 1
ATOM 2554 C CA . LYS A 1 333 ? -25.755 2.714 28.865 1.00 89.38 333 LYS A CA 1
ATOM 2555 C C . LYS A 1 333 ? -26.741 1.562 28.599 1.00 89.38 333 LYS A C 1
ATOM 2557 O O . LYS A 1 333 ? -27.070 0.795 29.499 1.00 89.38 333 LYS A O 1
ATOM 2562 N N . SER A 1 334 ? -27.214 1.483 27.365 1.00 86.88 334 SER A N 1
ATOM 2563 C CA . SER A 1 334 ? -28.072 0.465 26.757 1.00 86.88 334 SER A CA 1
ATOM 2564 C C . SER A 1 334 ? -27.325 -0.816 26.364 1.00 86.88 334 SER A C 1
ATOM 2566 O O . SER A 1 334 ? -27.975 -1.828 26.113 1.00 86.88 334 SER A O 1
ATOM 2568 N N . MET A 1 335 ? -25.987 -0.787 26.300 1.00 89.88 335 MET A N 1
ATOM 2569 C CA . MET A 1 335 ? -25.191 -1.878 25.736 1.00 89.88 335 MET A CA 1
ATOM 2570 C C . MET A 1 335 ? -25.277 -3.170 26.561 1.00 89.88 335 MET A C 1
ATOM 2572 O O . MET A 1 335 ? -25.191 -3.146 27.791 1.00 89.88 335 MET A O 1
ATOM 2576 N N . TYR A 1 336 ? -25.371 -4.318 25.882 1.00 87.25 336 TYR A N 1
ATOM 2577 C CA . TYR A 1 336 ? -25.226 -5.617 26.541 1.00 87.25 336 TYR A CA 1
ATOM 2578 C C . TYR A 1 336 ? -23.764 -5.878 26.941 1.00 87.25 336 TYR A C 1
ATOM 2580 O O . TYR A 1 336 ? -22.873 -5.960 26.094 1.00 87.25 336 TYR A O 1
ATOM 2588 N N . ILE A 1 337 ? -23.524 -6.012 28.246 1.00 93.44 337 ILE A N 1
ATOM 2589 C CA . ILE A 1 337 ? -22.193 -6.222 28.821 1.00 93.44 337 ILE A CA 1
ATOM 2590 C C . ILE A 1 337 ? -21.852 -7.716 28.817 1.00 93.44 337 ILE A C 1
ATOM 2592 O O . ILE A 1 337 ? -22.347 -8.477 29.649 1.00 93.44 337 ILE A O 1
ATOM 2596 N N . GLU A 1 338 ? -20.969 -8.107 27.901 1.00 95.12 338 GLU A N 1
ATOM 2597 C CA . GLU A 1 338 ? -20.379 -9.444 27.786 1.00 95.12 338 GLU A CA 1
ATOM 2598 C C . GLU A 1 338 ? -18.848 -9.305 27.754 1.00 95.12 338 GLU A C 1
ATOM 2600 O O . GLU A 1 338 ? -18.327 -8.305 27.253 1.00 95.12 338 GLU A O 1
ATOM 2605 N N . PHE A 1 339 ? -18.125 -10.272 28.324 1.00 96.56 339 PHE A N 1
ATOM 2606 C CA . PHE A 1 339 ? -16.662 -10.250 28.416 1.00 96.56 339 PHE A CA 1
ATOM 2607 C C . PHE A 1 339 ? -16.047 -11.416 27.639 1.00 96.56 339 PHE A C 1
ATOM 2609 O O . PHE A 1 339 ? -16.601 -12.514 27.630 1.00 96.56 339 PHE A O 1
ATOM 2616 N N . GLY A 1 340 ? -14.900 -11.174 27.007 1.00 97.62 340 GLY A N 1
ATOM 2617 C CA . GLY A 1 340 ? -14.160 -12.151 26.207 1.00 97.62 340 GLY A CA 1
ATOM 2618 C C . GLY A 1 340 ? -13.411 -11.491 25.047 1.00 97.62 340 GLY A C 1
ATOM 2619 O O . GLY A 1 340 ? -13.552 -10.293 24.808 1.00 97.62 340 GLY A O 1
ATOM 2620 N N . VAL A 1 341 ? -12.632 -12.278 24.300 1.00 97.50 341 VAL A N 1
ATOM 2621 C CA . VAL A 1 341 ? -11.815 -11.787 23.166 1.00 97.50 341 VAL A CA 1
ATOM 2622 C C . VAL A 1 341 ? -12.632 -11.225 21.994 1.00 97.50 341 VAL A C 1
ATOM 2624 O O . VAL A 1 341 ? -12.104 -10.438 21.212 1.00 97.50 341 VAL A O 1
ATOM 2627 N N . ASP A 1 342 ? -13.916 -11.588 21.913 1.00 97.56 342 ASP A N 1
ATOM 2628 C CA . ASP A 1 342 ? -14.884 -11.115 20.911 1.00 97.56 342 ASP A CA 1
ATOM 2629 C C . ASP A 1 342 ? -15.702 -9.891 21.384 1.00 97.56 342 ASP A C 1
ATOM 2631 O O . ASP A 1 342 ? -16.507 -9.343 20.624 1.00 97.56 342 ASP A O 1
ATOM 2635 N N . TYR A 1 343 ? -15.531 -9.485 22.651 1.00 97.19 343 TYR A N 1
ATOM 2636 C CA . TYR A 1 343 ? -16.432 -8.594 23.393 1.00 97.19 343 TYR A CA 1
ATOM 2637 C C . TYR A 1 343 ? -15.648 -7.545 24.211 1.00 97.19 343 TYR A C 1
ATOM 2639 O O . TYR A 1 343 ? -14.687 -6.970 23.707 1.00 97.19 343 TYR A O 1
ATOM 2647 N N . ILE A 1 344 ? -16.036 -7.246 25.458 1.00 98.31 344 ILE A N 1
ATOM 2648 C CA . ILE A 1 344 ? -15.229 -6.406 26.357 1.00 98.31 344 ILE A CA 1
ATOM 2649 C C . ILE A 1 344 ? -14.039 -7.234 26.882 1.00 98.31 344 ILE A C 1
ATOM 2651 O O . ILE A 1 344 ? -14.255 -8.363 27.333 1.00 98.31 344 ILE A O 1
ATOM 2655 N N . PRO A 1 345 ? -12.796 -6.713 26.895 1.00 98.31 345 PRO A N 1
ATOM 2656 C CA . PRO A 1 345 ? -11.657 -7.488 27.377 1.00 98.31 345 PRO A CA 1
ATOM 2657 C C . PRO A 1 345 ? -11.795 -7.827 28.869 1.00 98.31 345 PRO A C 1
ATOM 2659 O O . PRO A 1 345 ? -12.257 -7.009 29.674 1.00 98.31 345 PRO A O 1
ATOM 2662 N N . GLU A 1 346 ? -11.391 -9.035 29.265 1.00 97.62 346 GLU A N 1
ATOM 2663 C CA . GLU A 1 346 ? -11.495 -9.472 30.661 1.00 97.62 346 GLU A CA 1
ATOM 2664 C C . GLU A 1 346 ? -10.694 -8.562 31.612 1.00 97.62 346 GLU A C 1
ATOM 2666 O O . GLU A 1 346 ? -9.603 -8.085 31.302 1.00 97.62 346 GLU A O 1
ATOM 2671 N N . GLY A 1 347 ? -11.252 -8.293 32.797 1.00 96.81 347 GLY A N 1
ATOM 2672 C CA . GLY A 1 347 ? -10.625 -7.433 33.809 1.00 96.81 347 GLY A CA 1
ATOM 2673 C C . GLY A 1 347 ? -10.730 -5.920 33.560 1.00 96.81 347 GLY A C 1
ATOM 2674 O O . GLY A 1 347 ? -10.272 -5.139 34.400 1.00 96.81 347 GLY A O 1
ATOM 2675 N N . TRP A 1 348 ? -11.345 -5.476 32.458 1.00 98.62 348 TRP A N 1
ATOM 2676 C CA . TRP A 1 348 ? -11.533 -4.051 32.167 1.00 98.62 348 TRP A CA 1
ATOM 2677 C C . TRP A 1 348 ? -12.689 -3.412 32.946 1.00 98.62 348 TRP A C 1
ATOM 2679 O O . TRP A 1 348 ? -13.684 -4.045 33.295 1.00 98.62 348 TRP A O 1
ATOM 2689 N N . THR A 1 349 ? -12.564 -2.108 33.202 1.00 98.44 349 THR A N 1
ATOM 2690 C CA . THR A 1 349 ? -13.614 -1.303 33.841 1.00 98.44 349 THR A CA 1
ATOM 2691 C C . THR A 1 349 ? -14.566 -0.746 32.789 1.00 98.44 349 THR A C 1
ATOM 2693 O O . THR A 1 349 ? -14.153 0.050 31.949 1.00 98.44 349 THR A O 1
ATOM 2696 N N . VAL A 1 350 ? -15.849 -1.097 32.863 1.00 97.94 350 VAL A N 1
ATOM 2697 C CA . VAL A 1 350 ? -16.891 -0.489 32.021 1.00 97.94 350 VAL A CA 1
ATOM 2698 C C . VAL A 1 350 ? -17.281 0.886 32.570 1.00 97.94 350 VAL A C 1
ATOM 2700 O O . VAL A 1 350 ? -17.502 1.049 33.772 1.00 97.94 350 VAL A O 1
ATOM 2703 N N . LYS A 1 351 ? -17.401 1.877 31.685 1.00 97.19 351 LYS A N 1
ATOM 2704 C CA . LYS A 1 351 ? -18.012 3.184 31.951 1.00 97.19 351 LYS A CA 1
ATOM 2705 C C . LYS A 1 351 ? -19.020 3.511 30.855 1.00 97.19 351 LYS A C 1
ATOM 2707 O O . LYS A 1 351 ? -18.805 3.205 29.687 1.00 97.19 351 LYS A O 1
ATOM 2712 N N . TYR A 1 352 ? -20.093 4.193 31.231 1.00 93.38 352 TYR A N 1
ATOM 2713 C CA . TYR A 1 352 ? -21.130 4.584 30.283 1.00 93.38 352 TYR A CA 1
ATOM 2714 C C . TYR A 1 352 ? -20.857 5.972 29.709 1.00 93.38 352 TYR A C 1
ATOM 2716 O O . TYR A 1 352 ? -20.540 6.898 30.459 1.00 93.38 352 TYR A O 1
ATOM 2724 N N . ILE A 1 353 ? -21.002 6.116 28.393 1.00 86.62 353 ILE A N 1
ATOM 2725 C CA . ILE A 1 353 ? -21.076 7.421 27.733 1.00 86.62 353 ILE A CA 1
ATOM 2726 C C . ILE A 1 353 ? -22.500 7.970 27.876 1.00 86.62 353 ILE A C 1
ATOM 2728 O O . ILE A 1 353 ? -23.483 7.230 27.784 1.00 86.62 353 ILE A O 1
ATOM 2732 N N . ASP A 1 354 ? -22.616 9.272 28.121 1.00 65.69 354 ASP A N 1
ATOM 2733 C CA . ASP A 1 354 ? -23.907 9.951 28.183 1.00 65.69 354 ASP A CA 1
ATOM 2734 C C . ASP A 1 354 ? -24.321 10.356 26.759 1.00 65.69 354 ASP A C 1
ATOM 2736 O O . ASP A 1 354 ? -23.786 11.309 26.197 1.00 65.69 354 ASP A O 1
ATOM 2740 N N . MET A 1 355 ? -25.234 9.594 26.145 1.00 52.28 355 MET A N 1
ATOM 2741 C CA . MET A 1 355 ? -25.668 9.810 24.752 1.00 52.28 355 MET A CA 1
ATOM 2742 C C . MET A 1 355 ? -26.712 10.931 24.590 1.00 52.28 355 MET A C 1
ATOM 2744 O O . MET A 1 355 ? -27.351 11.034 23.544 1.00 52.28 355 MET A O 1
ATOM 2748 N N . SER A 1 356 ? -26.883 11.806 25.588 1.00 43.75 356 SER A N 1
ATOM 2749 C CA . SER A 1 356 ? -27.829 12.937 25.555 1.00 43.75 356 SER A CA 1
ATOM 2750 C C . SER A 1 356 ? -27.540 14.012 24.488 1.00 43.75 356 SER A C 1
ATOM 2752 O O . SER A 1 356 ? -28.281 14.990 24.390 1.00 43.75 356 SER A O 1
ATOM 2754 N N . THR A 1 357 ? -26.507 13.835 23.657 1.00 38.31 357 THR A N 1
ATOM 2755 C CA . THR A 1 357 ? -26.096 14.763 22.590 1.00 38.31 357 THR A CA 1
ATOM 2756 C C . THR A 1 357 ? -26.024 14.146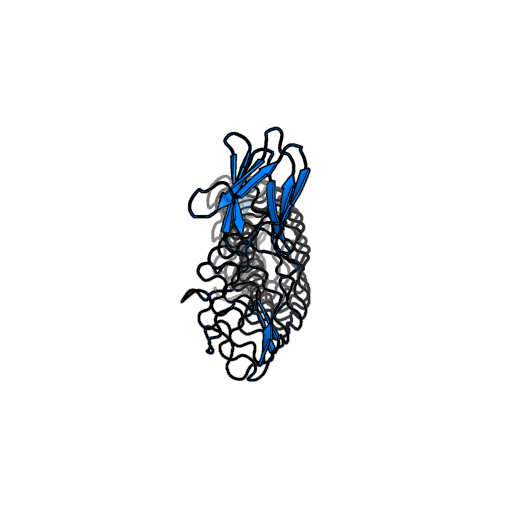 21.184 1.00 38.31 357 THR A C 1
ATOM 2758 O O . THR A 1 357 ? -25.599 14.837 20.260 1.00 38.31 357 THR A O 1
ATOM 2761 N N . ALA A 1 358 ? -26.461 12.894 20.979 1.00 35.75 358 ALA A N 1
ATOM 2762 C CA . ALA A 1 358 ? -26.371 12.222 19.675 1.00 35.75 358 ALA A CA 1
ATOM 2763 C C . ALA A 1 358 ? -27.632 11.414 19.304 1.00 35.75 358 ALA A C 1
ATOM 2765 O O . ALA A 1 358 ? -27.663 10.191 19.408 1.00 35.75 358 ALA A O 1
ATOM 2766 N N . VAL A 1 359 ? -28.658 12.100 18.788 1.00 34.59 359 VAL A N 1
ATOM 2767 C CA . VAL A 1 359 ? -29.709 11.475 17.965 1.00 34.59 359 VAL A CA 1
ATOM 2768 C C . VAL A 1 359 ? -29.812 12.258 16.660 1.00 34.59 359 VAL A C 1
ATOM 2770 O O . VAL A 1 359 ? -30.372 13.352 16.627 1.00 34.59 359 VAL A O 1
ATOM 2773 N N . ALA A 1 360 ? -29.252 11.708 15.583 1.00 33.50 360 ALA A N 1
ATOM 2774 C CA . ALA A 1 360 ? -29.477 12.238 14.244 1.00 33.50 360 ALA A CA 1
ATOM 2775 C C . ALA A 1 360 ? 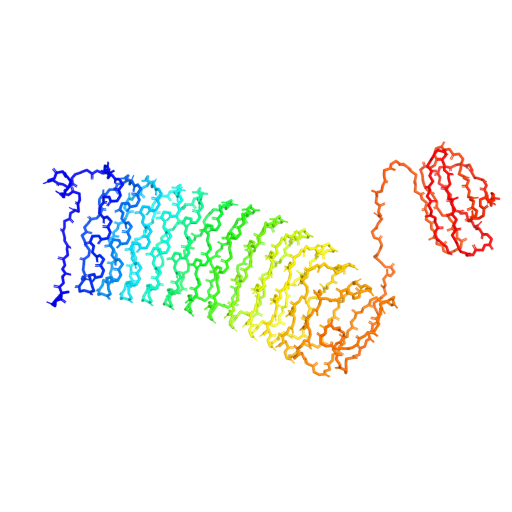-30.941 11.979 13.849 1.00 33.50 360 ALA A C 1
ATOM 2777 O O . ALA A 1 360 ? -31.409 10.841 13.893 1.00 33.50 360 ALA A O 1
ATOM 2778 N N . GLU A 1 361 ? -31.684 13.027 13.485 1.00 32.41 361 GLU A N 1
ATOM 2779 C CA . GLU A 1 361 ? -33.062 12.862 13.018 1.00 32.41 361 GLU A CA 1
ATOM 2780 C C . GLU A 1 361 ? -33.089 12.052 11.717 1.00 32.41 361 GLU A C 1
ATOM 2782 O O . GLU A 1 361 ? -32.504 12.456 10.711 1.00 32.41 361 GLU A O 1
ATOM 2787 N N . TYR A 1 362 ? -33.837 10.948 11.705 1.00 34.78 362 TYR A N 1
ATOM 2788 C CA . TYR A 1 362 ? -34.089 10.184 10.487 1.00 34.78 362 TYR A CA 1
ATOM 2789 C C . TYR A 1 362 ? -35.056 10.971 9.585 1.00 34.78 362 TYR A C 1
ATOM 2791 O O . TYR A 1 362 ? -36.279 10.910 9.744 1.00 34.78 362 TYR A O 1
ATOM 2799 N N . VAL A 1 363 ? -34.507 11.777 8.671 1.00 35.66 363 VAL A N 1
ATOM 2800 C CA . VAL A 1 363 ? -35.291 12.648 7.783 1.00 35.66 363 VAL A CA 1
ATOM 2801 C C . VAL A 1 363 ? -36.022 11.808 6.734 1.00 35.66 363 VAL A C 1
ATOM 2803 O O . VAL A 1 363 ? -35.487 11.488 5.677 1.00 35.66 363 VAL A O 1
ATOM 2806 N N . SER A 1 364 ? -37.281 11.491 7.029 1.00 36.53 364 SER A N 1
ATOM 2807 C CA . SER A 1 364 ? -38.285 11.163 6.014 1.00 36.53 364 SER A CA 1
ATOM 2808 C C . SER A 1 364 ? -39.097 12.415 5.657 1.00 36.53 364 SER A C 1
ATOM 2810 O O . SER A 1 364 ? -39.142 13.383 6.419 1.00 36.53 364 SER A O 1
ATOM 2812 N N . ASP A 1 365 ? -39.647 12.425 4.445 1.00 44.69 365 ASP A N 1
ATOM 2813 C CA . ASP A 1 365 ? -40.082 13.640 3.747 1.00 44.69 365 ASP A CA 1
ATOM 2814 C C . ASP A 1 365 ? -41.393 14.266 4.292 1.00 44.69 365 ASP A C 1
ATOM 2816 O O . ASP A 1 365 ? -42.157 13.641 5.026 1.00 44.69 365 ASP A O 1
ATOM 2820 N N . ALA A 1 366 ? -41.680 15.492 3.841 1.00 45.31 366 ALA A N 1
ATOM 2821 C CA . ALA A 1 366 ? -42.905 16.278 4.022 1.00 45.31 366 ALA A CA 1
ATOM 2822 C C . ALA A 1 366 ? -43.185 16.890 5.417 1.00 45.31 366 ALA A C 1
ATOM 2824 O O . ALA A 1 366 ? -43.973 16.382 6.212 1.00 45.31 366 ALA A O 1
ATOM 2825 N N . SER A 1 367 ? -42.639 18.102 5.601 1.00 65.12 367 SER A N 1
ATOM 2826 C CA . SER A 1 367 ? -43.188 19.283 6.316 1.00 65.12 367 SER A CA 1
ATOM 2827 C C . SER A 1 367 ? -43.637 19.223 7.787 1.00 65.12 367 SER A C 1
ATOM 2829 O O . SER A 1 367 ? -43.684 20.285 8.405 1.00 65.12 367 SER A O 1
ATOM 2831 N N . PHE A 1 368 ? -43.935 18.068 8.382 1.00 72.56 368 PHE A N 1
ATOM 2832 C CA . PHE A 1 368 ? -44.465 17.953 9.745 1.00 72.56 368 PHE A CA 1
ATOM 2833 C C . PHE A 1 368 ? -43.578 17.063 10.621 1.00 72.56 368 PHE A C 1
ATOM 2835 O O . PHE A 1 368 ? -43.457 15.864 10.378 1.00 72.56 368 PHE A O 1
ATOM 2842 N N . LYS A 1 369 ? -43.006 17.636 11.687 1.00 75.00 369 LYS A N 1
ATOM 2843 C CA . LYS A 1 369 ? -42.212 16.904 12.689 1.00 75.00 369 LYS A CA 1
ATOM 2844 C C . LYS A 1 369 ? -42.894 16.930 14.051 1.00 75.00 369 LYS A C 1
ATOM 2846 O O . LYS A 1 369 ? -43.467 17.952 14.430 1.00 75.00 369 LYS A O 1
ATOM 2851 N N . ALA A 1 370 ? -42.769 15.841 14.809 1.00 79.88 370 ALA A N 1
ATOM 2852 C CA . ALA A 1 370 ? -43.183 15.762 16.207 1.00 79.88 370 ALA A CA 1
ATOM 2853 C C . ALA A 1 370 ? -42.226 14.871 17.017 1.00 79.88 370 ALA A C 1
ATOM 2855 O O . ALA A 1 370 ? -41.776 13.846 16.514 1.00 79.88 370 ALA A O 1
ATOM 2856 N N . TRP A 1 371 ? -41.940 15.250 18.262 1.00 81.00 371 TRP A N 1
ATOM 2857 C CA . TRP A 1 371 ? -41.047 14.527 19.175 1.00 81.00 371 TRP A CA 1
ATOM 2858 C C . TRP A 1 371 ? -41.504 14.657 20.635 1.00 81.00 371 TRP A C 1
ATOM 2860 O O . TRP A 1 371 ? -42.329 15.514 20.969 1.00 81.00 371 TRP A O 1
ATOM 2870 N N . GLY A 1 372 ? -40.979 13.789 21.500 1.00 81.69 372 GLY A N 1
ATOM 2871 C CA . GLY A 1 372 ? -41.275 13.748 22.930 1.00 81.69 372 GLY A CA 1
ATOM 2872 C C . GLY A 1 372 ? -40.099 14.245 23.766 1.00 81.69 372 GLY A C 1
ATOM 2873 O O . GLY A 1 372 ? -38.959 13.873 23.507 1.00 81.69 372 GLY A O 1
ATOM 2874 N N . ALA A 1 373 ? -40.375 15.086 24.763 1.00 73.31 373 ALA A N 1
ATOM 2875 C CA . ALA A 1 373 ? -39.445 15.445 25.835 1.00 73.31 373 ALA A CA 1
ATOM 2876 C C . ALA A 1 373 ? -40.234 15.910 27.072 1.00 73.31 373 ALA A C 1
ATOM 2878 O O . ALA A 1 373 ? -41.299 16.510 26.928 1.00 73.31 373 ALA A O 1
ATOM 2879 N N . ASP A 1 374 ? -39.734 15.655 28.283 1.00 75.56 374 ASP A N 1
ATOM 2880 C CA . ASP A 1 374 ? -40.278 16.178 29.553 1.00 75.56 374 ASP A CA 1
ATOM 2881 C C . ASP A 1 374 ? -41.808 16.017 29.739 1.00 75.56 374 ASP A C 1
ATOM 2883 O O . ASP A 1 374 ? -42.499 16.926 30.215 1.00 75.56 374 ASP A O 1
ATOM 2887 N N . GLY A 1 375 ? -42.371 14.877 29.315 1.00 73.69 375 GLY A N 1
ATOM 2888 C CA . GLY A 1 375 ? -43.819 14.609 29.379 1.00 73.69 375 GLY A CA 1
ATOM 2889 C C . GLY A 1 375 ? -44.671 15.432 28.396 1.00 73.69 375 GLY A C 1
ATOM 2890 O O . GLY A 1 375 ? -45.886 15.573 28.582 1.00 73.69 375 GLY A O 1
ATOM 2891 N N . LYS A 1 376 ? -44.053 16.019 27.363 1.00 81.00 376 LYS A N 1
ATOM 2892 C CA . LYS A 1 376 ? -44.698 16.858 26.346 1.00 81.00 376 LYS A CA 1
ATOM 2893 C C . LYS A 1 376 ? -44.371 16.387 24.936 1.00 81.00 376 LYS A C 1
ATOM 2895 O O . LYS A 1 376 ? -43.214 16.171 24.588 1.00 81.00 376 LYS A O 1
ATOM 2900 N N . ILE A 1 377 ? -45.395 16.339 24.092 1.00 84.44 377 ILE A N 1
ATOM 2901 C CA . ILE A 1 377 ? -45.221 16.216 22.646 1.00 84.44 377 ILE A CA 1
ATOM 2902 C C . ILE A 1 377 ? -45.045 17.619 22.078 1.00 84.44 377 ILE A C 1
ATOM 2904 O O . ILE A 1 377 ? -45.937 18.457 22.212 1.00 84.44 377 ILE A O 1
ATOM 2908 N N . THR A 1 378 ? -43.914 17.874 21.433 1.00 83.38 378 THR A N 1
ATOM 2909 C CA . THR A 1 378 ? -43.659 19.119 20.699 1.00 83.38 378 THR A CA 1
ATOM 2910 C C . THR A 1 378 ? -43.712 18.835 19.206 1.00 83.38 378 THR A C 1
ATOM 2912 O O . THR A 1 378 ? -43.281 17.772 18.768 1.00 83.38 378 THR A O 1
ATOM 2915 N N . TYR A 1 379 ? -44.281 19.753 18.426 1.00 82.12 379 TYR A N 1
ATOM 2916 C CA . TYR A 1 379 ? -44.393 19.610 16.976 1.00 82.12 379 TYR A CA 1
ATOM 2917 C C . TYR A 1 379 ? -44.158 20.939 16.250 1.00 82.12 379 TYR A C 1
ATOM 2919 O O . TYR A 1 379 ? -44.390 22.009 16.819 1.00 82.12 379 TYR A O 1
ATOM 2927 N N . ILE A 1 380 ? -43.750 20.860 14.979 1.00 79.62 380 ILE A N 1
ATOM 2928 C CA . ILE A 1 380 ? -43.557 22.009 14.075 1.00 79.62 380 ILE A CA 1
ATOM 2929 C C . ILE A 1 380 ? -44.088 21.715 12.664 1.00 79.62 380 ILE A C 1
ATOM 2931 O O . ILE A 1 380 ? -44.153 20.559 12.241 1.00 79.62 380 ILE A O 1
ATOM 2935 N N . GLY A 1 381 ? -44.435 22.776 11.929 1.00 72.06 381 GLY A N 1
ATOM 2936 C CA . GLY A 1 381 ? -44.818 22.717 10.510 1.00 72.06 381 GLY A CA 1
ATOM 2937 C C . GLY A 1 381 ? -46.257 22.256 10.239 1.00 72.06 381 GLY A C 1
ATOM 2938 O O . GLY A 1 381 ? -46.608 21.916 9.110 1.00 72.06 381 GLY A O 1
ATOM 2939 N N . ALA A 1 382 ? -47.121 22.241 11.257 1.00 71.81 382 ALA A N 1
ATOM 2940 C CA . ALA A 1 382 ? -48.484 21.737 11.126 1.00 71.81 382 ALA A CA 1
ATOM 2941 C C . ALA A 1 382 ? -49.433 22.741 10.439 1.00 71.81 382 ALA A C 1
ATOM 2943 O O . ALA A 1 382 ? -50.055 23.580 11.089 1.00 71.81 382 ALA A O 1
ATOM 2944 N N . THR A 1 383 ? -49.619 22.601 9.125 1.00 69.25 383 THR A N 1
ATOM 2945 C CA . THR A 1 383 ? -50.607 23.382 8.347 1.00 69.25 383 THR A CA 1
ATOM 2946 C C . THR A 1 383 ? -52.061 22.925 8.553 1.00 69.25 383 THR A C 1
ATOM 2948 O O . THR A 1 383 ? -52.998 23.600 8.127 1.00 69.25 383 THR A O 1
ATOM 2951 N N . MET A 1 384 ? -52.271 21.793 9.232 1.00 76.50 384 MET A N 1
ATOM 2952 C CA . MET A 1 384 ? -53.575 21.254 9.633 1.00 76.50 384 MET A CA 1
ATOM 2953 C C . MET A 1 384 ? -53.630 21.000 11.153 1.00 76.50 384 MET A C 1
ATOM 2955 O O . MET A 1 384 ? -52.581 20.897 11.791 1.00 76.50 384 MET A O 1
ATOM 2959 N N . PRO A 1 385 ? -54.832 20.888 11.763 1.00 82.62 385 PRO A N 1
ATOM 2960 C CA . PRO A 1 385 ? -54.968 20.598 13.190 1.00 82.62 385 PRO A CA 1
ATOM 2961 C C . PRO A 1 385 ? -54.283 19.287 13.585 1.00 82.62 385 PRO A C 1
ATOM 2963 O O . PRO A 1 385 ? -54.563 18.234 13.003 1.00 82.62 385 PRO A O 1
ATOM 2966 N N . VAL A 1 386 ? -53.426 19.356 14.603 1.00 87.00 386 VAL A N 1
ATOM 2967 C CA . VAL A 1 386 ? -52.675 18.207 15.116 1.00 87.00 386 VAL A CA 1
ATOM 2968 C C . VAL A 1 386 ? -53.539 17.413 16.082 1.00 87.00 386 VAL A C 1
ATOM 2970 O O . VAL A 1 386 ? -54.143 17.977 16.996 1.00 87.00 386 VAL A O 1
ATOM 2973 N N . ARG A 1 387 ? -53.580 16.093 15.897 1.00 89.38 387 ARG A N 1
ATOM 2974 C CA . ARG A 1 387 ? -54.322 15.151 16.739 1.00 89.38 387 ARG A CA 1
ATOM 2975 C C . ARG A 1 387 ? -53.379 14.118 17.333 1.00 89.38 387 ARG A C 1
ATOM 2977 O O . ARG A 1 387 ? -52.740 13.368 16.603 1.00 89.38 387 ARG A O 1
ATOM 2984 N N . ILE A 1 388 ? -53.306 14.092 18.658 1.00 89.00 388 ILE A N 1
ATOM 2985 C CA . ILE A 1 388 ? -52.510 13.141 19.437 1.00 89.00 388 ILE A CA 1
ATOM 2986 C C . ILE A 1 388 ? -53.438 12.011 19.877 1.00 89.00 388 ILE A C 1
ATOM 2988 O O . ILE A 1 388 ? -54.447 12.267 20.539 1.00 89.00 388 ILE A O 1
ATOM 2992 N N . TYR A 1 389 ? -53.083 10.778 19.530 1.00 87.31 389 TYR A N 1
ATOM 2993 C CA . TYR A 1 389 ? -53.774 9.553 19.925 1.00 87.31 389 TYR A CA 1
ATOM 2994 C C . TYR A 1 389 ? -52.865 8.691 20.801 1.00 87.31 389 TYR A C 1
ATOM 2996 O O . TYR A 1 389 ? -51.650 8.702 20.612 1.00 87.31 389 TYR A O 1
ATOM 3004 N N . ASP A 1 390 ? -53.441 7.926 21.726 1.00 87.88 390 ASP A N 1
ATOM 3005 C CA . ASP A 1 390 ? -52.716 6.855 22.420 1.00 87.88 390 ASP A CA 1
ATOM 3006 C C . ASP A 1 390 ? -52.551 5.606 21.525 1.00 87.88 390 ASP A C 1
ATOM 3008 O O . ASP A 1 390 ? -53.135 5.511 20.440 1.00 87.88 390 ASP A O 1
ATOM 3012 N N . LEU A 1 391 ? -51.760 4.628 21.982 1.00 79.81 391 LEU A N 1
ATOM 3013 C CA . LEU A 1 391 ? -51.603 3.316 21.330 1.00 79.81 391 LEU A CA 1
ATOM 3014 C C . LEU A 1 391 ? -52.928 2.555 21.124 1.00 79.81 391 LEU A C 1
ATOM 3016 O O . LEU A 1 391 ? -53.009 1.712 20.234 1.00 79.81 391 LEU A O 1
ATOM 3020 N N . GLY A 1 392 ? -53.967 2.851 21.913 1.00 80.50 392 GLY A N 1
ATOM 3021 C CA . GLY A 1 392 ? -55.315 2.301 21.748 1.00 80.50 392 GLY A CA 1
ATOM 3022 C C . GLY A 1 392 ? -56.141 2.995 20.658 1.00 80.50 392 GLY A C 1
ATOM 3023 O O . GLY A 1 392 ? -57.290 2.618 20.429 1.00 80.50 392 GLY A O 1
ATOM 3024 N N . GLY A 1 393 ? -55.590 4.014 19.991 1.00 81.81 393 GLY A N 1
ATOM 3025 C CA . GLY A 1 393 ? -56.266 4.792 18.953 1.00 81.81 393 GLY A CA 1
ATOM 3026 C C . GLY A 1 393 ? -57.272 5.815 19.488 1.00 81.81 393 GLY A C 1
ATOM 3027 O O . GLY A 1 393 ? -58.012 6.412 18.702 1.00 81.81 393 GLY A O 1
ATOM 3028 N N . LYS A 1 394 ? -57.316 6.055 20.803 1.00 88.25 394 LYS A N 1
ATOM 3029 C CA . LYS A 1 394 ? -58.203 7.047 21.420 1.00 88.25 394 LYS A CA 1
ATOM 3030 C C . LYS A 1 394 ? -57.558 8.432 21.352 1.00 88.25 394 LYS A C 1
ATOM 3032 O O . LYS A 1 394 ? -56.371 8.601 21.613 1.00 88.25 394 LYS A O 1
ATOM 3037 N N . LEU A 1 395 ? -58.354 9.444 20.999 1.00 88.44 395 LEU A N 1
ATOM 3038 C CA . LEU A 1 395 ? -57.896 10.833 20.922 1.00 88.44 395 LEU A CA 1
ATOM 3039 C C . LEU A 1 395 ? -57.589 11.377 22.329 1.00 88.44 395 LEU A C 1
ATOM 3041 O O . LEU A 1 395 ? -58.470 11.434 23.186 1.00 88.44 395 LEU A O 1
ATOM 3045 N N . VAL A 1 396 ? -56.345 11.805 22.537 1.00 89.06 396 VAL A N 1
ATOM 3046 C CA . VAL A 1 396 ? -55.833 12.400 23.784 1.00 89.06 396 VAL A CA 1
ATOM 3047 C C . VAL A 1 396 ? -55.912 13.928 23.720 1.00 89.06 396 VAL A C 1
ATOM 3049 O O . VAL A 1 396 ? -56.283 14.576 24.701 1.00 89.06 396 VAL A O 1
ATOM 3052 N N . LYS A 1 397 ? -55.591 14.525 22.562 1.00 87.88 397 LYS A N 1
ATOM 3053 C CA . LYS A 1 397 ? -55.647 15.980 22.347 1.00 87.88 397 LYS A CA 1
ATOM 3054 C C . LYS A 1 397 ? -55.842 16.335 20.871 1.00 87.88 397 LYS A C 1
ATOM 3056 O O . LYS A 1 397 ? -55.276 15.679 20.003 1.00 87.88 397 LYS A O 1
ATOM 3061 N N . GLU A 1 398 ? -56.563 17.422 20.600 1.00 88.44 398 GLU A N 1
ATOM 3062 C CA . GLU A 1 398 ? -56.523 18.140 19.318 1.00 88.44 398 GLU A CA 1
ATOM 3063 C C . GLU A 1 398 ? -56.033 19.577 19.551 1.00 88.44 398 GLU A C 1
ATOM 3065 O O . GLU A 1 398 ? -56.408 20.209 20.544 1.00 88.44 398 GLU A O 1
ATOM 3070 N N . VAL A 1 399 ? -55.181 20.079 18.654 1.00 86.12 399 VAL A N 1
ATOM 3071 C CA . VAL A 1 399 ? -54.502 21.380 18.754 1.00 86.12 399 VAL A CA 1
ATOM 3072 C C . VAL A 1 399 ? -54.517 22.085 17.392 1.00 86.12 399 VAL A C 1
ATOM 3074 O O . VAL A 1 399 ? -54.482 21.439 16.346 1.00 86.12 399 VAL A O 1
ATOM 3077 N N . LYS A 1 400 ? -54.602 23.421 17.388 1.00 74.25 400 LYS A N 1
ATOM 3078 C CA . LYS A 1 400 ? -54.647 24.257 16.176 1.00 74.25 400 LYS A CA 1
ATOM 3079 C C . LYS A 1 400 ? -53.520 25.291 16.211 1.00 74.25 400 LYS A C 1
ATOM 3081 O O . LYS A 1 400 ? -53.414 26.030 17.186 1.00 74.25 400 LYS A O 1
ATOM 3086 N N . GLY A 1 401 ? -52.721 25.355 15.148 1.00 64.12 401 GLY A N 1
ATOM 3087 C CA . GLY A 1 401 ? -51.567 26.253 15.019 1.00 64.12 401 GLY A CA 1
ATOM 3088 C C . GLY A 1 401 ? -50.283 25.498 14.669 1.00 64.12 401 GLY A C 1
ATOM 3089 O O . GLY A 1 401 ? -50.158 24.315 14.984 1.00 64.12 401 GLY A O 1
ATOM 3090 N N . GLU A 1 402 ? -49.355 26.199 14.021 1.00 61.53 402 GLU A N 1
ATOM 3091 C CA . GLU A 1 402 ? -48.234 25.629 13.252 1.00 61.53 402 GLU A CA 1
ATOM 3092 C C . GLU A 1 402 ? -47.147 24.965 14.113 1.00 61.53 402 GLU A C 1
ATOM 3094 O O . GLU A 1 402 ? -46.568 23.959 13.699 1.00 61.53 402 GLU A O 1
ATOM 3099 N N . THR A 1 403 ? -46.928 25.487 15.324 1.00 66.38 403 THR A N 1
ATOM 3100 C CA . THR A 1 403 ? -45.948 25.004 16.309 1.00 66.38 403 THR A CA 1
ATOM 3101 C C . THR A 1 403 ? -46.542 25.101 17.712 1.00 66.38 403 THR A C 1
ATOM 3103 O O . THR A 1 403 ? -46.918 26.197 18.130 1.00 66.38 403 THR A O 1
ATOM 3106 N N . GLN A 1 404 ? -46.610 23.991 18.457 1.00 72.75 404 GLN A N 1
ATOM 3107 C CA . GLN A 1 404 ? -46.939 23.980 19.893 1.00 72.75 404 GLN A CA 1
ATOM 3108 C C . GLN A 1 404 ? -46.217 22.840 20.634 1.00 72.75 404 GLN A C 1
ATOM 3110 O O . GLN A 1 404 ? -45.776 21.861 20.032 1.00 72.75 404 GLN A O 1
ATOM 3115 N N . SER A 1 405 ? -46.141 22.961 21.963 1.00 82.25 405 SER A N 1
ATOM 3116 C CA . SER A 1 405 ? -45.717 21.899 22.883 1.00 82.25 405 SER A CA 1
ATOM 3117 C C . SER A 1 405 ? -46.871 21.547 23.823 1.00 82.25 405 SER A C 1
ATOM 3119 O O . SER A 1 405 ? -47.538 22.435 24.357 1.00 82.25 405 SER A O 1
ATOM 3121 N N . VAL A 1 406 ? -47.150 20.254 23.979 1.00 81.81 406 VAL A N 1
ATOM 3122 C CA . VAL A 1 406 ? -48.423 19.735 24.489 1.00 81.81 406 VAL A CA 1
ATOM 3123 C C . VAL A 1 406 ? -48.169 18.682 25.563 1.00 81.81 406 VAL A C 1
ATOM 3125 O O . VAL A 1 406 ? -47.732 17.574 25.258 1.00 81.81 406 VAL A O 1
ATOM 3128 N N . SER A 1 407 ? -48.491 18.994 26.819 1.00 83.00 407 SER A N 1
ATOM 3129 C CA . SER A 1 407 ? -48.497 17.994 27.894 1.00 83.00 407 SER A CA 1
ATOM 3130 C C . SER A 1 407 ? -49.553 16.917 27.640 1.00 83.00 407 SER A C 1
ATOM 3132 O O . SER A 1 407 ? -50.722 17.224 27.382 1.00 83.00 407 SER A O 1
ATOM 3134 N N . VAL A 1 408 ? -49.136 15.660 27.765 1.00 76.38 408 VAL A N 1
ATOM 3135 C CA . VAL A 1 408 ? -49.982 14.458 27.690 1.00 76.38 408 VAL A CA 1
ATOM 3136 C C . VAL A 1 408 ? -50.056 13.793 29.076 1.00 76.38 408 VAL A C 1
ATOM 3138 O O . VAL A 1 408 ? -49.214 14.079 29.925 1.00 76.38 408 VAL A O 1
ATOM 3141 N N . PRO A 1 409 ? -51.082 12.974 29.382 1.00 67.44 409 PRO A N 1
ATOM 3142 C CA . PRO A 1 409 ? -51.369 12.607 30.772 1.00 67.44 409 PRO A CA 1
ATOM 3143 C C . PRO A 1 409 ? -50.450 11.529 31.370 1.00 67.44 409 PRO A C 1
ATOM 3145 O O . PRO A 1 409 ? -50.448 11.378 32.591 1.00 67.44 409 PRO A O 1
ATOM 3148 N N . GLN A 1 410 ? -49.728 10.754 30.553 1.00 75.69 410 GLN A N 1
ATOM 3149 C CA . GLN A 1 410 ? -48.867 9.640 30.984 1.00 75.69 410 GLN A CA 1
ATOM 3150 C C . GLN A 1 410 ? -47.660 9.473 30.041 1.00 75.69 410 GLN A C 1
ATOM 3152 O O . GLN A 1 410 ? -47.732 9.876 28.880 1.00 75.69 410 GLN A O 1
ATOM 3157 N N . HIS A 1 411 ? -46.581 8.855 30.530 1.00 75.62 411 HIS A N 1
ATOM 3158 C CA . HIS A 1 411 ? -45.484 8.347 29.693 1.00 75.62 411 HIS A CA 1
ATOM 3159 C C . HIS A 1 411 ? -45.944 7.163 28.825 1.00 75.62 411 HIS A C 1
ATOM 3161 O O . HIS A 1 411 ? -46.932 6.498 29.149 1.00 75.62 411 HIS A O 1
ATOM 3167 N N . GLY A 1 412 ? -45.215 6.894 27.745 1.00 81.62 412 GLY A N 1
ATOM 3168 C CA . GLY A 1 412 ? -45.508 5.859 26.756 1.00 81.62 412 GLY A CA 1
ATOM 3169 C C . GLY A 1 412 ? -45.748 6.416 25.353 1.00 81.62 412 GLY A C 1
ATOM 3170 O O . GLY A 1 412 ? -45.640 7.614 25.097 1.00 81.62 412 GLY A O 1
ATOM 3171 N N . THR A 1 413 ? -46.062 5.523 24.417 1.00 82.50 413 THR A N 1
ATOM 3172 C CA . THR A 1 413 ? -46.083 5.853 22.991 1.00 82.50 413 THR A CA 1
ATOM 3173 C C . THR A 1 413 ? -47.404 6.464 22.516 1.00 82.50 413 THR A C 1
ATOM 3175 O O . THR A 1 413 ? -48.494 5.959 22.800 1.00 82.50 413 THR A O 1
ATOM 3178 N N . TYR A 1 414 ? -47.297 7.503 21.690 1.00 85.62 414 TYR A N 1
ATOM 3179 C CA . TYR A 1 414 ? -48.407 8.224 21.072 1.00 85.62 414 TYR A CA 1
ATOM 3180 C C . TYR A 1 414 ? -48.283 8.248 19.543 1.00 85.62 414 TYR A C 1
ATOM 3182 O O . TYR A 1 414 ? -47.191 8.185 18.976 1.00 85.62 414 TYR A O 1
ATOM 3190 N N . VAL A 1 415 ? -49.418 8.394 18.857 1.00 86.06 415 VAL A N 1
ATOM 3191 C CA . VAL A 1 415 ? -49.477 8.636 17.409 1.00 86.06 415 VAL A CA 1
ATOM 3192 C C . VAL A 1 415 ? -49.956 10.062 17.172 1.00 86.06 415 VAL A C 1
ATOM 3194 O O . VAL A 1 415 ? -51.099 10.406 17.473 1.00 86.06 415 VAL A O 1
ATOM 3197 N N . VAL A 1 416 ? -49.082 10.897 16.620 1.00 88.19 416 VAL A N 1
ATOM 3198 C CA . VAL A 1 416 ? -49.321 12.319 16.365 1.00 88.19 416 VAL A CA 1
ATOM 3199 C C . VAL A 1 416 ? -49.632 12.503 14.884 1.00 88.19 416 VAL A C 1
ATOM 3201 O O . VAL A 1 416 ? -48.797 12.206 14.035 1.00 88.19 416 VAL A O 1
ATOM 3204 N N . LYS A 1 417 ? -50.839 12.967 14.553 1.00 85.81 417 LYS A N 1
ATOM 3205 C CA . LYS A 1 417 ? -51.312 13.096 13.167 1.00 85.81 417 LYS A CA 1
ATOM 3206 C C . LYS A 1 417 ? -51.559 14.546 12.776 1.00 85.81 417 LYS A C 1
ATOM 3208 O O . LYS A 1 417 ? -52.167 15.284 13.549 1.00 85.81 417 LYS A O 1
ATOM 3213 N N . SER A 1 418 ? -51.181 14.913 11.554 1.00 83.44 418 SER A N 1
ATOM 3214 C CA . SER A 1 418 ? -51.573 16.169 10.909 1.00 83.44 418 SER A CA 1
ATOM 3215 C C . SER A 1 418 ? -51.941 15.895 9.451 1.00 83.44 418 SER A C 1
ATOM 3217 O O . SER A 1 418 ? -51.129 15.398 8.671 1.00 83.44 418 SER A O 1
ATOM 3219 N N . GLY A 1 419 ? -53.203 16.139 9.090 1.00 77.94 419 GLY A N 1
ATOM 3220 C CA . GLY A 1 419 ? -53.746 15.708 7.799 1.00 77.94 419 GLY A CA 1
ATOM 3221 C C . GLY A 1 419 ? -53.635 14.191 7.602 1.00 77.94 419 GLY A C 1
ATOM 3222 O O . GLY A 1 419 ? -54.175 13.417 8.392 1.00 77.94 419 GLY A O 1
ATOM 3223 N N . THR A 1 420 ? -52.934 13.781 6.543 1.00 75.50 420 THR A N 1
ATOM 3224 C CA . THR A 1 420 ? -52.609 12.380 6.222 1.00 75.50 420 THR A CA 1
ATOM 3225 C C . THR A 1 420 ? -51.302 11.887 6.850 1.00 75.50 420 THR A C 1
ATOM 3227 O O . THR A 1 420 ? -51.069 10.681 6.859 1.00 75.50 420 THR A O 1
ATOM 3230 N N . VAL A 1 421 ? -50.452 12.780 7.369 1.00 75.69 421 VAL A N 1
ATOM 3231 C CA . VAL A 1 421 ? -49.151 12.428 7.959 1.00 75.69 421 VAL A CA 1
ATOM 3232 C C . VAL A 1 421 ? -49.345 11.960 9.402 1.00 75.69 421 VAL A C 1
ATOM 3234 O O . VAL A 1 421 ? -50.144 12.532 10.150 1.00 75.69 421 VAL A O 1
ATOM 3237 N N . SER A 1 422 ? -48.605 10.928 9.813 1.00 81.88 422 SER A N 1
ATOM 3238 C CA . SER A 1 422 ? -48.590 10.441 11.194 1.00 81.88 422 SER A CA 1
ATOM 3239 C C . SER A 1 422 ? -47.183 10.091 11.663 1.00 81.88 422 SER A C 1
ATOM 3241 O O . SER A 1 422 ? -46.552 9.207 11.089 1.00 81.88 422 SER A O 1
ATOM 3243 N N . VAL A 1 423 ? -46.743 10.727 12.746 1.00 81.25 423 VAL A N 1
ATOM 3244 C CA . VAL A 1 423 ? -45.472 10.464 13.429 1.00 81.25 423 VAL A CA 1
ATOM 3245 C C . VAL A 1 423 ? -45.752 9.662 14.701 1.00 81.25 423 VAL A C 1
ATOM 3247 O O . VAL A 1 423 ? -46.681 9.975 15.449 1.00 81.25 423 VAL A O 1
ATOM 3250 N N . LYS A 1 424 ? -44.965 8.614 14.951 1.00 83.62 424 LYS A N 1
ATOM 3251 C CA . LYS A 1 424 ? -44.986 7.856 16.209 1.00 83.62 424 LYS A CA 1
ATOM 3252 C C . LYS A 1 424 ? -44.006 8.523 17.178 1.00 83.62 424 LYS A C 1
ATOM 3254 O O . LYS A 1 424 ? -42.841 8.680 16.833 1.00 83.62 424 LYS A O 1
ATOM 3259 N N . VAL A 1 425 ? -44.477 8.921 18.356 1.00 82.94 425 VAL A N 1
ATOM 3260 C CA . VAL A 1 425 ? -43.687 9.637 19.370 1.00 82.94 425 VAL A CA 1
ATOM 3261 C C . VAL A 1 425 ? -43.645 8.815 20.655 1.00 82.94 425 VAL A C 1
ATOM 3263 O O . VAL A 1 425 ? -44.691 8.451 21.188 1.00 82.94 425 VAL A O 1
ATOM 3266 N N . GLU A 1 426 ? -42.441 8.524 21.139 1.00 81.69 426 GLU A N 1
ATOM 3267 C CA . GLU A 1 426 ? -42.173 7.942 22.462 1.00 81.69 426 GLU A CA 1
ATOM 3268 C C . GLU A 1 426 ? -42.031 9.075 23.498 1.00 81.69 426 GLU A C 1
ATOM 3270 O O . GLU A 1 426 ? -41.596 10.174 23.135 1.00 81.69 426 GLU A O 1
ATOM 3275 N N . LEU A 1 427 ? -42.411 8.834 24.761 1.00 70.56 427 LEU A N 1
ATOM 3276 C CA . LEU A 1 427 ? -42.401 9.843 25.832 1.00 70.56 427 LEU A CA 1
ATOM 3277 C C . LEU A 1 427 ? -42.132 9.274 27.224 1.00 70.56 427 LEU A C 1
ATOM 3279 O O . LEU A 1 427 ? -42.825 8.310 27.612 1.00 70.56 427 LEU A O 1
#

Foldseek 3Di:
DPAADADEEEPCCVVVVPRPDQEDPDACQQACVCALVCRYQYDYAYRHQAYEHRPLHSNNANVCNHQEEHADNHQHFEACPQALNCALNCNHQYYHQADNHQAFYACPQHCNHHNVCNHQEDHAYNHQHFEACRQACNCALVCNHADDHADPYQAFYHLPQHLNCHNNCNHQEDHADNHQHFEANPQANNHALVCNHAEDHADNHQDFYANRQHLNCHNNCNHQEDHADNHQDFYHNRQANNCHLNCNHADDHADNHQDDDALRQANNCANNCNHQEDHAAQHQDFDHRNLDLNCANNQNHAEYHHNYADDDPRRQHLSQHNYHQEHEYEYAPNHDDDEDSSGNDHHYHYDYDDCPPDDDDPDDDDQKDWEDDPQKIWIARQPAWKFKADPVRHTQDTGDDGTDIGHGDDFAWIWIDHDPDIDIYGD

Radius of gyration: 29.99 Å; chains: 1; bounding box: 91×44×74 Å

pLDDT: mean 92.68, std 11.96, range [32.41, 98.94]

Sequence (427 aa):
MKGKIAASGSVMSLIDGIGESKTIPCAFCFSHLFLNCESLTQAPELTATKLAEFCYQDMFDYCTSLTQAPELPATELDEWCYTRMFANCTSLTQGPTELPATKLAKKCYEYMFHLCTSLNQAPALPATELADNCYSGMFDQCTSLTQAPKLPAMELAYECYYFMFSGCTSLTQAPALPATKLANSCYNGMFEDCTSLTQAPELPAMELIDFCYFCMFKGCISLSKAPTLPATKLTFGCYEEMFEGCTSLTQAPELPATELVAYCYKEMFEGCTSLTQAPELPATELVEGCYTSMFQGCENLQTIKVGFEFWRNGRTNSWVKDVAPKGTFYCPKSMYIEFGVDYIPEGWTVKYIDMSTAVAEYVSDASFKAWGADGKITYIGATMPVRIYDLGGKLVKEVKGETQSVSVPQHGTYVVKSGTVSVKVEL